Protein AF-A0A166U636-F1 (afdb_monomer)

Radius of gyration: 34.65 Å; Cα contacts (8 Å, |Δi|>4): 461; chains: 1; bounding box: 76×99×96 Å

pLDDT: mean 77.09, std 21.37, range [30.36, 98.12]

Foldseek 3Di:
DDFPRDDAALLVQVFQQDPCCVRCVVTFDKDKDKDKDQDCVVADPVRQVVVQVVVFVVVCVVPPDPDDPGDPDHPCVQQPVDVVPCPDPVGGRIDIDIDMFTFDDRWDACNDPVCNHFIKTWGQDPPPSPDIDIDTDPDDDPVRCLNHVLVNLLNVLVNLLVVCCVPPPDVPDQQRQAPVSSLVSCLVQPVPQHPPCPPPPDSPSVPQPQDDDPPDPPDSDDPDRADDDRDDSQNSSQSCLQCLLLLLLVLLPDPDDRSHDNVNSQVVLLVSLVVCVVCVVVVHHGSHHRPPPPPNPVDSGRDNSSSRHDPVVRVVVVVSSVVVVVVVVVVVVVVVVVVVVPDPPPDDDDDDDDDDPDDDDDDDDDPDPDPDDPDPPRDHPCPPDPDDDDPDDDDDDDPDPDDPPDPDVVVVVLDDVQVVDQQDQDDPQCKGARPPPPGRDMANLQDGDPLLCVPPDPVLVVVSPVPPDDSPDPSNVVSNSVSVVVVVCVVCVVSVWDQDPVRDTDDSVVDDDPPPPDDDDDDDDDDDDDDDDDDDDDDDDDDDDDDDDDDDDDDDDD

Structure (mmCIF, N/CA/C/O backbone):
data_AF-A0A166U636-F1
#
_entry.id   AF-A0A166U636-F1
#
loop_
_atom_site.group_PDB
_atom_site.id
_atom_site.type_symbol
_atom_site.label_atom_id
_atom_site.label_alt_id
_atom_site.label_comp_id
_atom_site.label_asym_id
_atom_site.label_entity_id
_atom_site.label_seq_id
_atom_site.pdbx_PDB_ins_code
_atom_site.Cartn_x
_atom_site.Cartn_y
_atom_site.Cartn_z
_atom_site.occupancy
_atom_site.B_iso_or_equiv
_atom_site.auth_seq_id
_atom_site.auth_comp_id
_atom_site.auth_asym_id
_atom_site.auth_atom_id
_atom_site.pdbx_PDB_model_num
ATOM 1 N N . MET A 1 1 ? 7.972 -6.714 -6.167 1.00 93.94 1 MET A N 1
ATOM 2 C CA . MET A 1 1 ? 8.933 -7.206 -5.141 1.00 93.94 1 MET A CA 1
ATOM 3 C C . MET A 1 1 ? 8.756 -8.707 -4.992 1.00 93.94 1 MET A C 1
ATOM 5 O O . MET A 1 1 ? 7.700 -9.196 -5.362 1.00 93.94 1 MET A O 1
ATOM 9 N N . ALA A 1 2 ? 9.744 -9.441 -4.478 1.00 94.75 2 ALA A N 1
ATOM 10 C CA . ALA A 1 2 ? 9.647 -10.890 -4.326 1.00 94.75 2 ALA A CA 1
ATOM 11 C C . ALA A 1 2 ? 10.333 -11.421 -3.057 1.00 94.75 2 ALA A C 1
ATOM 13 O O . ALA A 1 2 ? 11.369 -10.911 -2.626 1.00 94.75 2 ALA A O 1
ATOM 14 N N . CYS A 1 3 ? 9.772 -12.491 -2.496 1.00 93.12 3 CYS A N 1
ATOM 15 C CA . CYS A 1 3 ? 10.321 -13.254 -1.376 1.00 93.12 3 CYS A CA 1
ATOM 16 C C . CYS A 1 3 ? 10.207 -14.749 -1.701 1.00 93.12 3 CYS A C 1
ATOM 18 O O . CYS A 1 3 ? 9.149 -15.203 -2.134 1.00 93.12 3 CYS A O 1
ATOM 20 N N . ALA A 1 4 ? 11.305 -15.500 -1.564 1.00 91.06 4 ALA A N 1
ATOM 21 C CA . ALA A 1 4 ? 11.384 -16.912 -1.968 1.00 91.06 4 ALA A CA 1
ATOM 22 C C . ALA A 1 4 ? 10.901 -17.182 -3.416 1.00 91.06 4 ALA A C 1
ATOM 24 O O . ALA A 1 4 ? 10.240 -18.179 -3.690 1.00 91.06 4 ALA A O 1
ATOM 25 N N . GLY A 1 5 ? 11.176 -16.257 -4.345 1.00 90.50 5 GLY A N 1
ATOM 26 C CA . GLY A 1 5 ? 10.762 -16.361 -5.752 1.00 90.50 5 GLY A CA 1
ATOM 27 C C . GLY A 1 5 ? 9.293 -16.021 -6.039 1.00 90.50 5 GLY A C 1
ATOM 28 O O . GLY A 1 5 ? 8.925 -15.934 -7.205 1.00 90.50 5 GLY A O 1
ATOM 29 N N . ARG A 1 6 ? 8.465 -15.768 -5.018 1.00 92.81 6 ARG A N 1
ATOM 30 C CA . ARG A 1 6 ? 7.064 -15.353 -5.179 1.00 92.81 6 ARG A CA 1
ATOM 31 C C . ARG A 1 6 ? 6.936 -13.832 -5.129 1.00 92.81 6 ARG A C 1
ATOM 33 O O . ARG A 1 6 ? 7.547 -13.203 -4.264 1.00 92.81 6 ARG A O 1
ATOM 40 N N . ILE A 1 7 ? 6.117 -13.259 -6.013 1.00 93.31 7 ILE A N 1
ATOM 41 C CA . ILE A 1 7 ? 5.760 -11.835 -5.979 1.00 93.31 7 ILE A CA 1
ATOM 42 C C . ILE A 1 7 ? 4.961 -11.546 -4.704 1.00 93.31 7 ILE A C 1
ATOM 44 O O . ILE A 1 7 ? 4.020 -12.267 -4.375 1.00 93.31 7 ILE A O 1
ATOM 48 N N . ILE A 1 8 ? 5.364 -10.504 -3.979 1.00 94.19 8 ILE A N 1
ATOM 49 C CA . ILE A 1 8 ? 4.696 -10.042 -2.758 1.00 94.19 8 ILE A CA 1
ATOM 50 C C . ILE A 1 8 ? 4.503 -8.528 -2.802 1.00 94.19 8 ILE A C 1
ATOM 52 O O . ILE A 1 8 ? 5.362 -7.817 -3.328 1.00 94.19 8 ILE A O 1
ATOM 56 N N . GLY A 1 9 ? 3.408 -8.048 -2.214 1.00 94.69 9 GLY A N 1
ATOM 57 C CA . GLY A 1 9 ? 3.123 -6.625 -2.027 1.00 94.69 9 GLY A CA 1
ATOM 58 C C . GLY A 1 9 ? 3.703 -6.045 -0.734 1.00 94.69 9 GLY A C 1
ATOM 59 O O . GLY A 1 9 ? 4.282 -6.760 0.086 1.00 94.69 9 GLY A O 1
ATOM 60 N N . PHE A 1 10 ? 3.522 -4.740 -0.524 1.00 94.50 10 PHE A N 1
ATOM 61 C CA . PHE A 1 10 ? 3.848 -4.070 0.739 1.00 94.50 10 PHE A CA 1
ATOM 62 C C . PHE A 1 10 ? 2.937 -4.509 1.887 1.00 94.50 10 PHE A C 1
ATOM 64 O O . PHE A 1 10 ? 3.382 -4.500 3.033 1.00 94.50 10 PHE A O 1
ATOM 71 N N . ASP A 1 11 ? 1.711 -4.956 1.598 1.00 92.00 11 ASP A N 1
ATOM 72 C CA . ASP A 1 11 ? 0.811 -5.482 2.628 1.00 92.00 11 ASP A CA 1
ATOM 73 C C . ASP A 1 11 ? 1.462 -6.665 3.346 1.00 92.00 11 ASP A C 1
ATOM 75 O O . ASP A 1 11 ? 1.517 -6.696 4.571 1.00 92.00 11 ASP A O 1
ATOM 79 N N . GLU A 1 12 ? 2.042 -7.589 2.580 1.00 89.56 12 GLU A N 1
ATOM 80 C CA . GLU A 1 12 ? 2.737 -8.757 3.120 1.00 89.56 12 GLU A CA 1
ATOM 81 C C . GLU A 1 12 ? 4.160 -8.428 3.603 1.00 89.56 12 GLU A C 1
ATOM 83 O O . GLU A 1 12 ? 4.616 -8.945 4.622 1.00 89.56 12 GLU A O 1
ATOM 88 N N . ALA A 1 13 ? 4.882 -7.562 2.879 1.00 90.06 13 ALA A N 1
ATOM 89 C CA . ALA A 1 13 ? 6.272 -7.232 3.194 1.00 90.06 13 ALA A CA 1
ATOM 90 C C . ALA A 1 13 ? 6.434 -6.416 4.488 1.00 90.06 13 ALA A C 1
ATOM 92 O O . ALA A 1 13 ? 7.508 -6.464 5.093 1.00 90.06 13 ALA A O 1
ATOM 93 N N . GLU A 1 14 ? 5.413 -5.647 4.882 1.00 86.94 14 GLU A N 1
ATOM 94 C CA . GLU A 1 14 ? 5.444 -4.778 6.066 1.00 86.94 14 GLU A CA 1
ATOM 95 C C . GLU A 1 14 ? 4.570 -5.291 7.215 1.00 86.94 14 GLU A C 1
ATOM 97 O O . GLU A 1 14 ? 4.901 -5.057 8.380 1.00 86.94 14 GLU A O 1
ATOM 102 N N . PHE A 1 15 ? 3.477 -6.005 6.919 1.00 75.25 15 PHE A N 1
ATOM 103 C CA . PHE A 1 15 ? 2.542 -6.504 7.926 1.00 75.25 15 PHE A CA 1
ATOM 104 C C . PHE A 1 15 ? 2.536 -8.038 7.923 1.00 75.25 15 PHE A C 1
ATOM 106 O O . PHE A 1 15 ? 2.148 -8.696 6.963 1.00 75.25 15 PHE A O 1
ATOM 113 N N . SER A 1 16 ? 3.002 -8.634 9.021 1.00 57.75 16 SER A N 1
ATOM 114 C CA . SER A 1 16 ? 3.156 -10.089 9.182 1.00 57.75 16 SER A CA 1
ATOM 115 C C . SER A 1 16 ? 1.817 -10.798 9.462 1.00 57.75 16 SER A C 1
ATOM 117 O O . SER A 1 16 ? 1.669 -11.454 10.491 1.00 57.75 16 SER A O 1
ATOM 119 N N . ALA A 1 17 ? 0.836 -10.651 8.568 1.00 50.59 17 ALA A N 1
ATOM 120 C CA . ALA A 1 17 ? -0.556 -11.044 8.800 1.00 50.59 17 ALA A CA 1
ATOM 121 C C . ALA A 1 17 ? -0.806 -12.552 8.894 1.00 50.59 17 ALA A C 1
ATOM 123 O O . ALA A 1 17 ? -1.641 -12.991 9.679 1.00 50.59 17 ALA A O 1
ATOM 124 N N . THR A 1 18 ? -0.096 -13.361 8.112 1.00 46.84 18 THR A N 1
ATOM 125 C CA . THR A 1 18 ? -0.457 -14.774 7.893 1.00 46.84 18 THR A CA 1
ATOM 126 C C . THR A 1 18 ? 0.772 -15.664 7.786 1.00 46.84 18 THR A C 1
ATOM 128 O O . THR A 1 18 ? 1.276 -15.871 6.689 1.00 46.84 18 THR A O 1
ATOM 131 N N . ASP A 1 19 ? 1.345 -16.079 8.922 1.00 46.88 19 ASP A N 1
ATOM 132 C CA . ASP A 1 19 ? 2.576 -16.892 8.988 1.00 46.88 19 ASP A CA 1
ATOM 133 C C . ASP A 1 19 ? 3.675 -16.559 7.930 1.00 46.88 19 ASP A C 1
ATOM 135 O O . ASP A 1 19 ? 4.372 -17.468 7.476 1.00 46.88 19 ASP A O 1
ATOM 139 N N . PRO A 1 20 ? 3.913 -15.289 7.498 1.00 45.06 20 PRO A N 1
ATOM 140 C CA . PRO A 1 20 ? 5.012 -14.988 6.595 1.00 45.06 20 PRO A CA 1
ATOM 141 C C . PRO A 1 20 ? 6.236 -14.635 7.436 1.00 45.06 20 PRO A C 1
ATOM 143 O O . PRO A 1 20 ? 7.323 -14.514 6.899 1.00 45.06 20 PRO A O 1
ATOM 146 N N . ALA A 1 21 ? 6.092 -14.492 8.760 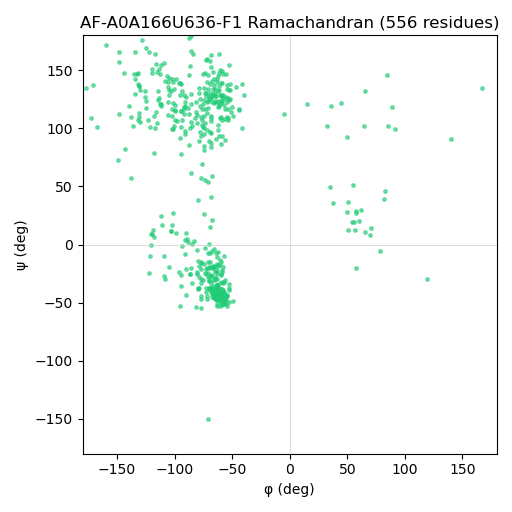1.00 48.47 21 ALA A N 1
ATOM 147 C CA . ALA A 1 21 ? 7.188 -14.274 9.678 1.00 48.47 21 ALA A CA 1
ATOM 148 C C . ALA A 1 21 ? 8.182 -15.428 9.545 1.00 48.47 21 ALA A C 1
ATOM 150 O O . ALA A 1 21 ? 9.371 -15.171 9.485 1.00 48.47 21 ALA A O 1
ATOM 151 N N . SER A 1 22 ? 7.729 -16.672 9.369 1.00 55.72 22 SER A N 1
ATOM 152 C CA . SER A 1 22 ? 8.639 -17.788 9.108 1.00 55.72 22 SER A CA 1
ATOM 153 C C . SER A 1 22 ? 9.371 -17.652 7.763 1.00 55.72 22 SER A C 1
ATOM 155 O O . SER A 1 22 ? 10.573 -17.906 7.712 1.00 55.72 22 SER A O 1
ATOM 157 N N . ARG A 1 23 ? 8.695 -17.203 6.695 1.00 59.84 23 ARG A N 1
ATOM 158 C CA . ARG A 1 23 ? 9.290 -17.035 5.357 1.00 59.84 23 ARG A CA 1
ATOM 159 C C . ARG A 1 23 ? 10.165 -15.788 5.238 1.00 59.84 23 ARG A C 1
ATOM 161 O O . ARG A 1 23 ? 11.331 -15.902 4.912 1.00 59.84 23 ARG A O 1
ATOM 168 N N . ILE A 1 24 ? 9.645 -14.609 5.557 1.00 65.56 24 ILE A N 1
ATOM 169 C CA . ILE A 1 24 ? 10.341 -13.315 5.511 1.00 65.56 24 ILE A CA 1
ATOM 170 C C . ILE A 1 24 ? 11.494 -13.251 6.527 1.00 65.56 24 ILE A C 1
ATOM 172 O O . ILE A 1 24 ? 12.480 -12.561 6.283 1.00 65.56 24 ILE A O 1
ATOM 176 N N . GLN A 1 25 ? 11.430 -13.973 7.656 1.00 71.69 25 GLN A N 1
ATOM 177 C CA . GLN A 1 25 ? 12.600 -14.077 8.544 1.00 71.69 25 GLN A CA 1
ATOM 178 C C . GLN A 1 25 ? 13.703 -14.969 7.963 1.00 71.69 25 GLN A C 1
ATOM 180 O O . GLN A 1 25 ? 14.863 -14.801 8.340 1.00 71.69 25 GLN A O 1
ATOM 185 N N . ARG A 1 26 ? 13.366 -15.925 7.087 1.00 81.19 26 ARG A N 1
ATOM 186 C CA . ARG A 1 26 ? 14.332 -16.844 6.463 1.00 81.19 26 ARG A CA 1
ATOM 187 C C . ARG A 1 26 ? 14.894 -16.292 5.158 1.00 81.19 26 ARG A C 1
ATOM 189 O O . ARG A 1 26 ? 16.099 -16.374 4.937 1.00 81.19 26 ARG A O 1
ATOM 196 N N . ASP A 1 27 ? 14.032 -15.719 4.333 1.00 87.81 27 ASP A N 1
ATOM 197 C CA . ASP A 1 27 ? 14.331 -15.301 2.974 1.00 87.81 27 ASP A CA 1
ATOM 198 C C . ASP A 1 27 ? 14.407 -13.781 2.861 1.00 87.81 27 ASP A C 1
ATOM 200 O O . ASP A 1 27 ? 13.616 -13.030 3.433 1.00 87.81 27 ASP A O 1
ATOM 204 N N . SER A 1 28 ? 15.371 -13.308 2.074 1.00 91.12 28 SER A N 1
ATOM 205 C CA . SER A 1 28 ? 15.503 -11.886 1.807 1.00 91.12 28 SER A CA 1
ATOM 206 C C . SER A 1 28 ? 14.377 -11.381 0.909 1.00 91.12 28 SER A C 1
ATOM 208 O O . SER A 1 28 ? 14.098 -11.951 -0.147 1.00 91.12 28 SER A O 1
ATOM 210 N N . ILE A 1 29 ? 13.782 -10.245 1.281 1.00 93.62 29 ILE A N 1
ATOM 211 C CA . ILE A 1 29 ? 12.894 -9.514 0.377 1.00 93.62 29 ILE A CA 1
ATOM 212 C C . ILE A 1 29 ? 13.765 -8.828 -0.672 1.00 93.62 29 ILE A C 1
ATOM 214 O O . ILE A 1 29 ? 14.507 -7.886 -0.376 1.00 93.62 29 ILE A O 1
ATOM 218 N N . ASN A 1 30 ? 13.667 -9.307 -1.905 1.00 94.94 30 ASN A N 1
ATOM 219 C CA . ASN A 1 30 ? 14.339 -8.717 -3.047 1.00 94.94 30 ASN A CA 1
ATOM 220 C C . ASN A 1 30 ? 13.342 -7.840 -3.805 1.00 94.94 30 ASN A C 1
ATOM 222 O O . ASN A 1 30 ? 12.167 -8.175 -3.945 1.00 94.94 30 ASN A O 1
ATOM 226 N N . PHE A 1 31 ? 13.799 -6.710 -4.317 1.00 95.25 31 PHE A N 1
ATOM 227 C CA . PHE A 1 31 ? 13.024 -5.918 -5.258 1.00 95.25 31 PHE A CA 1
ATOM 228 C C . PHE A 1 31 ? 13.793 -5.803 -6.564 1.00 95.25 31 PHE A C 1
ATOM 230 O O . PHE A 1 31 ? 15.027 -5.841 -6.596 1.00 95.25 31 PHE A O 1
ATOM 237 N N . GLU A 1 32 ? 13.032 -5.663 -7.635 1.00 96.00 32 GLU A N 1
ATOM 238 C CA . GLU A 1 32 ? 13.530 -5.285 -8.941 1.00 96.00 32 GLU A CA 1
ATOM 239 C C . GLU A 1 32 ? 12.839 -3.994 -9.339 1.00 96.00 32 GLU A C 1
ATOM 241 O O . GLU A 1 32 ? 11.700 -3.747 -8.944 1.00 96.00 32 GLU A O 1
ATOM 246 N N . GLY A 1 33 ? 13.550 -3.158 -10.077 1.00 95.81 33 GLY A N 1
ATOM 247 C CA . GLY A 1 33 ? 13.016 -1.893 -10.546 1.00 95.81 33 GLY A CA 1
ATOM 248 C C . GLY A 1 33 ? 13.797 -1.380 -11.737 1.00 95.81 33 GLY A C 1
ATOM 249 O O . GLY A 1 33 ? 14.845 -1.925 -12.096 1.00 95.81 33 GLY A O 1
ATOM 250 N N . VAL A 1 34 ? 13.285 -0.318 -12.343 1.00 95.81 34 VAL A N 1
ATOM 251 C CA . VAL A 1 34 ? 13.961 0.404 -13.415 1.00 95.81 34 VAL A CA 1
ATOM 252 C C . VAL A 1 34 ? 14.348 1.777 -12.883 1.00 95.81 34 VAL A C 1
ATOM 254 O O . VAL A 1 34 ? 13.490 2.536 -12.450 1.00 95.81 34 VAL A O 1
ATOM 257 N N . LEU A 1 35 ? 15.642 2.085 -12.900 1.00 94.19 35 LEU A N 1
ATOM 258 C CA . LEU A 1 35 ? 16.141 3.431 -12.652 1.00 94.19 35 LEU A CA 1
ATOM 259 C C . LEU A 1 35 ? 16.229 4.183 -13.971 1.00 94.19 35 LEU A C 1
ATOM 261 O O . LEU A 1 35 ? 16.888 3.719 -14.904 1.00 94.19 35 LEU A O 1
ATOM 265 N N . GLU A 1 36 ? 15.617 5.357 -14.026 1.00 92.19 36 GLU A N 1
ATOM 266 C CA . GLU A 1 36 ? 15.872 6.324 -15.087 1.00 92.19 36 GLU A CA 1
ATOM 267 C C . GLU A 1 36 ? 17.037 7.214 -14.661 1.00 92.19 36 GLU A C 1
ATOM 269 O O . GLU A 1 36 ? 16.964 7.897 -13.643 1.00 92.19 36 GLU A O 1
ATOM 274 N N . ILE A 1 37 ? 18.136 7.173 -15.412 1.00 90.50 37 ILE A N 1
ATOM 275 C CA . ILE A 1 37 ? 19.304 8.007 -15.136 1.00 90.50 37 ILE A CA 1
ATOM 276 C C . ILE A 1 37 ? 19.274 9.204 -16.072 1.00 90.50 37 ILE A C 1
ATOM 278 O O . ILE A 1 37 ? 19.401 9.069 -17.291 1.00 90.50 37 ILE A O 1
ATOM 282 N N . GLU A 1 38 ? 19.133 10.385 -15.486 1.00 87.88 38 GLU A N 1
ATOM 283 C CA . GLU A 1 38 ? 19.126 11.647 -16.225 1.00 87.88 38 GLU A CA 1
ATOM 284 C C . GLU A 1 38 ? 20.536 12.171 -16.484 1.00 87.88 38 GLU A C 1
ATOM 286 O O . GLU A 1 38 ? 20.800 12.761 -17.530 1.00 87.88 38 GLU A O 1
ATOM 291 N N . THR A 1 39 ? 21.463 11.928 -15.555 1.00 89.44 39 THR A N 1
ATOM 292 C CA . THR A 1 39 ? 22.850 12.378 -15.666 1.00 89.44 39 THR A CA 1
ATOM 293 C C . THR A 1 39 ? 23.812 11.232 -15.377 1.00 89.44 39 THR A C 1
ATOM 295 O O . THR A 1 39 ? 23.648 10.462 -14.431 1.00 89.44 39 THR A O 1
ATOM 298 N N . LEU A 1 40 ? 24.861 11.111 -16.196 1.00 90.75 40 LEU A N 1
ATOM 299 C CA . LEU A 1 40 ? 25.871 10.064 -16.022 1.00 90.75 40 LEU A CA 1
ATOM 300 C C . LEU A 1 40 ? 26.634 10.193 -14.694 1.00 90.75 40 LEU A C 1
ATOM 302 O O . LEU A 1 40 ? 27.254 9.226 -14.262 1.00 90.75 40 LEU A O 1
ATOM 306 N N . ASP A 1 41 ? 26.584 11.346 -14.032 1.00 91.19 41 ASP A N 1
ATOM 307 C CA . ASP A 1 41 ? 27.268 11.595 -12.758 1.00 91.19 41 ASP A CA 1
ATOM 308 C C . ASP A 1 41 ? 26.674 10.807 -11.586 1.00 91.19 41 ASP A C 1
ATOM 310 O O . ASP A 1 41 ? 27.338 10.623 -10.569 1.00 91.19 41 ASP A O 1
ATOM 314 N N . TRP A 1 42 ? 25.468 10.253 -11.745 1.00 88.00 42 TRP A N 1
ATOM 315 C CA . TRP A 1 42 ? 24.892 9.308 -10.783 1.00 88.00 42 TRP A CA 1
ATOM 316 C C . TRP A 1 42 ? 25.606 7.951 -10.780 1.00 88.00 42 TRP A C 1
ATOM 318 O O . TRP A 1 42 ? 25.486 7.180 -9.825 1.00 88.00 42 TRP A O 1
ATOM 328 N N . LEU A 1 43 ? 26.343 7.636 -11.847 1.00 90.44 43 LEU A N 1
ATOM 329 C CA . LEU A 1 43 ? 27.111 6.406 -11.963 1.00 90.44 43 LEU A CA 1
ATOM 330 C C . LEU A 1 43 ? 28.550 6.631 -11.499 1.00 90.44 43 LEU A C 1
ATOM 332 O O . LEU A 1 43 ? 29.246 7.538 -11.958 1.00 90.44 43 LEU A O 1
ATOM 336 N N . SER A 1 44 ? 29.036 5.729 -10.646 1.00 90.44 44 SER A N 1
ATOM 337 C CA . SER A 1 44 ? 30.472 5.617 -10.381 1.00 90.44 44 SER A CA 1
ATOM 338 C C . SER A 1 44 ? 31.228 5.258 -11.665 1.00 90.44 44 SER A C 1
ATOM 340 O O . SER A 1 44 ? 30.634 4.767 -12.623 1.00 90.44 44 SER A O 1
ATOM 342 N N . VAL A 1 45 ? 32.551 5.442 -11.682 1.00 94.19 45 VAL A N 1
ATOM 343 C CA . VAL A 1 45 ? 33.396 5.084 -12.841 1.00 94.19 45 VAL A CA 1
ATOM 344 C C . VAL A 1 45 ? 33.172 3.625 -13.266 1.00 94.19 45 VAL A C 1
ATOM 346 O O . VAL A 1 45 ? 32.832 3.363 -14.415 1.00 94.19 45 VAL A O 1
ATOM 349 N N . CYS A 1 46 ? 33.214 2.693 -12.310 1.00 92.50 46 CYS A N 1
ATOM 350 C CA . CYS A 1 46 ? 32.903 1.280 -12.550 1.00 92.50 46 CYS A CA 1
ATOM 351 C C . CYS A 1 46 ? 31.454 1.071 -13.040 1.00 92.50 46 CYS A C 1
ATOM 353 O O . CYS A 1 46 ? 31.200 0.259 -13.927 1.00 92.50 46 CYS A O 1
ATOM 355 N N . GLY A 1 47 ? 30.491 1.840 -12.520 1.00 92.06 47 GLY A N 1
ATOM 356 C CA . GLY A 1 47 ? 29.108 1.819 -13.003 1.00 92.06 47 GLY A CA 1
ATOM 357 C C . GLY A 1 47 ? 28.985 2.237 -14.472 1.00 92.06 47 GLY A C 1
ATOM 358 O O . GLY A 1 47 ? 28.294 1.563 -15.234 1.00 92.06 47 GLY A O 1
ATOM 359 N N . LYS A 1 48 ? 29.690 3.299 -14.886 1.00 95.44 48 LYS A N 1
ATOM 360 C CA . LYS A 1 48 ? 29.741 3.760 -16.283 1.00 95.44 48 LYS A CA 1
ATOM 361 C C . LYS A 1 48 ? 30.308 2.666 -17.191 1.00 95.44 48 LYS A C 1
ATOM 363 O O . LYS A 1 48 ? 29.677 2.316 -18.183 1.00 95.44 48 LYS A O 1
ATOM 368 N N . GLU A 1 49 ? 31.433 2.064 -16.815 1.00 95.94 49 GLU A N 1
ATOM 369 C CA . GLU A 1 49 ? 32.063 0.978 -17.580 1.00 95.94 49 GLU A CA 1
ATOM 370 C C . GLU A 1 49 ? 31.147 -0.245 -17.738 1.00 95.94 49 GLU A C 1
ATOM 372 O O . GLU A 1 49 ? 31.028 -0.800 -18.832 1.00 95.94 49 GLU A O 1
ATOM 377 N N . LEU A 1 50 ? 30.465 -0.659 -16.664 1.00 94.75 50 LEU A N 1
ATOM 378 C CA . LEU A 1 50 ? 29.540 -1.796 -16.692 1.00 94.75 50 LEU A CA 1
ATOM 379 C C . LEU A 1 50 ? 28.345 -1.543 -17.610 1.00 94.75 50 LEU A C 1
ATOM 381 O O . LEU A 1 50 ? 27.981 -2.412 -18.406 1.00 94.75 50 LEU A O 1
ATOM 385 N N . VAL A 1 51 ? 27.741 -0.360 -17.507 1.00 95.00 51 VAL A N 1
ATOM 386 C CA . VAL A 1 51 ? 26.588 0.012 -18.328 1.00 95.00 51 VAL A CA 1
ATOM 387 C C . VAL A 1 51 ? 27.001 0.160 -19.794 1.00 95.00 51 VAL A C 1
ATOM 389 O O . VAL A 1 51 ? 26.292 -0.320 -20.675 1.00 95.00 51 VAL A O 1
ATOM 392 N N . GLU A 1 52 ? 28.166 0.744 -20.077 1.00 95.94 52 GLU A N 1
ATOM 393 C CA . GLU A 1 52 ? 28.690 0.866 -21.440 1.00 95.94 52 GLU A CA 1
ATOM 394 C C . GLU A 1 52 ? 29.012 -0.500 -22.058 1.00 95.94 52 GLU A C 1
ATOM 396 O O . GLU A 1 52 ? 28.678 -0.767 -23.214 1.00 95.94 52 GLU A O 1
ATOM 401 N N . LYS A 1 53 ? 29.589 -1.416 -21.275 1.00 95.75 53 LYS A N 1
ATOM 402 C CA . LYS A 1 53 ? 29.821 -2.798 -21.705 1.00 95.75 53 LYS A CA 1
ATOM 403 C C . LYS A 1 53 ? 28.511 -3.512 -22.045 1.00 95.75 53 LYS A C 1
ATOM 405 O O . LYS A 1 53 ? 28.449 -4.216 -23.056 1.00 95.75 53 LYS A O 1
ATOM 410 N N . ASP A 1 54 ? 27.466 -3.338 -21.233 1.00 94.75 54 ASP A N 1
ATOM 411 C CA . ASP A 1 54 ? 26.147 -3.912 -21.518 1.00 94.75 54 ASP A CA 1
ATOM 412 C C . ASP A 1 54 ? 25.505 -3.289 -22.766 1.00 94.75 54 ASP A C 1
ATOM 414 O O . ASP A 1 54 ? 24.970 -4.006 -23.612 1.00 94.75 54 ASP A O 1
ATOM 418 N N . LEU A 1 55 ? 25.624 -1.971 -22.924 1.00 93.12 55 LEU A N 1
ATOM 419 C CA . LEU A 1 55 ? 25.157 -1.231 -24.093 1.00 93.12 55 LEU A CA 1
ATOM 420 C C . LEU A 1 55 ? 25.794 -1.763 -25.386 1.00 93.12 55 LEU A C 1
ATOM 422 O O . LEU A 1 55 ? 25.074 -2.123 -26.319 1.00 93.12 55 LEU A O 1
ATOM 426 N N . ARG A 1 56 ? 27.125 -1.903 -25.416 1.00 94.25 56 ARG A N 1
ATOM 427 C CA . ARG A 1 56 ? 27.864 -2.472 -26.558 1.00 94.25 56 ARG A CA 1
ATOM 428 C C . ARG A 1 56 ? 27.430 -3.902 -26.863 1.00 94.25 56 ARG A C 1
ATOM 430 O O . ARG A 1 56 ? 27.231 -4.253 -28.022 1.00 94.25 56 ARG A O 1
ATOM 437 N N . ARG A 1 57 ? 27.233 -4.727 -25.828 1.00 93.44 57 ARG A N 1
ATOM 438 C CA . ARG A 1 57 ? 26.746 -6.107 -25.982 1.00 93.44 57 ARG A CA 1
ATOM 439 C C . ARG A 1 57 ? 25.365 -6.153 -26.644 1.00 93.44 57 ARG A C 1
ATOM 441 O O . ARG A 1 57 ? 25.138 -6.993 -27.512 1.00 93.44 57 ARG A O 1
ATOM 448 N N . ARG A 1 58 ? 24.445 -5.267 -26.248 1.00 90.62 58 ARG A N 1
ATOM 449 C CA . ARG A 1 58 ? 23.099 -5.177 -26.844 1.00 90.62 58 ARG A CA 1
ATOM 450 C C . ARG A 1 58 ? 23.139 -4.679 -28.285 1.00 90.62 58 ARG A C 1
ATOM 452 O O . ARG A 1 58 ? 22.408 -5.212 -29.111 1.00 90.62 58 ARG A O 1
ATOM 459 N N . ASP A 1 59 ? 23.985 -3.697 -28.580 1.00 90.31 59 ASP A N 1
ATOM 460 C CA . ASP A 1 59 ? 24.188 -3.181 -29.937 1.00 90.31 59 ASP A CA 1
ATOM 461 C C . ASP A 1 59 ? 24.709 -4.282 -30.879 1.00 90.31 59 ASP A C 1
ATOM 463 O O . ASP A 1 59 ? 24.095 -4.532 -31.912 1.00 90.31 59 ASP A O 1
ATOM 467 N N . ILE A 1 60 ? 25.735 -5.043 -30.471 1.00 91.81 60 ILE A N 1
ATOM 468 C CA . ILE A 1 60 ? 26.232 -6.205 -31.236 1.00 91.81 60 ILE A CA 1
ATOM 469 C C . ILE A 1 60 ? 25.111 -7.228 -31.466 1.00 91.81 60 ILE A C 1
ATOM 471 O O . ILE A 1 60 ? 24.914 -7.679 -32.591 1.00 91.81 60 ILE A O 1
ATOM 475 N N . LYS A 1 61 ? 24.332 -7.561 -30.423 1.00 90.00 61 LYS A N 1
ATOM 476 C CA . LYS A 1 61 ? 23.221 -8.522 -30.535 1.00 90.00 61 LYS A CA 1
ATOM 477 C C . LYS A 1 61 ? 22.117 -8.047 -31.486 1.00 90.00 61 LYS A C 1
ATOM 479 O O . LYS A 1 61 ? 21.449 -8.891 -32.064 1.00 90.00 61 LYS A O 1
ATOM 484 N N . LYS A 1 62 ? 21.894 -6.738 -31.637 1.00 88.38 62 LYS A N 1
ATOM 485 C CA . LYS A 1 62 ? 20.872 -6.192 -32.548 1.00 88.38 62 LYS A CA 1
ATOM 486 C C . LYS A 1 62 ? 21.324 -6.150 -34.009 1.00 88.38 62 LYS A C 1
ATOM 488 O O . LYS A 1 62 ? 20.479 -6.213 -34.892 1.00 88.38 62 LYS A O 1
ATOM 493 N N . ARG A 1 63 ? 22.629 -6.080 -34.282 1.00 85.62 63 ARG A N 1
ATOM 494 C CA . ARG A 1 63 ? 23.205 -6.012 -35.640 1.00 85.62 63 ARG A CA 1
ATOM 495 C C . ARG A 1 63 ? 23.280 -7.379 -36.339 1.00 85.62 63 ARG A C 1
ATOM 497 O O . ARG A 1 63 ? 24.264 -7.666 -37.014 1.00 85.62 63 ARG A O 1
ATOM 504 N N . ILE A 1 64 ? 22.276 -8.242 -36.164 1.00 71.44 64 ILE A N 1
ATOM 505 C CA . ILE A 1 64 ? 22.245 -9.585 -36.770 1.00 71.44 64 ILE A CA 1
ATOM 506 C C . ILE A 1 64 ? 22.244 -9.435 -38.303 1.00 71.44 64 ILE A C 1
ATOM 508 O O . ILE A 1 64 ? 21.210 -9.158 -38.897 1.00 71.44 64 ILE A O 1
ATOM 512 N N . GLY A 1 65 ? 23.423 -9.578 -38.922 1.00 65.25 65 GLY A N 1
ATOM 513 C CA . GLY A 1 65 ? 23.641 -9.470 -40.370 1.00 65.25 65 GLY A CA 1
ATOM 514 C C . GLY A 1 65 ? 24.941 -8.739 -40.744 1.00 65.25 65 GLY A C 1
ATOM 515 O O . GLY A 1 65 ? 24.937 -7.529 -40.915 1.00 65.25 65 GLY A O 1
ATOM 516 N N . ASN A 1 66 ? 26.048 -9.479 -40.901 1.00 60.88 66 ASN A N 1
ATOM 517 C CA . ASN A 1 66 ? 27.301 -9.096 -41.592 1.00 60.88 66 ASN A CA 1
ATOM 518 C C . ASN A 1 66 ? 28.063 -7.804 -41.194 1.00 60.88 66 ASN A C 1
ATOM 520 O O . ASN A 1 66 ? 28.928 -7.367 -41.953 1.00 60.88 66 ASN A O 1
ATOM 524 N N . VAL A 1 67 ? 27.848 -7.220 -40.011 1.00 65.88 67 VAL A N 1
ATOM 525 C CA . VAL A 1 67 ? 28.629 -6.050 -39.533 1.00 65.88 67 VAL A CA 1
ATOM 526 C C . VAL A 1 67 ? 29.438 -6.377 -38.258 1.00 65.88 67 VAL A C 1
ATOM 528 O O . VAL A 1 67 ? 29.250 -7.446 -37.679 1.00 65.88 67 VAL A O 1
ATOM 531 N N . PRO A 1 68 ? 30.439 -5.555 -37.876 1.00 64.00 68 PRO A N 1
ATOM 532 C CA . PRO A 1 68 ? 31.721 -5.995 -37.333 1.00 64.00 68 PRO A CA 1
ATOM 533 C C . PRO A 1 68 ? 31.598 -6.534 -35.901 1.00 64.00 68 PRO A C 1
ATOM 535 O O . PRO A 1 68 ? 30.704 -6.153 -35.147 1.00 64.00 68 PRO A O 1
ATOM 538 N N . SER A 1 69 ? 32.574 -7.345 -35.488 1.00 81.00 69 SER A N 1
ATOM 539 C CA . SER A 1 69 ? 32.627 -8.016 -34.178 1.00 81.00 69 SER A CA 1
ATOM 540 C C . SER A 1 69 ? 32.699 -7.087 -32.953 1.00 81.00 69 SER A C 1
ATOM 542 O O . SER A 1 69 ? 32.640 -7.573 -31.823 1.00 81.00 69 SER A O 1
ATOM 544 N N . SER A 1 70 ? 32.839 -5.769 -33.133 1.00 89.50 70 SER A N 1
ATOM 545 C CA . SER A 1 70 ? 32.948 -4.794 -32.043 1.00 89.50 70 SER A CA 1
ATOM 546 C C . SER A 1 70 ? 32.014 -3.598 -32.229 1.00 89.50 70 SER A C 1
ATOM 548 O O . SER A 1 70 ? 31.886 -3.034 -33.315 1.00 89.50 70 SER A O 1
ATOM 550 N N . SER A 1 71 ? 31.388 -3.179 -31.128 1.00 91.31 71 SER A N 1
ATOM 551 C CA . SER A 1 71 ? 30.640 -1.925 -31.037 1.00 91.31 71 SER A CA 1
ATOM 552 C C . SER A 1 71 ? 31.533 -0.833 -30.451 1.00 91.31 71 SER A C 1
ATOM 554 O O . SER A 1 71 ? 32.125 -1.025 -29.387 1.00 91.31 71 SER A O 1
ATOM 556 N N . ASN A 1 72 ? 31.598 0.312 -31.133 1.00 92.25 72 ASN A N 1
ATOM 557 C CA . ASN A 1 72 ? 32.271 1.519 -30.645 1.00 92.25 72 ASN A CA 1
ATOM 558 C C . ASN A 1 72 ? 31.334 2.420 -29.827 1.00 92.25 72 ASN A C 1
ATOM 560 O O . ASN A 1 72 ? 31.744 3.504 -29.436 1.00 92.25 72 ASN A O 1
ATOM 564 N N . LEU A 1 73 ? 30.092 1.986 -29.578 1.00 91.50 73 LEU A N 1
ATOM 565 C CA . LEU A 1 73 ? 29.096 2.797 -28.892 1.00 91.50 73 LEU A CA 1
ATOM 566 C C . LEU A 1 73 ? 29.538 3.074 -27.450 1.00 91.50 73 LEU A C 1
ATOM 568 O O . LEU A 1 73 ? 29.790 2.148 -26.670 1.00 91.50 73 LEU A O 1
ATOM 572 N N . THR A 1 74 ? 29.617 4.353 -27.099 1.00 94.00 74 THR A N 1
ATOM 573 C CA . THR A 1 74 ? 29.936 4.805 -25.737 1.00 94.00 74 THR A CA 1
ATOM 574 C C . THR A 1 74 ? 28.719 5.420 -25.052 1.00 94.00 74 THR A C 1
ATOM 576 O O . THR A 1 74 ? 27.805 5.934 -25.702 1.00 94.00 74 THR A O 1
ATOM 579 N N . LEU A 1 75 ? 28.696 5.423 -23.716 1.00 92.69 75 LEU A N 1
ATOM 580 C CA . LEU A 1 75 ? 27.644 6.127 -22.977 1.00 92.69 75 LEU A CA 1
ATOM 581 C C . LEU A 1 75 ? 27.681 7.632 -23.233 1.00 92.69 75 LEU A C 1
ATOM 583 O O . LEU A 1 75 ? 26.631 8.264 -23.318 1.00 92.69 75 LEU A O 1
ATOM 587 N N . ALA A 1 76 ? 28.875 8.200 -23.398 1.00 91.62 76 ALA A N 1
ATOM 588 C CA . ALA A 1 76 ? 29.039 9.612 -23.722 1.00 91.62 76 ALA A CA 1
ATOM 589 C C . ALA A 1 76 ? 28.393 9.975 -25.071 1.00 91.62 76 ALA A C 1
ATOM 591 O O . ALA A 1 76 ? 27.794 11.041 -25.192 1.00 91.62 76 ALA A O 1
ATOM 592 N N . GLU A 1 77 ? 28.461 9.091 -26.071 1.00 88.88 77 GLU A N 1
ATOM 593 C CA . GLU A 1 77 ? 27.770 9.268 -27.356 1.00 88.88 77 GLU A CA 1
ATOM 594 C C . GLU A 1 77 ? 26.253 9.161 -27.223 1.00 88.88 77 GLU A C 1
ATOM 596 O O . GLU A 1 77 ? 25.530 9.955 -27.829 1.00 88.88 77 GLU A O 1
ATOM 601 N N . VAL A 1 78 ? 25.757 8.234 -26.393 1.00 86.56 78 VAL A N 1
ATOM 602 C CA . VAL A 1 78 ? 24.321 8.145 -26.100 1.00 86.56 78 VAL A CA 1
ATOM 603 C C . VAL A 1 78 ? 23.835 9.426 -25.437 1.00 86.56 78 VAL A C 1
ATOM 605 O O . VAL A 1 78 ? 22.805 9.936 -25.847 1.00 86.56 78 VAL A O 1
ATOM 608 N N . TYR A 1 79 ? 24.579 10.004 -24.497 1.00 85.94 79 TYR A N 1
ATOM 609 C CA . TYR A 1 79 ? 24.209 11.258 -23.825 1.00 85.94 79 TYR A CA 1
ATOM 610 C C . TYR A 1 79 ? 24.607 12.531 -24.578 1.00 85.94 79 TYR A C 1
ATOM 612 O O . TYR A 1 79 ? 24.356 13.635 -24.085 1.00 85.94 79 TYR A O 1
ATOM 620 N N . ARG A 1 80 ? 25.226 12.420 -25.761 1.00 81.44 80 ARG A N 1
ATOM 621 C CA . ARG A 1 80 ? 25.644 13.592 -26.532 1.00 81.44 80 ARG A CA 1
ATOM 622 C C . ARG A 1 80 ? 24.408 14.435 -26.857 1.00 81.44 80 ARG A C 1
ATOM 624 O O . ARG A 1 80 ? 23.452 13.944 -27.457 1.00 81.44 80 ARG A O 1
ATOM 631 N N . LYS A 1 81 ? 24.446 15.710 -26.459 1.00 67.25 81 LYS A N 1
ATOM 632 C CA . LYS A 1 81 ? 23.430 16.734 -26.756 1.00 67.25 81 LYS A CA 1
ATOM 633 C C . LYS A 1 81 ? 23.529 17.171 -28.219 1.00 67.25 81 LYS A C 1
ATOM 635 O O . LYS A 1 81 ? 23.776 18.337 -28.503 1.00 67.25 81 LYS A O 1
ATOM 640 N N . ASP A 1 82 ? 23.446 16.223 -29.143 1.00 67.38 82 ASP A N 1
ATOM 641 C CA . ASP A 1 82 ? 23.487 16.536 -30.564 1.00 67.38 82 ASP A CA 1
ATOM 642 C C . ASP A 1 82 ? 22.121 17.114 -30.975 1.00 67.38 82 ASP A C 1
ATOM 644 O O . ASP A 1 82 ? 21.116 16.405 -30.839 1.00 67.38 82 ASP A O 1
ATOM 648 N N . PRO A 1 83 ? 22.033 18.384 -31.420 1.00 61.22 83 PRO A N 1
ATOM 649 C CA . PRO A 1 83 ? 20.761 19.060 -31.692 1.00 61.22 83 PRO A CA 1
ATOM 650 C C . PRO A 1 83 ? 19.909 18.375 -32.770 1.00 61.22 83 PRO A C 1
ATOM 652 O O . PRO A 1 83 ? 18.709 18.623 -32.838 1.00 61.22 83 PRO A O 1
ATOM 655 N N . VAL A 1 84 ? 20.503 17.497 -33.584 1.00 61.97 84 VAL A N 1
ATOM 656 C CA . VAL A 1 84 ? 19.844 16.839 -34.724 1.00 61.97 84 VAL A CA 1
ATOM 657 C C . VAL A 1 84 ? 18.839 15.756 -34.299 1.00 61.97 84 VAL A C 1
ATOM 659 O O . VAL A 1 84 ? 17.894 15.480 -35.027 1.00 61.97 84 VAL A O 1
ATOM 662 N N . PHE A 1 85 ? 18.989 15.165 -33.108 1.00 54.94 85 PHE A N 1
ATOM 663 C CA . PHE A 1 85 ? 18.149 14.045 -32.641 1.00 54.94 85 PHE A CA 1
ATOM 664 C C . PHE A 1 85 ? 17.208 14.414 -31.490 1.00 54.94 85 PHE A C 1
ATOM 666 O O . PHE A 1 85 ? 16.703 13.540 -30.784 1.00 54.94 85 PHE A O 1
ATOM 673 N N . VAL A 1 86 ? 16.994 15.707 -31.267 1.00 54.00 86 VAL A N 1
ATOM 674 C CA . VAL A 1 86 ? 16.154 16.215 -30.185 1.00 54.00 86 VAL A CA 1
ATOM 675 C C . VAL A 1 86 ? 14.747 16.460 -30.732 1.00 54.00 86 VAL A C 1
ATOM 677 O O . VAL A 1 86 ? 14.377 17.591 -31.032 1.00 54.00 86 VAL A O 1
ATOM 680 N N . ALA A 1 87 ? 13.971 15.385 -30.898 1.00 51.00 87 ALA A N 1
ATOM 681 C CA . ALA A 1 87 ? 12.557 15.496 -31.266 1.00 51.00 87 ALA A CA 1
ATOM 682 C C . ALA A 1 87 ? 11.715 16.149 -30.148 1.00 51.00 87 ALA A C 1
ATOM 684 O O . ALA A 1 87 ? 10.667 16.717 -30.427 1.00 51.00 87 ALA A O 1
ATOM 685 N N . ASP A 1 88 ? 12.213 16.160 -28.906 1.00 59.91 88 ASP A N 1
ATOM 686 C CA . ASP A 1 88 ? 11.612 16.894 -27.794 1.00 59.91 88 ASP A CA 1
ATOM 687 C C . ASP A 1 88 ? 12.708 17.611 -26.986 1.00 59.91 88 ASP A C 1
ATOM 689 O O . ASP A 1 88 ? 13.460 17.001 -26.225 1.00 59.91 88 ASP A O 1
ATOM 693 N N . LYS A 1 89 ? 12.851 18.929 -27.190 1.00 56.94 89 LYS A N 1
ATOM 694 C CA . LYS A 1 89 ? 13.893 19.766 -26.551 1.00 56.94 89 LYS A CA 1
ATOM 695 C C . LYS A 1 89 ? 13.811 19.791 -25.027 1.00 56.94 89 LYS A C 1
ATOM 697 O O . LYS A 1 89 ? 14.762 20.236 -24.386 1.00 56.94 89 LYS A O 1
ATOM 702 N N . SER A 1 90 ? 12.704 19.317 -24.462 1.00 61.94 90 SER A N 1
ATOM 703 C CA . SER A 1 90 ? 12.448 19.338 -23.028 1.00 61.94 90 SER A CA 1
ATOM 704 C C . SER A 1 90 ? 13.016 18.129 -22.275 1.00 61.94 90 SER A C 1
ATOM 706 O O . SER A 1 90 ? 13.348 18.259 -21.098 1.00 61.94 90 SER A O 1
ATOM 708 N N . GLN A 1 91 ? 13.204 16.977 -22.929 1.00 62.78 91 GLN A N 1
ATOM 709 C CA . GLN A 1 91 ? 13.654 15.750 -22.269 1.00 62.78 91 GLN A CA 1
ATOM 710 C C . GLN A 1 91 ? 15.008 15.311 -22.829 1.00 62.78 91 GLN A C 1
ATOM 712 O O . GLN A 1 91 ? 15.113 14.727 -23.906 1.00 62.78 91 GLN A O 1
ATOM 717 N N . GLY A 1 92 ? 16.084 15.609 -22.094 1.00 69.69 92 GLY A N 1
ATOM 718 C CA . GLY A 1 92 ? 17.407 15.061 -22.400 1.00 69.69 92 GLY A CA 1
ATOM 719 C C . GLY A 1 92 ? 17.366 13.531 -22.508 1.00 69.69 92 GLY A C 1
ATOM 720 O O . GLY A 1 92 ? 16.507 12.877 -21.922 1.00 69.69 92 GLY A O 1
ATOM 721 N N . ARG A 1 93 ? 18.299 12.936 -23.260 1.00 78.50 93 ARG A N 1
ATOM 722 C CA . ARG A 1 93 ? 18.367 11.474 -23.399 1.00 78.50 93 ARG A CA 1
ATOM 723 C C . ARG A 1 93 ? 18.561 10.824 -22.023 1.00 78.50 93 ARG A C 1
ATOM 725 O O . ARG A 1 93 ? 19.480 11.187 -21.294 1.00 78.50 93 ARG A O 1
ATOM 732 N N . ARG A 1 94 ? 17.709 9.851 -21.691 1.00 85.00 94 ARG A N 1
ATOM 733 C CA . ARG A 1 94 ? 17.760 9.065 -20.447 1.00 85.00 94 ARG A CA 1
ATOM 734 C C . ARG A 1 94 ? 18.111 7.617 -20.762 1.00 85.00 94 ARG A C 1
ATOM 736 O O . ARG A 1 94 ? 17.680 7.085 -21.785 1.00 85.00 94 ARG A O 1
ATOM 743 N N . ILE A 1 95 ? 18.842 6.952 -19.870 1.00 89.50 95 ILE A N 1
ATOM 744 C CA . ILE A 1 95 ? 18.990 5.490 -19.913 1.00 89.50 95 ILE A CA 1
ATOM 745 C C . ILE A 1 95 ? 18.149 4.856 -18.814 1.00 89.50 95 ILE A C 1
ATOM 747 O O . ILE A 1 95 ? 18.057 5.372 -17.701 1.00 89.50 95 ILE A O 1
ATOM 751 N N . LYS A 1 96 ? 17.568 3.703 -19.137 1.00 92.88 96 LYS A N 1
ATOM 752 C CA . LYS A 1 96 ? 16.805 2.876 -18.206 1.00 92.88 96 LYS A CA 1
ATOM 753 C C . LYS A 1 96 ? 17.667 1.704 -17.754 1.00 92.88 96 LYS A C 1
ATOM 755 O O . LYS A 1 96 ? 18.049 0.864 -18.571 1.00 92.88 96 LYS A O 1
ATOM 760 N N . LEU A 1 97 ? 17.981 1.643 -16.464 1.00 93.56 97 LEU A N 1
ATOM 761 C CA . LEU A 1 97 ? 18.741 0.551 -15.862 1.00 93.56 97 LEU A CA 1
ATOM 762 C C . LEU A 1 97 ? 17.825 -0.347 -15.042 1.00 93.56 97 LEU A C 1
ATOM 764 O O . LEU A 1 97 ? 17.219 0.103 -14.076 1.00 93.56 97 LEU A O 1
ATOM 768 N N . ARG A 1 98 ? 17.780 -1.640 -15.371 1.00 94.19 98 ARG A N 1
ATOM 769 C CA . ARG A 1 98 ? 17.144 -2.630 -14.498 1.00 94.19 98 ARG A CA 1
ATOM 770 C C . ARG A 1 98 ? 18.063 -2.899 -13.312 1.00 94.19 98 ARG A C 1
ATOM 772 O O . ARG A 1 98 ? 19.200 -3.331 -13.495 1.00 94.19 98 ARG A O 1
ATOM 779 N N . ILE A 1 99 ? 17.564 -2.651 -12.111 1.00 93.19 99 ILE A N 1
ATOM 780 C CA . ILE A 1 99 ? 18.265 -2.906 -10.857 1.00 93.19 99 ILE A CA 1
ATOM 781 C C . ILE A 1 99 ? 17.591 -4.030 -10.084 1.00 93.19 99 ILE A C 1
ATOM 783 O O . ILE A 1 99 ? 16.390 -4.265 -10.205 1.00 93.19 99 ILE A O 1
ATOM 787 N N . ARG A 1 100 ? 18.385 -4.699 -9.251 1.00 93.81 100 ARG A N 1
ATOM 788 C CA . ARG A 1 100 ? 17.915 -5.633 -8.233 1.00 93.81 100 ARG A CA 1
ATOM 789 C C . ARG A 1 100 ? 18.585 -5.271 -6.916 1.00 93.81 100 ARG A C 1
ATOM 791 O O . ARG A 1 100 ? 19.787 -5.007 -6.893 1.00 93.81 100 ARG A O 1
ATOM 798 N N . GLY A 1 101 ? 17.829 -5.272 -5.828 1.00 93.19 101 GLY A N 1
ATOM 799 C CA . GLY A 1 101 ? 18.373 -5.014 -4.500 1.00 93.19 101 GLY A CA 1
ATOM 800 C C . GLY A 1 101 ? 17.633 -5.770 -3.409 1.00 93.19 101 GLY A C 1
ATOM 801 O O . GLY A 1 101 ? 16.538 -6.286 -3.617 1.00 93.19 101 GLY A O 1
ATOM 802 N N . GLN A 1 102 ? 18.249 -5.826 -2.231 1.00 94.31 102 GLN A N 1
ATOM 803 C CA . GLN A 1 102 ? 17.658 -6.420 -1.038 1.00 94.31 102 GLN A CA 1
ATOM 804 C C . GLN A 1 102 ? 17.095 -5.315 -0.139 1.00 94.31 102 GLN A C 1
ATOM 806 O O . GLN A 1 102 ? 17.836 -4.434 0.319 1.00 94.31 102 GLN A O 1
ATOM 811 N N . LYS A 1 103 ? 15.787 -5.367 0.125 1.00 93.50 103 LYS A N 1
ATOM 812 C CA . LYS A 1 103 ? 15.116 -4.477 1.076 1.00 93.50 103 LYS A CA 1
ATOM 813 C C . LYS A 1 103 ? 15.622 -4.777 2.484 1.00 93.50 103 LYS A C 1
ATOM 815 O O . LYS A 1 103 ? 15.733 -5.936 2.874 1.00 93.50 103 LYS A O 1
ATOM 820 N N . ASN A 1 104 ? 15.948 -3.727 3.235 1.00 87.06 104 ASN A N 1
ATOM 821 C CA . ASN A 1 104 ? 16.546 -3.863 4.567 1.00 87.06 104 ASN A CA 1
ATOM 822 C C . ASN A 1 104 ? 15.736 -3.193 5.678 1.00 87.06 104 ASN A C 1
ATOM 824 O O . ASN A 1 104 ? 15.865 -3.566 6.838 1.00 87.06 104 ASN A O 1
ATOM 828 N N . MET A 1 105 ? 14.929 -2.191 5.340 1.00 90.06 105 MET A N 1
ATOM 829 C CA . MET A 1 105 ? 14.073 -1.489 6.296 1.00 90.06 105 MET A CA 1
ATOM 830 C C . MET A 1 105 ? 12.625 -1.521 5.822 1.00 90.06 105 MET A C 1
ATOM 832 O O . MET A 1 105 ? 12.351 -1.912 4.683 1.00 90.06 105 MET A O 1
ATOM 836 N N . ALA A 1 106 ? 11.706 -1.123 6.698 1.00 92.12 106 ALA A N 1
ATOM 837 C CA . ALA A 1 106 ? 10.325 -0.889 6.310 1.00 92.12 106 ALA A CA 1
ATOM 838 C C . ALA A 1 106 ? 10.252 0.198 5.231 1.00 92.12 106 ALA A C 1
ATOM 840 O O . ALA A 1 106 ? 11.000 1.182 5.288 1.00 92.12 106 ALA A O 1
ATOM 841 N N . ALA A 1 107 ? 9.390 0.005 4.237 1.00 95.25 107 ALA A N 1
ATOM 842 C CA . ALA A 1 107 ? 9.085 1.050 3.277 1.00 95.25 107 ALA A CA 1
ATOM 843 C C . ALA A 1 107 ? 8.418 2.229 3.994 1.00 95.25 107 ALA A C 1
ATOM 845 O O . ALA A 1 107 ? 7.625 2.050 4.920 1.00 95.25 107 ALA A O 1
ATOM 846 N N . MET A 1 108 ? 8.753 3.444 3.573 1.00 94.94 108 MET A N 1
ATOM 847 C CA . MET A 1 108 ? 8.161 4.661 4.122 1.00 94.94 108 MET A CA 1
ATOM 848 C C . MET A 1 108 ? 7.312 5.308 3.042 1.00 94.94 108 MET A C 1
ATOM 850 O O . MET A 1 108 ? 7.826 5.640 1.979 1.00 94.94 108 MET A O 1
ATOM 854 N N . PHE A 1 109 ? 6.025 5.488 3.308 1.00 96.31 109 PHE A N 1
ATOM 855 C CA . PHE A 1 109 ? 5.112 6.153 2.390 1.00 96.31 109 PHE A CA 1
ATOM 856 C C . PHE A 1 109 ? 4.425 7.302 3.112 1.00 96.31 109 PHE A C 1
ATOM 858 O O . PHE A 1 109 ? 3.755 7.079 4.118 1.00 96.31 109 PHE A O 1
ATOM 865 N N . MET A 1 110 ? 4.652 8.528 2.636 1.00 93.44 110 MET A N 1
ATOM 866 C CA . MET A 1 110 ? 4.120 9.768 3.227 1.00 93.44 110 MET A CA 1
ATOM 867 C C . MET A 1 110 ? 4.454 9.990 4.718 1.00 93.44 110 MET A C 1
ATOM 869 O O . MET A 1 110 ? 3.787 10.751 5.415 1.00 93.44 110 MET A O 1
ATOM 873 N N . THR A 1 111 ? 5.481 9.309 5.231 1.00 89.50 111 THR A N 1
ATOM 874 C CA . THR A 1 111 ? 5.929 9.401 6.633 1.00 89.50 111 THR A CA 1
ATOM 875 C C . THR A 1 111 ? 7.376 9.854 6.778 1.00 89.50 111 THR A C 1
ATOM 877 O O . THR A 1 111 ? 7.816 10.130 7.892 1.00 89.50 111 THR A O 1
ATOM 880 N N . ALA A 1 112 ? 8.128 9.915 5.678 1.00 91.62 112 ALA A N 1
ATOM 881 C CA . ALA A 1 112 ? 9.513 10.352 5.681 1.00 91.62 112 ALA A CA 1
ATOM 882 C C . ALA A 1 112 ? 9.594 11.860 5.429 1.00 91.62 112 ALA A C 1
ATOM 884 O O . ALA A 1 112 ? 9.098 12.336 4.413 1.00 91.62 112 ALA A O 1
ATOM 885 N N . ASP A 1 113 ? 10.310 12.588 6.287 1.00 91.19 113 ASP A N 1
ATOM 886 C CA . ASP A 1 113 ? 10.506 14.038 6.128 1.00 91.19 113 ASP A CA 1
ATOM 887 C C . ASP A 1 113 ? 11.188 14.396 4.795 1.00 91.19 113 ASP A C 1
ATOM 889 O O . ASP A 1 113 ? 10.905 15.426 4.196 1.00 91.19 113 ASP A O 1
ATOM 893 N N . VAL A 1 114 ? 12.073 13.518 4.304 1.00 93.00 114 VAL A N 1
ATOM 894 C CA . VAL A 1 114 ? 12.790 13.702 3.028 1.00 93.00 114 VAL A CA 1
ATOM 895 C C . VAL A 1 114 ? 11.920 13.461 1.795 1.00 93.00 114 VAL A C 1
ATOM 897 O O . VAL A 1 114 ? 12.329 13.816 0.696 1.00 93.00 114 VAL A O 1
ATOM 900 N N . LEU A 1 115 ? 10.773 12.798 1.958 1.00 91.56 115 LEU A N 1
ATOM 901 C CA . LEU A 1 115 ? 9.871 12.450 0.866 1.00 91.56 115 LEU A CA 1
ATOM 902 C C . LEU A 1 115 ? 8.419 12.415 1.385 1.00 91.56 115 LEU A C 1
ATOM 904 O O . LEU A 1 115 ? 7.842 11.334 1.549 1.00 91.56 115 LEU A O 1
ATOM 908 N N . PRO A 1 116 ? 7.820 13.587 1.670 1.00 89.50 116 PRO A N 1
ATOM 909 C CA . PRO A 1 116 ? 6.523 13.682 2.347 1.00 89.50 116 PRO A CA 1
ATOM 910 C C . PRO A 1 116 ? 5.343 13.186 1.498 1.00 89.50 116 PRO A C 1
ATOM 912 O O . PRO A 1 116 ? 4.295 12.842 2.041 1.00 89.50 116 PRO A O 1
ATOM 915 N N . HIS A 1 117 ? 5.506 13.113 0.175 1.00 88.81 117 HIS A N 1
ATOM 916 C CA . HIS A 1 117 ? 4.444 12.736 -0.767 1.00 88.81 117 HIS A CA 1
ATOM 917 C C . HIS A 1 117 ? 4.767 11.490 -1.600 1.00 88.81 117 HIS A C 1
ATOM 919 O O . HIS A 1 117 ? 4.028 11.168 -2.526 1.00 88.81 117 HIS A O 1
ATOM 925 N N . GLY A 1 118 ? 5.849 10.777 -1.280 1.00 93.06 118 GLY A N 1
ATOM 926 C CA . GLY A 1 118 ? 6.327 9.655 -2.086 1.00 93.06 118 GLY A CA 1
ATOM 927 C C . GLY A 1 118 ? 6.555 8.378 -1.289 1.00 93.06 118 GLY A C 1
ATOM 928 O O . GLY A 1 118 ? 6.404 8.328 -0.063 1.00 93.06 118 GLY A O 1
ATOM 929 N N . LEU A 1 119 ? 6.903 7.323 -2.025 1.00 96.62 119 LEU A N 1
ATOM 930 C CA . LEU A 1 119 ? 7.267 6.013 -1.496 1.00 96.62 119 LEU A CA 1
ATOM 931 C C . LEU A 1 119 ? 8.789 5.867 -1.507 1.00 96.62 119 LEU A C 1
ATOM 933 O O . LEU A 1 119 ? 9.421 5.934 -2.557 1.00 96.62 119 LEU A O 1
ATOM 937 N N . LEU A 1 120 ? 9.371 5.628 -0.337 1.00 96.69 120 LEU A N 1
ATOM 938 C CA . LEU A 1 120 ? 10.804 5.469 -0.133 1.00 96.69 120 LEU A CA 1
ATOM 939 C C . LEU A 1 120 ? 11.128 4.023 0.257 1.00 96.69 120 LEU A C 1
ATOM 941 O O . LEU A 1 120 ? 10.712 3.539 1.313 1.00 96.69 120 LEU A O 1
ATOM 945 N N . ILE A 1 121 ? 11.931 3.350 -0.566 1.00 96.19 121 ILE A N 1
ATOM 946 C CA . ILE A 1 121 ? 12.510 2.039 -0.254 1.00 96.19 121 ILE A CA 1
ATOM 947 C C . ILE A 1 121 ? 13.956 2.227 0.192 1.00 96.19 121 ILE A C 1
ATOM 949 O O . ILE A 1 121 ? 14.740 2.922 -0.456 1.00 96.19 121 ILE A O 1
ATOM 953 N N . VAL A 1 122 ? 14.332 1.558 1.284 1.00 94.31 122 VAL A N 1
ATOM 954 C CA . VAL A 1 122 ? 15.708 1.550 1.787 1.00 94.31 122 VAL A CA 1
ATOM 955 C C . VAL A 1 122 ? 16.311 0.155 1.676 1.00 94.31 122 VAL A C 1
ATOM 957 O O . VAL A 1 122 ? 15.773 -0.836 2.184 1.00 94.31 122 VAL A O 1
ATOM 960 N N . THR A 1 123 ? 17.463 0.082 1.023 1.00 93.06 123 THR A N 1
ATOM 961 C CA . THR A 1 123 ? 18.139 -1.169 0.683 1.00 93.06 123 THR A CA 1
ATOM 962 C C . THR A 1 123 ? 19.473 -1.259 1.394 1.00 93.06 123 THR A C 1
ATOM 964 O O . THR A 1 123 ? 20.092 -0.250 1.749 1.00 93.06 123 THR A O 1
ATOM 967 N N . LYS A 1 124 ? 19.944 -2.487 1.592 1.00 87.81 124 LYS A N 1
ATOM 968 C CA . LYS A 1 124 ? 21.306 -2.725 2.066 1.00 87.81 124 LYS A CA 1
ATOM 969 C C . LYS A 1 124 ? 22.273 -2.565 0.899 1.00 87.81 124 LYS A C 1
ATOM 971 O O . LYS A 1 124 ? 22.049 -3.147 -0.162 1.00 87.81 124 LYS A O 1
ATOM 976 N N . ASP A 1 125 ? 23.336 -1.785 1.073 1.00 84.81 125 ASP A N 1
ATOM 977 C CA . ASP A 1 125 ? 24.434 -1.801 0.113 1.00 84.81 125 ASP A CA 1
ATOM 978 C C . ASP A 1 125 ? 25.190 -3.128 0.253 1.00 84.81 125 ASP A C 1
ATOM 980 O O . ASP A 1 125 ? 25.746 -3.440 1.307 1.00 84.81 125 ASP A O 1
ATOM 984 N N . MET A 1 126 ? 25.187 -3.933 -0.808 1.00 78.81 126 MET A N 1
ATOM 985 C CA . MET A 1 126 ? 25.826 -5.250 -0.803 1.00 78.81 126 MET A CA 1
ATOM 986 C C . MET A 1 126 ? 27.356 -5.158 -0.780 1.00 78.81 126 MET A C 1
ATOM 988 O O . MET A 1 126 ? 28.006 -6.092 -0.313 1.00 78.81 126 MET A O 1
ATOM 992 N N . VAL A 1 127 ? 27.926 -4.043 -1.254 1.00 80.25 127 VAL A N 1
ATOM 993 C CA . VAL A 1 127 ? 29.376 -3.832 -1.338 1.00 80.25 127 VAL A CA 1
ATOM 994 C C . VAL A 1 127 ? 29.922 -3.400 0.015 1.00 80.25 127 VAL A C 1
ATOM 996 O O . VAL A 1 127 ? 30.833 -4.027 0.549 1.00 80.25 127 VAL A O 1
ATOM 999 N N . THR A 1 128 ? 29.354 -2.342 0.594 1.00 78.44 128 THR A N 1
ATOM 1000 C CA . THR A 1 128 ? 29.876 -1.755 1.838 1.00 78.44 128 THR A CA 1
ATOM 1001 C C . THR A 1 128 ? 29.261 -2.369 3.092 1.00 78.44 128 THR A C 1
ATOM 1003 O O . THR A 1 128 ? 29.862 -2.278 4.159 1.00 78.44 128 THR A O 1
ATOM 1006 N N . LYS A 1 129 ? 28.083 -3.008 2.991 1.00 78.19 129 LYS A N 1
ATOM 1007 C CA . LYS A 1 129 ? 27.261 -3.581 4.082 1.00 78.19 129 LYS A CA 1
ATOM 1008 C C . LYS A 1 129 ? 26.831 -2.605 5.187 1.00 78.19 129 LYS A C 1
ATOM 1010 O O . LYS A 1 129 ? 25.866 -2.914 5.885 1.00 78.19 129 LYS A O 1
ATOM 1015 N N . SER A 1 130 ? 27.513 -1.473 5.344 1.00 76.00 130 SER A N 1
ATOM 1016 C CA . SER A 1 130 ? 27.249 -0.408 6.312 1.00 76.00 130 SER A CA 1
ATOM 1017 C C . SER A 1 130 ? 26.424 0.737 5.729 1.00 76.00 130 SER A C 1
ATOM 1019 O O . SER A 1 130 ? 25.754 1.436 6.484 1.00 76.00 130 SER A O 1
ATOM 1021 N N . ALA A 1 131 ? 26.442 0.931 4.406 1.00 85.25 131 ALA A N 1
ATOM 1022 C CA . ALA A 1 131 ? 25.652 1.973 3.768 1.00 85.25 131 ALA A CA 1
ATOM 1023 C C . ALA A 1 131 ? 24.238 1.483 3.425 1.00 85.25 131 ALA A C 1
ATOM 1025 O O . ALA A 1 131 ? 24.015 0.330 3.038 1.00 85.25 131 ALA A O 1
ATOM 1026 N N . HIS A 1 132 ? 23.284 2.404 3.523 1.00 90.44 132 HIS A N 1
ATOM 1027 C CA . HIS A 1 132 ? 21.930 2.225 3.022 1.00 90.44 132 HIS A CA 1
ATOM 1028 C C . HIS A 1 132 ? 21.745 3.051 1.760 1.00 90.44 132 HIS A C 1
ATOM 1030 O O . HIS A 1 132 ? 22.130 4.220 1.722 1.00 90.44 132 HIS A O 1
ATOM 1036 N N . ARG A 1 133 ? 21.121 2.459 0.742 1.00 91.56 133 ARG A N 1
ATOM 1037 C CA . ARG A 1 133 ? 20.681 3.202 -0.441 1.00 91.56 133 ARG A CA 1
ATOM 1038 C C . ARG A 1 133 ? 19.192 3.458 -0.330 1.00 91.56 133 ARG A C 1
ATOM 1040 O O . ARG A 1 133 ? 18.451 2.602 0.151 1.00 91.56 133 ARG A O 1
ATOM 1047 N N . LYS A 1 134 ? 18.779 4.652 -0.729 1.00 94.25 134 LYS A N 1
ATOM 1048 C CA . LYS A 1 134 ? 17.394 5.103 -0.673 1.00 94.25 134 LYS A CA 1
ATOM 1049 C C . LYS A 1 134 ? 16.905 5.297 -2.101 1.00 94.25 134 LYS A C 1
ATOM 1051 O O . LYS A 1 134 ? 17.610 5.916 -2.892 1.00 94.25 134 LYS A O 1
ATOM 1056 N N . PHE A 1 135 ? 15.735 4.760 -2.408 1.00 94.75 135 PHE A N 1
ATOM 1057 C CA . PHE A 1 135 ? 15.106 4.868 -3.717 1.00 94.75 135 PHE A CA 1
ATOM 1058 C C . PHE A 1 135 ? 13.712 5.445 -3.546 1.00 94.75 135 PHE A C 1
ATOM 1060 O O . PHE A 1 135 ? 12.901 4.882 -2.808 1.00 94.75 135 PHE A O 1
ATOM 1067 N N . GLU A 1 136 ? 13.450 6.555 -4.224 1.00 95.62 136 GLU A N 1
ATOM 1068 C CA . GLU A 1 136 ? 12.088 6.999 -4.475 1.00 95.62 136 GLU A CA 1
ATOM 1069 C C . GLU A 1 136 ? 11.465 6.091 -5.534 1.00 95.62 136 GLU A C 1
ATOM 1071 O O . GLU A 1 136 ? 12.064 5.813 -6.575 1.00 95.62 136 GLU A O 1
ATOM 1076 N N . VAL A 1 137 ? 10.269 5.599 -5.242 1.00 96.06 137 VAL A N 1
ATOM 1077 C CA . VAL A 1 137 ? 9.494 4.763 -6.149 1.00 96.06 137 VAL A CA 1
ATOM 1078 C C . VAL A 1 137 ? 8.449 5.640 -6.817 1.00 96.06 137 VAL A C 1
ATOM 1080 O O . VAL A 1 137 ? 7.470 6.039 -6.190 1.00 96.06 137 VAL A O 1
ATOM 1083 N N . THR A 1 138 ? 8.671 5.929 -8.094 1.00 94.19 138 THR A N 1
ATOM 1084 C CA . THR A 1 138 ? 7.793 6.781 -8.907 1.00 94.19 138 THR A CA 1
ATOM 1085 C C . THR A 1 138 ? 6.644 6.009 -9.551 1.00 94.19 138 THR A C 1
ATOM 1087 O O . THR A 1 138 ? 5.604 6.584 -9.852 1.00 94.19 138 THR A O 1
ATOM 1090 N N . SER A 1 139 ? 6.819 4.705 -9.767 1.00 94.19 139 SER A N 1
ATOM 1091 C CA . SER A 1 139 ? 5.822 3.819 -10.371 1.00 94.19 139 SER A CA 1
ATOM 1092 C C . SER A 1 139 ? 5.942 2.403 -9.814 1.00 94.19 139 SER A C 1
ATOM 1094 O O . SER A 1 139 ? 6.988 2.003 -9.294 1.00 94.19 139 SER A O 1
ATOM 1096 N N . LEU A 1 140 ? 4.848 1.651 -9.906 1.00 94.44 140 LEU A N 1
ATOM 1097 C CA . LEU A 1 140 ? 4.759 0.254 -9.502 1.00 94.44 140 LEU A CA 1
ATOM 1098 C C . LEU A 1 140 ? 4.098 -0.545 -10.617 1.00 94.44 140 LEU A C 1
ATOM 1100 O O . LEU A 1 140 ? 3.234 -0.034 -11.323 1.00 94.44 140 LEU A O 1
ATOM 1104 N N . GLU A 1 141 ? 4.513 -1.798 -10.741 1.00 94.19 141 GLU A N 1
ATOM 1105 C CA . GLU A 1 141 ? 3.801 -2.797 -11.534 1.00 94.19 141 GLU A CA 1
ATOM 1106 C C . GLU A 1 141 ? 2.391 -3.014 -10.965 1.00 94.19 141 GLU A C 1
ATOM 1108 O O . GLU A 1 141 ? 2.188 -2.900 -9.752 1.00 94.19 141 GLU A O 1
ATOM 1113 N N . GLU A 1 142 ? 1.427 -3.316 -11.830 1.00 93.62 142 GLU A N 1
ATOM 1114 C CA . GLU A 1 142 ? 0.010 -3.412 -11.469 1.00 93.62 142 GLU A CA 1
ATOM 1115 C C . GLU A 1 142 ? -0.248 -4.456 -10.375 1.00 93.62 142 GLU A C 1
ATOM 1117 O O . GLU A 1 142 ? -0.785 -4.123 -9.317 1.00 93.62 142 GLU A O 1
ATOM 1122 N N . ASP A 1 143 ? 0.241 -5.684 -10.557 1.00 93.56 143 ASP A N 1
ATOM 1123 C CA . ASP A 1 143 ? 0.117 -6.757 -9.563 1.00 93.56 143 ASP A CA 1
ATOM 1124 C C . ASP A 1 143 ? 0.702 -6.350 -8.211 1.00 93.56 143 ASP A C 1
ATOM 1126 O O . ASP A 1 143 ? 0.122 -6.566 -7.144 1.00 93.56 143 ASP A O 1
ATOM 1130 N N . MET A 1 144 ? 1.867 -5.704 -8.252 1.00 94.88 144 MET A N 1
ATOM 1131 C CA . MET A 1 144 ? 2.547 -5.205 -7.068 1.00 94.88 144 MET A CA 1
ATOM 1132 C C . MET A 1 144 ? 1.712 -4.135 -6.359 1.00 94.88 144 MET A C 1
ATOM 1134 O O . MET A 1 144 ? 1.649 -4.130 -5.127 1.00 94.88 144 MET A O 1
ATOM 1138 N N . TYR A 1 145 ? 1.085 -3.229 -7.110 1.00 95.69 145 TYR A N 1
ATOM 1139 C CA . TYR A 1 145 ? 0.193 -2.208 -6.571 1.00 95.69 145 TYR A CA 1
ATOM 1140 C C . TYR A 1 145 ? -1.043 -2.835 -5.921 1.00 95.69 145 TYR A C 1
ATOM 1142 O O . TYR A 1 145 ? -1.345 -2.514 -4.770 1.00 95.69 145 TYR A O 1
ATOM 1150 N N . ASN A 1 146 ? -1.691 -3.782 -6.602 1.00 94.31 146 ASN A N 1
ATOM 1151 C CA . ASN A 1 146 ? -2.875 -4.486 -6.108 1.00 94.31 146 ASN A CA 1
ATOM 1152 C C . ASN A 1 146 ? -2.582 -5.242 -4.804 1.00 94.31 146 ASN A C 1
ATOM 1154 O O . ASN A 1 146 ? -3.327 -5.125 -3.831 1.00 94.31 146 ASN A O 1
ATOM 1158 N N . LEU A 1 147 ? -1.432 -5.919 -4.724 1.00 94.62 147 LEU A N 1
ATOM 1159 C CA . LEU A 1 147 ? -0.957 -6.589 -3.505 1.00 94.62 147 LEU A CA 1
ATOM 1160 C C . LEU A 1 147 ? -0.529 -5.621 -2.381 1.00 94.62 147 LEU A C 1
ATOM 1162 O O . LEU A 1 147 ? -0.191 -6.061 -1.283 1.00 94.62 147 LEU A O 1
ATOM 1166 N N . SER A 1 148 ? -0.477 -4.317 -2.648 1.00 95.75 148 SER A N 1
ATOM 1167 C CA . SER A 1 148 ? -0.012 -3.272 -1.720 1.00 95.75 148 SER A CA 1
ATOM 1168 C C . SER A 1 148 ? -1.081 -2.232 -1.402 1.00 95.75 148 SER A C 1
ATOM 1170 O O . SER A 1 148 ? -0.783 -1.168 -0.849 1.00 95.75 148 SER A O 1
ATOM 1172 N N . ARG A 1 149 ? -2.320 -2.484 -1.820 1.00 95.12 149 ARG A N 1
ATOM 1173 C CA . ARG A 1 149 ? -3.378 -1.484 -1.783 1.00 95.12 149 ARG A CA 1
ATOM 1174 C C . ARG A 1 149 ? -3.685 -1.036 -0.358 1.00 95.12 149 ARG A C 1
ATOM 1176 O O . ARG A 1 149 ? -3.764 0.170 -0.115 1.00 95.12 149 ARG A O 1
ATOM 1183 N N . ASN A 1 150 ? -3.765 -1.963 0.599 1.00 94.88 150 ASN A N 1
ATOM 1184 C CA . ASN A 1 150 ? -4.054 -1.589 1.983 1.00 94.88 150 ASN A CA 1
ATOM 1185 C C . ASN A 1 150 ? -2.926 -0.761 2.591 1.00 94.88 150 ASN A C 1
ATOM 1187 O O . ASN A 1 150 ? -3.197 0.186 3.321 1.00 94.88 150 ASN A O 1
ATOM 1191 N N . PHE A 1 151 ? -1.668 -1.076 2.292 1.00 95.62 151 PHE A N 1
ATOM 1192 C CA . PHE A 1 151 ? -0.504 -0.309 2.714 1.00 95.62 151 PHE A CA 1
ATOM 1193 C C . PHE A 1 151 ? -0.648 1.143 2.255 1.00 95.62 151 PHE A C 1
ATOM 1195 O O . PHE A 1 151 ? -0.580 2.054 3.082 1.00 95.62 151 PHE A O 1
ATOM 1202 N N . PHE A 1 152 ? -0.936 1.381 0.972 1.00 96.06 152 PHE A N 1
ATOM 1203 C CA . PHE A 1 152 ? -1.109 2.746 0.473 1.00 96.06 152 PHE A CA 1
ATOM 1204 C C . PHE A 1 152 ? -2.300 3.464 1.107 1.00 96.06 152 PHE A C 1
ATOM 1206 O O . PHE A 1 152 ? -2.163 4.620 1.509 1.00 96.06 152 PHE A O 1
ATOM 1213 N N . GLU A 1 153 ? -3.448 2.802 1.235 1.00 95.62 153 GLU A N 1
ATOM 1214 C CA . GLU A 1 153 ? -4.641 3.397 1.846 1.00 95.62 153 GLU A CA 1
ATOM 1215 C C . GLU A 1 153 ? -4.418 3.753 3.324 1.00 95.62 153 GLU A C 1
ATOM 1217 O O . GLU A 1 153 ? -4.713 4.874 3.739 1.00 95.62 153 GLU A O 1
ATOM 1222 N N . ARG A 1 154 ? -3.807 2.854 4.103 1.00 95.50 154 ARG A N 1
ATOM 1223 C CA . ARG A 1 154 ? -3.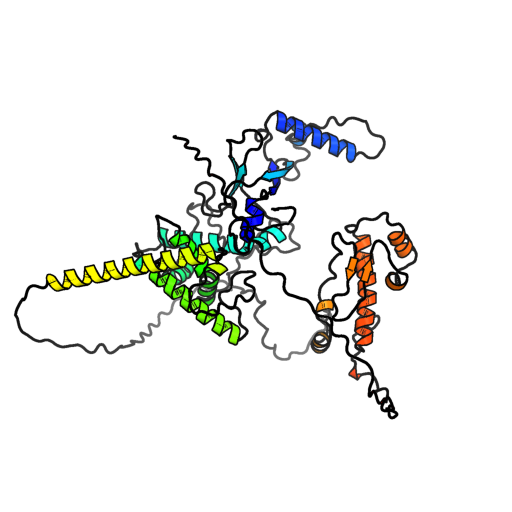473 3.057 5.524 1.00 95.50 154 ARG A CA 1
ATOM 1224 C C . ARG A 1 154 ? -2.587 4.275 5.740 1.00 95.50 154 ARG A C 1
ATOM 1226 O O . ARG A 1 154 ? -2.871 5.109 6.601 1.00 95.50 154 ARG A O 1
ATOM 1233 N N . TYR A 1 155 ? -1.515 4.389 4.962 1.00 96.00 155 TYR A N 1
ATOM 1234 C CA . TYR A 1 155 ? -0.555 5.480 5.112 1.00 96.00 155 TYR A CA 1
ATOM 1235 C C . TYR A 1 155 ? -1.067 6.805 4.529 1.00 96.00 155 TYR A C 1
ATOM 1237 O O . TYR A 1 155 ? -0.808 7.844 5.136 1.00 96.00 155 TYR A O 1
ATOM 1245 N N . ARG A 1 156 ? -1.872 6.800 3.451 1.00 95.31 156 ARG A N 1
ATOM 1246 C CA . ARG A 1 156 ? -2.607 8.006 3.007 1.00 95.31 156 ARG A CA 1
ATOM 1247 C C . ARG A 1 156 ? -3.555 8.500 4.086 1.00 95.31 156 ARG A C 1
ATOM 1249 O O . ARG A 1 156 ? -3.575 9.691 4.385 1.00 95.31 156 ARG A O 1
ATOM 1256 N N . LEU A 1 157 ? -4.312 7.587 4.691 1.00 96.25 157 LEU A N 1
ATOM 1257 C CA . LEU A 1 157 ? -5.251 7.924 5.751 1.00 96.25 157 LEU A CA 1
ATOM 1258 C C . LEU A 1 157 ? -4.521 8.478 6.978 1.00 96.25 157 LEU A C 1
ATOM 1260 O O . LEU A 1 157 ? -4.913 9.511 7.513 1.00 96.25 157 LEU A O 1
ATOM 1264 N N . LEU A 1 158 ? -3.409 7.858 7.380 1.00 95.81 158 LEU A N 1
ATOM 1265 C CA . LEU A 1 158 ? -2.562 8.358 8.462 1.00 95.81 158 LEU A CA 1
ATOM 1266 C C . LEU A 1 158 ? -1.983 9.749 8.153 1.00 95.81 158 LEU A C 1
ATOM 1268 O O . LEU A 1 158 ? -1.972 10.613 9.030 1.00 95.81 158 LEU A O 1
ATOM 1272 N N . ALA A 1 159 ? -1.517 9.985 6.924 1.00 94.12 159 ALA A N 1
ATOM 1273 C CA . ALA A 1 159 ? -1.035 11.294 6.491 1.00 94.12 159 ALA A CA 1
ATOM 1274 C C . ALA A 1 159 ? -2.151 12.350 6.554 1.00 94.12 159 ALA A C 1
ATOM 1276 O O . ALA A 1 159 ? -1.934 13.424 7.113 1.00 94.12 159 ALA A O 1
ATOM 1277 N N . ALA A 1 160 ? -3.362 12.018 6.096 1.00 94.25 160 ALA A N 1
ATOM 1278 C CA . ALA A 1 160 ? -4.530 12.892 6.207 1.00 94.25 160 ALA A CA 1
ATOM 1279 C C . ALA A 1 160 ? -4.888 13.197 7.673 1.00 94.25 160 ALA A C 1
ATOM 1281 O O . ALA A 1 160 ? -5.138 14.346 8.024 1.00 94.25 160 ALA A O 1
ATOM 1282 N N . MET A 1 161 ? -4.848 12.202 8.564 1.00 96.00 161 MET A N 1
ATOM 1283 C CA . MET A 1 161 ? -5.082 12.415 9.999 1.00 96.00 161 MET A CA 1
ATOM 1284 C C . MET A 1 161 ? -4.025 13.323 10.636 1.00 96.00 161 MET A C 1
ATOM 1286 O O . MET A 1 161 ? -4.360 14.180 11.453 1.00 96.00 161 MET A O 1
ATOM 1290 N N . ASN A 1 162 ? -2.751 13.148 10.273 1.00 94.19 162 ASN A N 1
ATOM 1291 C CA . ASN A 1 162 ? -1.679 14.030 10.730 1.00 94.19 162 ASN A CA 1
ATOM 1292 C C . ASN A 1 162 ? -1.885 15.455 10.223 1.00 94.19 162 ASN A C 1
ATOM 1294 O O . ASN A 1 162 ? -1.741 16.391 11.008 1.00 94.19 162 ASN A O 1
ATOM 1298 N N . PHE A 1 163 ? -2.270 15.615 8.956 1.00 92.19 163 PHE A N 1
ATOM 1299 C CA . PHE A 1 163 ? -2.602 16.919 8.404 1.00 92.19 163 PHE A CA 1
ATOM 1300 C C . PHE A 1 163 ? -3.729 17.582 9.203 1.00 92.19 163 PHE A C 1
ATOM 1302 O O . PHE A 1 163 ? -3.545 18.708 9.660 1.00 92.19 163 PHE A O 1
ATOM 1309 N N . ILE A 1 164 ? -4.846 16.878 9.431 1.00 94.12 164 ILE A N 1
ATOM 1310 C CA . ILE A 1 164 ? -6.009 17.379 10.186 1.00 94.12 164 ILE A CA 1
ATOM 1311 C C . ILE A 1 164 ? -5.587 17.864 11.577 1.00 94.12 164 ILE A C 1
ATOM 1313 O O . ILE A 1 164 ? -5.998 18.927 12.026 1.00 94.12 164 ILE A O 1
ATOM 1317 N N . VAL A 1 165 ? -4.728 17.109 12.264 1.00 94.44 165 VAL A N 1
ATOM 1318 C CA . VAL A 1 165 ? -4.243 17.482 13.600 1.00 94.44 165 VAL A CA 1
ATOM 1319 C C . VAL A 1 165 ? -3.297 18.685 13.572 1.00 94.44 165 VAL A C 1
ATOM 1321 O O . VAL A 1 165 ? -3.243 19.430 14.550 1.00 94.44 165 VAL A O 1
ATOM 1324 N N . GLN A 1 166 ? -2.529 18.857 12.497 1.00 91.75 166 GLN A N 1
ATOM 1325 C CA . GLN A 1 166 ? -1.581 19.962 12.346 1.00 91.75 166 GLN A CA 1
ATOM 1326 C C . GLN A 1 166 ? -2.258 21.269 11.915 1.00 91.75 166 GLN A C 1
ATOM 1328 O O . GLN A 1 166 ? -1.854 22.328 12.387 1.00 91.75 166 GLN A O 1
ATOM 1333 N N . HIS A 1 167 ? -3.273 21.188 11.052 1.00 89.50 167 HIS A N 1
ATOM 1334 C CA . HIS A 1 167 ? -3.904 22.344 10.405 1.00 89.50 167 HIS A CA 1
ATOM 1335 C C . HIS A 1 167 ? -5.311 22.643 10.919 1.00 89.50 167 HIS A C 1
ATOM 1337 O O . HIS A 1 167 ? -5.859 23.695 10.602 1.00 89.50 167 HIS A O 1
ATOM 1343 N N . GLY A 1 168 ? -5.897 21.743 11.713 1.00 84.44 168 GLY A N 1
ATOM 1344 C CA . GLY A 1 168 ? -7.207 21.950 12.309 1.00 84.44 168 GLY A CA 1
ATOM 1345 C C . GLY A 1 168 ? -7.258 23.278 13.062 1.00 84.44 168 GLY A C 1
ATOM 1346 O O . GLY A 1 168 ? -6.368 23.589 13.858 1.00 84.44 168 GLY A O 1
ATOM 1347 N N . SER A 1 169 ? -8.323 24.042 12.817 1.00 69.56 169 SER A N 1
ATOM 1348 C CA . SER A 1 169 ? -8.541 25.417 13.296 1.00 69.56 169 SER A CA 1
ATOM 1349 C C . SER A 1 169 ? -8.496 25.583 14.818 1.00 69.56 169 SER A C 1
ATOM 1351 O O . SER A 1 169 ? -8.432 26.700 15.322 1.00 69.56 169 SER A O 1
ATOM 1353 N N . ASN A 1 170 ? -8.466 24.480 15.566 1.00 66.56 170 ASN A N 1
ATOM 1354 C CA . ASN A 1 170 ? -8.396 24.460 17.011 1.00 66.56 170 ASN A CA 1
ATOM 1355 C C . ASN A 1 170 ? -7.354 23.442 17.476 1.00 66.56 170 ASN A C 1
ATOM 1357 O O . ASN A 1 170 ? -7.254 22.337 16.939 1.00 66.56 170 ASN A O 1
ATOM 1361 N N . LYS A 1 171 ? -6.619 23.779 18.545 1.00 83.69 171 LYS A N 1
ATOM 1362 C CA . LYS A 1 171 ? -5.794 22.837 19.322 1.00 83.69 171 LYS A CA 1
ATOM 1363 C C . LYS A 1 171 ? -6.697 21.842 20.063 1.00 83.69 171 LYS A C 1
ATOM 1365 O O . LYS A 1 171 ? -6.668 21.769 21.288 1.00 83.69 171 LYS A O 1
ATOM 1370 N N . THR A 1 172 ? -7.519 21.095 19.329 1.00 92.56 172 THR A N 1
ATOM 1371 C CA . THR A 1 172 ? -8.450 20.112 19.870 1.00 92.56 172 THR A CA 1
ATOM 1372 C C . THR A 1 172 ? -7.660 19.142 20.728 1.00 92.56 172 THR A C 1
ATOM 1374 O O . THR A 1 172 ? -6.686 18.532 20.265 1.00 92.56 172 THR A O 1
ATOM 1377 N N . GLU A 1 173 ? -8.045 19.035 21.995 1.00 95.12 173 GLU A N 1
ATOM 1378 C CA . GLU A 1 173 ? -7.390 18.145 22.941 1.00 95.12 173 GLU A CA 1
ATOM 1379 C C . GLU A 1 173 ? -7.461 16.701 22.452 1.00 95.12 173 GLU A C 1
ATOM 1381 O O . GLU A 1 173 ? -8.430 16.301 21.808 1.00 95.12 173 GLU A O 1
ATOM 1386 N N . LEU A 1 174 ? -6.450 15.895 22.791 1.00 94.62 174 LEU A N 1
ATOM 1387 C CA . LEU A 1 174 ? -6.377 14.498 22.357 1.00 94.62 174 LEU A CA 1
ATOM 1388 C C . LEU A 1 174 ? -7.660 13.720 22.688 1.00 94.62 174 LEU A C 1
ATOM 1390 O O . LEU A 1 174 ? -8.091 12.922 21.869 1.00 94.62 174 LEU A O 1
ATOM 1394 N N . ALA A 1 175 ? -8.281 13.996 23.840 1.00 95.19 175 ALA A N 1
ATOM 1395 C CA . ALA A 1 175 ? -9.502 13.335 24.302 1.00 95.19 175 ALA A CA 1
ATOM 1396 C C . ALA A 1 175 ? -10.724 13.573 23.395 1.00 95.19 175 ALA A C 1
ATOM 1398 O O . ALA A 1 175 ? -11.620 12.735 23.364 1.00 95.19 175 ALA A O 1
ATOM 1399 N N . SER A 1 176 ? -10.747 14.679 22.647 1.00 95.19 176 SER A N 1
ATOM 1400 C CA . SER A 1 176 ? -11.843 15.035 21.736 1.00 95.19 176 SER A CA 1
ATOM 1401 C C . SER A 1 176 ? -11.596 14.567 20.298 1.00 95.19 176 SER A C 1
ATOM 1403 O O . SER A 1 176 ? -12.441 14.760 19.427 1.00 95.19 176 SER A O 1
ATOM 1405 N N . ARG A 1 177 ? -10.450 13.928 20.022 1.00 95.75 177 ARG A N 1
ATOM 1406 C CA . ARG A 1 177 ? -10.086 13.407 18.693 1.00 95.75 177 ARG A CA 1
ATOM 1407 C C . ARG A 1 177 ? -10.664 12.006 18.478 1.00 95.75 177 ARG A C 1
ATOM 1409 O O . ARG A 1 177 ? -9.926 11.028 18.344 1.00 95.75 177 ARG A O 1
ATOM 1416 N N . GLY A 1 178 ? -11.995 11.928 18.511 1.00 96.75 178 GLY A N 1
ATOM 1417 C CA . GLY A 1 178 ? -12.790 10.745 18.169 1.00 96.75 178 GLY A CA 1
ATOM 1418 C C . GLY A 1 178 ? -13.081 10.645 16.668 1.00 96.75 178 GLY A C 1
ATOM 1419 O O . GLY A 1 178 ? -12.638 11.486 15.887 1.00 96.75 178 GLY A O 1
ATOM 1420 N N . ILE A 1 179 ? -13.783 9.593 16.238 1.00 98.06 179 ILE A N 1
ATOM 1421 C CA . ILE A 1 179 ? -14.001 9.340 14.803 1.00 98.06 179 ILE A CA 1
ATOM 1422 C C . ILE A 1 179 ? -14.737 10.488 14.112 1.00 98.06 179 ILE A C 1
ATOM 1424 O O . ILE A 1 179 ? -14.344 10.897 13.023 1.00 98.06 179 ILE A O 1
ATOM 1428 N N . ASP A 1 180 ? -15.736 11.071 14.773 1.00 97.44 180 ASP A N 1
ATOM 1429 C CA . ASP A 1 180 ? -16.519 12.168 14.208 1.00 97.44 180 ASP A CA 1
ATOM 1430 C C . ASP A 1 180 ? -15.661 13.409 13.942 1.00 97.44 180 ASP A C 1
ATOM 1432 O O . ASP A 1 180 ? -15.847 14.064 12.919 1.00 97.44 180 ASP A O 1
ATOM 1436 N N . TYR A 1 181 ? -14.663 13.676 14.798 1.00 96.88 181 TYR A N 1
ATOM 1437 C CA . TYR A 1 181 ? -13.682 14.739 14.574 1.00 96.88 181 TYR A CA 1
ATOM 1438 C C . TYR A 1 181 ? -12.911 14.504 13.272 1.00 96.88 181 TYR A C 1
ATOM 1440 O O . TYR A 1 181 ? -12.834 15.404 12.438 1.00 96.88 181 TYR A O 1
ATOM 1448 N N . PHE A 1 182 ? -12.376 13.300 13.055 1.00 97.31 182 PHE A N 1
ATOM 1449 C CA . PHE A 1 182 ? -11.606 13.018 11.843 1.00 97.31 182 PHE A CA 1
ATOM 1450 C C . PHE A 1 182 ? -12.470 12.964 10.587 1.00 97.31 182 PHE A C 1
ATOM 1452 O O . PHE A 1 182 ? -12.033 13.457 9.556 1.00 97.31 182 PHE A O 1
ATOM 1459 N N . VAL A 1 183 ? -13.689 12.426 10.654 1.00 97.25 183 VAL A N 1
ATOM 1460 C CA . VAL A 1 183 ? -14.604 12.397 9.503 1.00 97.25 183 VAL A CA 1
ATOM 1461 C C . VAL A 1 183 ? -15.029 13.810 9.110 1.00 97.25 183 VAL A C 1
ATOM 1463 O O . VAL A 1 183 ? -14.971 14.150 7.931 1.00 97.25 183 VAL A O 1
ATOM 1466 N N . HIS A 1 184 ? -15.409 14.644 10.082 1.00 95.44 184 HIS A N 1
ATOM 1467 C CA . HIS A 1 184 ? -15.784 16.033 9.825 1.00 95.44 184 HIS A CA 1
ATOM 1468 C C . HIS A 1 184 ? -14.624 16.813 9.199 1.00 95.44 184 HIS A C 1
ATOM 1470 O O . HIS A 1 184 ? -14.778 17.353 8.109 1.00 95.44 184 HIS A O 1
ATOM 1476 N N . ASN A 1 185 ? -13.444 16.788 9.827 1.00 94.62 185 ASN A N 1
ATOM 1477 C CA . ASN A 1 185 ? -12.286 17.522 9.315 1.00 94.62 185 ASN A CA 1
ATOM 1478 C C . ASN A 1 185 ? -11.747 16.931 8.007 1.00 94.62 185 ASN A C 1
ATOM 1480 O O . ASN A 1 185 ? -11.174 17.651 7.201 1.00 94.62 185 ASN A O 1
ATOM 1484 N N . TYR A 1 186 ? -11.937 15.635 7.748 1.00 94.81 186 TYR A N 1
ATOM 1485 C CA . TYR A 1 186 ? -11.614 15.077 6.439 1.00 94.81 186 TYR A CA 1
ATOM 1486 C C . TYR A 1 186 ? -12.529 15.658 5.362 1.00 94.81 186 TYR A C 1
ATOM 1488 O O . TYR A 1 186 ? -12.057 16.018 4.293 1.00 94.81 186 TYR A O 1
ATOM 1496 N N . LEU A 1 187 ? -13.829 15.782 5.626 1.00 92.50 187 LEU A N 1
ATOM 1497 C CA . LEU A 1 187 ? -14.751 16.376 4.661 1.00 92.50 187 LEU A CA 1
ATOM 1498 C C . LEU A 1 187 ? -14.444 17.861 4.417 1.00 92.50 187 LEU A C 1
ATOM 1500 O O . LEU A 1 187 ? -14.412 18.282 3.264 1.00 92.50 187 LEU A O 1
ATOM 1504 N N . THR A 1 188 ? -14.177 18.631 5.476 1.00 89.69 188 THR A N 1
ATOM 1505 C CA . THR A 1 188 ? -13.945 20.080 5.368 1.00 89.69 188 THR A CA 1
ATOM 1506 C C . THR A 1 188 ? -12.556 20.429 4.844 1.00 89.69 188 THR A C 1
ATOM 1508 O O . THR A 1 188 ? -12.435 21.286 3.976 1.00 89.69 188 THR A O 1
ATOM 1511 N N . GLU A 1 189 ? -11.510 19.762 5.338 1.00 87.69 189 GLU A N 1
ATOM 1512 C CA . GLU A 1 189 ? -10.122 20.095 5.004 1.00 87.69 189 GLU A CA 1
ATOM 1513 C C . GLU A 1 189 ? -9.593 19.250 3.844 1.00 87.69 189 GLU A C 1
ATOM 1515 O O . GLU A 1 189 ? -8.830 19.761 3.026 1.00 87.69 189 GLU A O 1
ATOM 1520 N N . CYS A 1 190 ? -9.999 17.973 3.744 1.00 87.12 190 CYS A N 1
ATOM 1521 C CA . CYS A 1 190 ? -9.456 17.057 2.739 1.00 87.12 190 CYS A CA 1
ATOM 1522 C C . CYS A 1 190 ? -10.277 16.934 1.457 1.00 87.12 190 CYS A C 1
ATOM 1524 O O . CYS A 1 190 ? -9.735 17.018 0.354 1.00 87.12 190 CYS A O 1
ATOM 1526 N N . ALA A 1 191 ? -11.567 16.646 1.596 1.00 84.12 191 ALA A N 1
ATOM 1527 C CA . ALA A 1 191 ? -12.445 16.307 0.483 1.00 84.12 191 ALA A CA 1
ATOM 1528 C C . ALA A 1 191 ? -12.913 17.542 -0.293 1.00 84.12 191 ALA A C 1
ATOM 1530 O O . ALA A 1 191 ? -13.163 17.444 -1.488 1.00 84.12 191 ALA A O 1
ATOM 1531 N N . ALA A 1 192 ? -13.003 18.705 0.355 1.00 70.50 192 ALA A N 1
ATOM 1532 C CA . ALA A 1 192 ? -13.484 19.943 -0.255 1.00 70.50 192 ALA A CA 1
ATOM 1533 C C . ALA A 1 192 ? -12.482 20.611 -1.233 1.00 70.50 192 ALA A C 1
ATOM 1535 O O . ALA A 1 192 ? -12.534 21.823 -1.427 1.00 70.50 192 ALA A O 1
ATOM 1536 N N . GLY A 1 193 ? -11.570 19.858 -1.866 1.00 59.75 193 GLY A N 1
ATOM 1537 C CA . GLY A 1 193 ? -10.612 20.415 -2.833 1.00 59.75 193 GLY A CA 1
ATOM 1538 C C . GLY A 1 193 ? -9.370 21.040 -2.197 1.00 59.75 193 GLY A C 1
ATOM 1539 O O . GLY A 1 193 ? -8.983 22.149 -2.553 1.00 59.75 193 GLY A O 1
ATOM 1540 N N . TYR A 1 194 ? -8.779 20.333 -1.232 1.00 52.44 194 TYR A N 1
ATOM 1541 C CA . TYR A 1 194 ? -7.557 20.647 -0.483 1.00 52.44 194 TYR A CA 1
ATOM 1542 C C . TYR A 1 194 ? -6.747 21.899 -0.907 1.00 52.44 194 TYR A C 1
ATOM 1544 O O . TYR A 1 194 ? -6.018 21.899 -1.901 1.00 52.44 194 TYR A O 1
ATOM 1552 N N . LYS A 1 195 ? -6.727 22.911 -0.022 1.00 48.94 195 LYS A N 1
ATOM 1553 C CA . LYS A 1 195 ? -5.714 23.988 0.075 1.00 48.94 195 LYS A CA 1
ATOM 1554 C C . LYS A 1 195 ? -4.334 23.455 0.535 1.00 48.94 195 LYS A C 1
ATOM 1556 O O . LYS A 1 195 ? -3.679 24.067 1.370 1.00 48.94 195 LYS A O 1
ATOM 1561 N N . LEU A 1 196 ? -3.889 22.296 0.043 1.00 46.75 196 LEU A N 1
ATOM 1562 C CA . LEU A 1 196 ? -2.619 21.655 0.442 1.00 46.75 196 LEU A CA 1
ATOM 1563 C C . LEU A 1 196 ? -1.389 22.205 -0.302 1.00 46.75 196 LEU A C 1
ATOM 1565 O O . LEU A 1 196 ? -0.276 21.730 -0.085 1.00 46.75 196 LEU A O 1
ATOM 1569 N N . SER A 1 197 ? -1.566 23.210 -1.164 1.00 43.56 197 SER A N 1
ATOM 1570 C CA . SER A 1 197 ? -0.450 23.939 -1.769 1.00 43.56 197 SER A CA 1
ATOM 1571 C C . SER A 1 197 ? 0.169 24.862 -0.721 1.00 43.56 197 SER A C 1
ATOM 1573 O O . SER A 1 197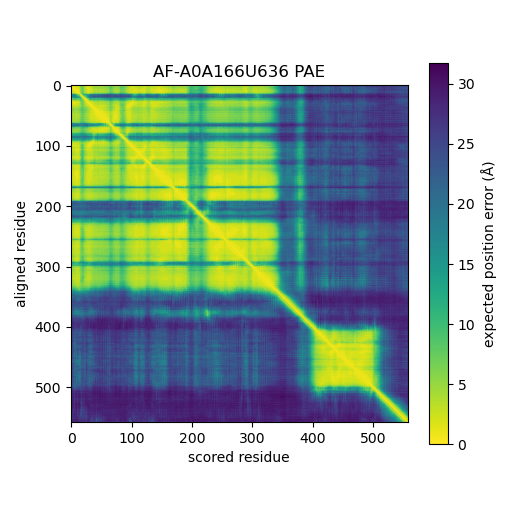 ? -0.195 26.033 -0.622 1.00 43.56 197 SER A O 1
ATOM 1575 N N . LEU A 1 198 ? 1.083 24.323 0.090 1.00 48.50 198 LEU A N 1
ATOM 1576 C CA . LEU A 1 198 ? 1.915 25.123 0.994 1.00 48.50 198 LEU A CA 1
ATOM 1577 C C . LEU A 1 198 ? 2.820 26.106 0.229 1.00 48.50 198 LEU A C 1
ATOM 1579 O O . LEU A 1 198 ? 3.232 27.104 0.813 1.00 48.50 198 LEU A O 1
ATOM 1583 N N . ASP A 1 199 ? 3.034 25.892 -1.073 1.00 48.72 199 ASP A N 1
ATOM 1584 C CA . ASP A 1 199 ? 3.703 26.846 -1.955 1.00 48.72 199 ASP A CA 1
ATOM 1585 C C . ASP A 1 199 ? 2.688 27.534 -2.876 1.00 48.72 199 ASP A C 1
ATOM 1587 O O . ASP A 1 199 ? 2.058 26.939 -3.748 1.00 48.72 199 ASP A O 1
ATOM 1591 N N . SER A 1 200 ? 2.496 28.828 -2.639 1.00 46.19 200 SER A N 1
ATOM 1592 C CA . SER A 1 200 ? 1.441 29.682 -3.193 1.00 46.19 200 SER A CA 1
ATOM 1593 C C . SER A 1 200 ? 1.547 29.992 -4.704 1.00 46.19 200 SER A C 1
ATOM 1595 O O . SER A 1 200 ? 0.864 30.911 -5.165 1.00 46.19 200 SER A O 1
ATOM 1597 N N . SER A 1 201 ? 2.354 29.280 -5.497 1.00 51.44 201 SER A N 1
ATOM 1598 C CA . SER A 1 201 ? 2.499 29.564 -6.939 1.00 51.44 201 SER A CA 1
ATOM 1599 C C . SER A 1 201 ? 1.873 28.528 -7.872 1.00 51.44 201 SER A C 1
ATOM 1601 O O . SER A 1 201 ? 1.416 28.922 -8.939 1.00 51.44 201 SER A O 1
ATOM 1603 N N . ASP A 1 202 ? 1.748 27.259 -7.469 1.00 47.56 202 ASP A N 1
ATOM 1604 C CA . ASP A 1 202 ? 1.167 26.202 -8.312 1.00 47.56 202 ASP A CA 1
ATOM 1605 C C . ASP A 1 202 ? -0.094 25.620 -7.671 1.00 47.56 202 ASP A C 1
ATOM 1607 O O . ASP A 1 202 ? -0.109 24.534 -7.094 1.00 47.56 202 ASP A O 1
ATOM 1611 N N . LYS A 1 203 ? -1.205 26.356 -7.801 1.00 45.22 203 LYS A N 1
ATOM 1612 C CA . LYS A 1 203 ? -2.558 25.906 -7.427 1.00 45.22 203 LYS A CA 1
ATOM 1613 C C . LYS A 1 203 ? -3.076 24.826 -8.387 1.00 45.22 203 LYS A C 1
ATOM 1615 O O . LYS A 1 203 ? -4.156 24.958 -8.965 1.00 45.22 203 LYS A O 1
ATOM 1620 N N . VAL A 1 204 ? -2.324 23.747 -8.582 1.00 48.09 204 VAL A N 1
ATOM 1621 C CA . VAL A 1 204 ? -2.831 22.572 -9.286 1.00 48.09 204 VAL A CA 1
ATOM 1622 C C . VAL A 1 204 ? -3.740 21.837 -8.311 1.00 48.09 204 VAL A C 1
ATOM 1624 O O . VAL A 1 204 ? -3.296 21.181 -7.375 1.00 48.09 204 VAL A O 1
ATOM 1627 N N . ASN A 1 205 ? -5.040 22.007 -8.518 1.00 46.47 205 ASN A N 1
ATOM 1628 C CA . ASN A 1 205 ? -6.099 21.343 -7.776 1.00 46.47 205 ASN A CA 1
ATOM 1629 C C . ASN A 1 205 ? -6.007 19.822 -8.034 1.00 46.47 205 ASN A C 1
ATOM 1631 O O . ASN A 1 205 ? -6.531 19.311 -9.025 1.00 46.47 205 ASN A O 1
ATOM 1635 N N . THR A 1 206 ? -5.262 19.105 -7.188 1.00 46.69 206 THR A N 1
ATOM 1636 C CA . THR A 1 206 ? -4.877 17.686 -7.350 1.00 46.69 206 THR A CA 1
ATOM 1637 C C . THR A 1 206 ? -6.042 16.701 -7.244 1.00 46.69 206 THR A C 1
ATOM 1639 O O . THR A 1 206 ? -5.860 15.518 -7.515 1.00 46.69 206 THR A O 1
ATOM 1642 N N . GLN A 1 207 ? -7.250 17.169 -6.916 1.00 45.31 207 GLN A N 1
ATOM 1643 C CA . GLN A 1 207 ? -8.477 16.366 -6.983 1.00 45.31 207 GLN A CA 1
ATOM 1644 C C . GLN A 1 207 ? -9.183 16.410 -8.344 1.00 45.31 207 GLN A C 1
ATOM 1646 O O . GLN A 1 207 ? -10.214 15.759 -8.510 1.00 45.31 207 GLN A O 1
ATOM 1651 N N . ARG A 1 208 ? -8.636 17.102 -9.354 1.00 51.72 208 ARG A N 1
ATOM 1652 C CA . ARG A 1 208 ? -9.092 16.887 -10.733 1.00 51.72 208 ARG A CA 1
ATOM 1653 C C . ARG A 1 208 ? -8.661 15.488 -11.163 1.00 51.72 208 ARG A C 1
ATOM 1655 O O . ARG A 1 208 ? -7.477 15.252 -11.408 1.00 51.72 208 ARG A O 1
ATOM 1662 N N . ARG A 1 209 ? -9.618 14.557 -11.242 1.00 50.78 209 ARG A N 1
ATOM 1663 C CA . ARG A 1 209 ? -9.427 13.269 -11.917 1.00 50.78 209 ARG A CA 1
ATOM 1664 C C . ARG A 1 209 ? -8.925 13.589 -13.325 1.00 50.78 209 ARG A C 1
ATOM 1666 O O . ARG A 1 209 ? -9.668 14.145 -14.126 1.00 50.78 209 ARG A O 1
ATOM 1673 N N . ARG A 1 210 ? -7.652 13.301 -13.605 1.00 52.03 210 ARG A N 1
ATOM 1674 C CA . ARG A 1 210 ? -7.128 13.366 -14.971 1.00 52.03 210 ARG A CA 1
ATOM 1675 C C . ARG A 1 210 ? -7.731 12.180 -15.708 1.00 52.03 210 ARG A C 1
ATOM 1677 O O . ARG A 1 210 ? -7.305 11.047 -15.501 1.00 52.03 210 ARG A O 1
ATOM 1684 N N . ILE A 1 211 ? -8.793 12.432 -16.461 1.00 55.69 211 ILE A N 1
ATOM 1685 C CA . ILE A 1 211 ? -9.344 11.441 -17.377 1.00 55.69 211 ILE A CA 1
ATOM 1686 C C . ILE A 1 211 ? -8.435 11.454 -18.601 1.00 55.69 211 ILE A C 1
ATOM 1688 O O . ILE A 1 211 ? -8.242 12.492 -19.233 1.00 55.69 211 ILE A O 1
ATOM 1692 N N . PHE A 1 212 ? -7.818 10.311 -18.881 1.00 53.53 212 PHE A N 1
ATOM 1693 C CA . PHE A 1 212 ? -7.035 10.130 -20.091 1.00 53.53 212 PHE A CA 1
ATOM 1694 C C . PHE A 1 212 ? -8.006 9.822 -21.222 1.00 53.53 212 PHE A C 1
ATOM 1696 O O . PHE A 1 212 ? -8.660 8.782 -21.202 1.00 53.53 212 PHE A O 1
ATOM 1703 N N . HIS A 1 213 ? -8.108 10.717 -22.203 1.00 50.81 213 HIS A N 1
ATOM 1704 C CA . HIS A 1 213 ? -8.759 10.359 -23.455 1.00 50.81 213 HIS A CA 1
ATOM 1705 C C . HIS A 1 213 ? -7.836 9.393 -24.211 1.00 50.81 213 HIS A C 1
ATOM 1707 O O . HIS A 1 213 ? -6.687 9.759 -24.477 1.00 50.81 213 HIS A O 1
ATOM 1713 N N . PRO A 1 214 ? -8.303 8.187 -24.579 1.00 51.06 214 PRO A N 1
ATOM 1714 C CA . PRO A 1 214 ? -7.469 7.158 -25.206 1.00 51.06 214 PRO A CA 1
ATOM 1715 C C . PRO A 1 214 ? -6.903 7.564 -26.580 1.00 51.06 214 PRO A C 1
ATOM 1717 O O . PRO A 1 214 ? -6.014 6.893 -27.098 1.00 51.06 214 PRO A O 1
ATOM 1720 N N . HIS A 1 215 ? -7.371 8.671 -27.168 1.00 53.56 215 HIS A N 1
ATOM 1721 C CA . HIS A 1 215 ? -6.981 9.120 -28.511 1.00 53.56 215 HIS A CA 1
ATOM 1722 C C . HIS A 1 215 ? -6.282 10.489 -28.567 1.00 53.56 215 HIS A C 1
ATOM 1724 O O . HIS A 1 215 ? -5.979 10.978 -29.653 1.00 53.56 215 HIS A O 1
ATOM 1730 N N . GLY A 1 216 ? -5.967 11.106 -27.423 1.00 49.41 216 GLY A N 1
ATOM 1731 C CA . GLY A 1 216 ? -5.212 12.361 -27.380 1.00 49.41 216 GLY A CA 1
ATOM 1732 C C . GLY A 1 216 ? -3.729 12.125 -27.101 1.00 49.41 216 GLY A C 1
ATOM 1733 O O . GLY A 1 216 ? -3.358 11.871 -25.959 1.00 49.41 216 GLY A O 1
ATOM 1734 N N . ALA A 1 217 ? -2.867 12.266 -28.113 1.00 47.75 217 ALA A N 1
ATOM 1735 C CA . ALA A 1 217 ? -1.406 12.217 -27.954 1.00 47.75 217 ALA A CA 1
ATOM 1736 C C . ALA A 1 217 ? -0.834 13.367 -27.089 1.00 47.75 217 ALA A C 1
ATOM 1738 O O . ALA A 1 217 ? 0.342 13.346 -26.722 1.00 47.75 217 ALA A O 1
ATOM 1739 N N . ASP A 1 218 ? -1.662 14.345 -26.714 1.00 51.75 218 ASP A N 1
ATOM 1740 C CA . ASP A 1 218 ? -1.248 15.522 -25.963 1.00 51.75 218 ASP A CA 1
ATOM 1741 C C . ASP A 1 218 ? -1.591 15.409 -24.470 1.00 51.75 218 ASP A C 1
ATOM 1743 O O . ASP A 1 218 ? -2.717 15.618 -24.029 1.00 51.75 218 ASP A O 1
ATOM 1747 N N . LYS A 1 219 ? -0.556 15.092 -23.682 1.00 55.50 219 LYS A N 1
ATOM 1748 C CA . LYS A 1 219 ? -0.314 15.503 -22.280 1.00 55.50 219 LYS A CA 1
ATOM 1749 C C . LYS A 1 219 ? -1.417 15.334 -21.219 1.00 55.50 219 LYS A C 1
ATOM 1751 O O . LYS A 1 219 ? -1.221 15.813 -20.107 1.00 55.50 219 LYS A O 1
ATOM 1756 N N . GLY A 1 220 ? -2.499 14.599 -21.467 1.00 53.59 220 GLY A N 1
ATOM 1757 C CA . GLY A 1 220 ? -3.427 14.152 -20.416 1.00 53.59 220 GLY A CA 1
ATOM 1758 C C . GLY A 1 220 ? -4.052 15.277 -19.576 1.00 53.59 220 GLY A C 1
ATOM 1759 O O . GLY A 1 220 ? -4.376 15.066 -18.405 1.00 53.59 220 GLY A O 1
ATOM 1760 N N . GLU A 1 221 ? -4.189 16.474 -20.145 1.00 55.16 221 GLU A N 1
ATOM 1761 C CA . GLU A 1 221 ? -4.887 17.597 -19.524 1.00 55.16 221 GLU A CA 1
ATOM 1762 C C . GLU A 1 221 ? -6.273 17.709 -20.160 1.00 55.16 221 GLU A C 1
ATOM 1764 O O . GLU A 1 221 ? -6.402 18.050 -21.335 1.00 55.16 221 GLU A O 1
ATOM 1769 N N . SER A 1 222 ? -7.328 17.401 -19.396 1.00 58.53 222 SER A N 1
ATOM 1770 C CA . SER A 1 222 ? -8.685 17.711 -19.845 1.00 58.53 222 SER A CA 1
ATOM 1771 C C . SER A 1 222 ? -8.820 19.231 -19.941 1.00 58.53 222 SER A C 1
ATOM 1773 O O . SER A 1 222 ? -8.526 19.961 -18.991 1.00 58.53 222 SER A O 1
ATOM 1775 N N . SER A 1 223 ? -9.274 19.726 -21.092 1.00 60.62 223 SER A N 1
ATOM 1776 C CA . SER A 1 223 ? -9.481 21.162 -21.316 1.00 60.62 223 SER A CA 1
ATOM 1777 C C . SER A 1 223 ? -10.587 21.739 -20.424 1.00 60.62 223 SER A C 1
ATOM 1779 O O . SER A 1 223 ? -10.585 22.935 -20.133 1.00 60.62 223 SER A O 1
ATOM 1781 N N . LYS A 1 224 ? -11.509 20.892 -19.942 1.00 62.91 224 LYS A N 1
ATOM 1782 C CA . LYS A 1 224 ? -12.607 21.283 -19.054 1.00 62.91 224 LYS A CA 1
ATOM 1783 C C . LYS A 1 224 ? -12.352 20.848 -17.601 1.00 62.91 224 LYS A C 1
ATOM 1785 O O . LYS A 1 224 ? -11.976 19.695 -17.363 1.00 62.91 224 LYS A O 1
ATOM 1790 N N . PRO A 1 225 ? -12.552 21.743 -16.614 1.00 58.66 225 PRO A N 1
ATOM 1791 C CA . PRO A 1 225 ? -12.518 21.385 -15.203 1.00 58.66 225 PRO A CA 1
ATOM 1792 C C . PRO A 1 225 ? -13.762 20.568 -14.839 1.00 58.66 225 PRO A C 1
ATOM 1794 O O . PRO A 1 225 ? -14.867 21.097 -14.829 1.00 58.66 225 PRO A O 1
ATOM 1797 N N . ILE A 1 226 ? -13.581 19.295 -14.498 1.00 62.47 226 ILE A N 1
ATOM 1798 C CA . ILE A 1 226 ? -14.674 18.445 -14.013 1.00 62.47 226 ILE A CA 1
ATOM 1799 C C . ILE A 1 226 ? -14.819 18.647 -12.502 1.00 62.47 226 ILE A C 1
ATOM 1801 O O . ILE A 1 226 ? -13.831 18.567 -11.760 1.00 62.47 226 ILE A O 1
ATOM 1805 N N . LYS A 1 227 ? -16.045 18.915 -12.033 1.00 66.19 227 LYS A N 1
ATOM 1806 C CA . LYS A 1 227 ? -16.353 18.885 -10.598 1.00 66.19 227 LYS A CA 1
ATOM 1807 C C . LYS A 1 227 ? -16.358 17.426 -10.141 1.00 66.19 227 LYS A C 1
ATOM 1809 O O . LYS A 1 227 ? -17.090 16.605 -10.681 1.00 66.19 227 LYS A O 1
ATOM 1814 N N . GLY A 1 228 ? -15.531 17.095 -9.150 1.00 69.50 228 GLY A N 1
ATOM 1815 C CA . GLY A 1 228 ? -15.574 15.770 -8.532 1.00 69.50 228 GLY A CA 1
ATOM 1816 C C . GLY A 1 228 ? -16.941 15.504 -7.896 1.00 69.50 228 GLY A C 1
ATOM 1817 O O . GLY A 1 228 ? -17.603 16.437 -7.437 1.00 69.50 228 GLY A O 1
ATOM 1818 N N . ARG A 1 229 ? -17.358 14.231 -7.849 1.00 81.44 229 ARG A N 1
ATOM 1819 C CA . ARG A 1 229 ? -18.598 13.846 -7.162 1.00 81.44 229 ARG A CA 1
ATOM 1820 C C . ARG A 1 229 ? -18.556 14.262 -5.693 1.00 81.44 229 ARG A C 1
ATOM 1822 O O . ARG A 1 229 ? -17.503 14.210 -5.054 1.00 81.44 229 ARG A O 1
ATOM 1829 N N . HIS A 1 230 ? -19.714 14.616 -5.147 1.00 83.31 230 HIS A N 1
ATOM 1830 C CA . HIS A 1 230 ? -19.841 14.856 -3.716 1.00 83.31 230 HIS A CA 1
ATOM 1831 C C . HIS A 1 230 ? -19.472 13.583 -2.934 1.00 83.31 230 HIS A C 1
ATOM 1833 O O . HIS A 1 230 ? -19.982 12.496 -3.218 1.00 83.31 230 HIS A O 1
ATOM 1839 N N . ILE A 1 231 ? -18.572 13.712 -1.957 1.00 88.62 231 ILE A N 1
ATOM 1840 C CA . ILE A 1 231 ? -18.141 12.595 -1.109 1.00 88.62 231 ILE A CA 1
ATOM 1841 C C . ILE A 1 231 ? -19.033 12.560 0.130 1.00 88.62 231 ILE A C 1
ATOM 1843 O O . ILE A 1 231 ? -18.965 13.440 0.987 1.00 88.62 231 ILE A O 1
ATOM 1847 N N . HIS A 1 232 ? -19.860 11.521 0.242 1.00 94.12 232 HIS A N 1
ATOM 1848 C CA . HIS A 1 232 ? -20.780 11.379 1.364 1.00 94.12 232 HIS A CA 1
ATOM 1849 C C . HIS A 1 232 ? -20.047 10.982 2.657 1.00 94.12 232 HIS A C 1
ATOM 1851 O O . HIS A 1 232 ? -19.095 10.195 2.653 1.00 94.12 232 HIS A O 1
ATOM 1857 N N . ARG A 1 233 ? -20.550 11.444 3.809 1.00 95.81 233 ARG A N 1
ATOM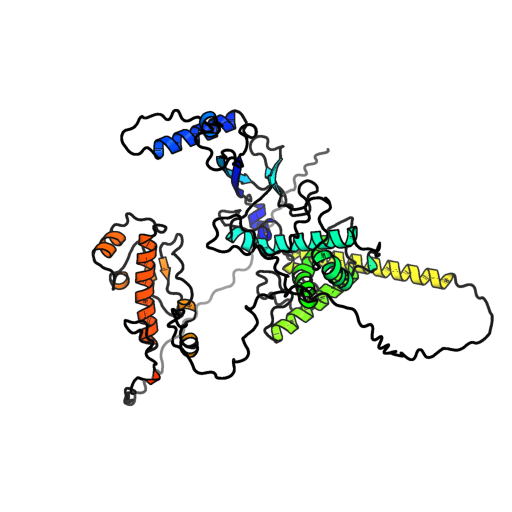 1858 C CA . ARG A 1 233 ? -19.992 11.130 5.138 1.00 95.81 233 ARG A CA 1
ATOM 1859 C C . ARG A 1 233 ? -19.819 9.629 5.384 1.00 95.81 233 ARG A C 1
ATOM 1861 O O . ARG A 1 233 ? -18.835 9.216 5.994 1.00 95.81 233 ARG A O 1
ATOM 1868 N N . ALA A 1 234 ? -20.770 8.816 4.923 1.00 95.56 234 ALA A N 1
ATOM 1869 C CA . ALA A 1 234 ? -20.736 7.363 5.102 1.00 95.56 234 ALA A CA 1
ATOM 1870 C C . ALA A 1 234 ? -19.560 6.694 4.371 1.00 95.56 234 ALA A C 1
ATOM 1872 O O . ALA A 1 234 ? -19.041 5.692 4.860 1.00 95.56 234 ALA A O 1
ATOM 1873 N N . GLU A 1 235 ? -19.119 7.257 3.245 1.00 94.56 235 GLU A N 1
ATOM 1874 C CA . GLU A 1 235 ? -17.976 6.754 2.483 1.00 94.56 235 GLU A CA 1
ATOM 1875 C C . GLU A 1 235 ? -16.667 7.030 3.223 1.00 94.56 235 GLU A C 1
ATOM 1877 O O . GLU A 1 235 ? -15.871 6.118 3.443 1.00 94.56 235 GLU A O 1
ATOM 1882 N N . VAL A 1 236 ? -16.491 8.264 3.709 1.00 96.56 236 VAL A N 1
ATOM 1883 C CA . VAL A 1 236 ? -15.340 8.636 4.545 1.00 96.56 236 VAL A CA 1
ATOM 1884 C C . VAL A 1 236 ? -15.304 7.779 5.808 1.00 96.56 236 VAL A C 1
ATOM 1886 O O . VAL A 1 236 ? -14.259 7.235 6.162 1.00 96.56 236 VAL A O 1
ATOM 1889 N N . LEU A 1 237 ? -16.451 7.597 6.470 1.00 97.69 237 LEU A N 1
ATOM 1890 C CA . LEU A 1 237 ? -16.555 6.725 7.638 1.00 97.69 237 LEU A CA 1
ATOM 1891 C C . LEU A 1 237 ? -16.198 5.271 7.296 1.00 97.69 237 LEU A C 1
ATOM 1893 O O . LEU A 1 237 ? -15.490 4.635 8.071 1.00 97.69 237 LEU A O 1
ATOM 1897 N N . GLY A 1 238 ? -16.640 4.763 6.142 1.00 97.19 238 GLY A N 1
ATOM 1898 C CA . GLY A 1 238 ? -16.292 3.434 5.639 1.00 97.19 238 GLY A CA 1
ATOM 1899 C C . GLY A 1 238 ? -14.789 3.271 5.402 1.00 97.19 238 GLY A C 1
ATOM 1900 O O . GLY A 1 238 ? -14.209 2.275 5.826 1.00 97.19 238 GLY A O 1
ATOM 1901 N N . MET A 1 239 ? -14.131 4.277 4.823 1.00 97.19 239 MET A N 1
ATOM 1902 C CA . MET A 1 239 ? -12.674 4.301 4.649 1.00 97.19 239 MET A CA 1
ATOM 1903 C C . MET A 1 239 ? -11.938 4.255 5.999 1.00 97.19 239 MET A C 1
ATOM 1905 O O . MET A 1 239 ? -10.997 3.478 6.165 1.00 97.19 239 MET A O 1
ATOM 1909 N N . PHE A 1 240 ? -12.370 5.045 6.991 1.00 98.12 240 PHE A N 1
ATOM 1910 C CA . PHE A 1 240 ? -11.805 4.961 8.343 1.00 98.12 240 PHE A CA 1
ATOM 1911 C C . PHE A 1 240 ? -12.080 3.611 8.999 1.00 98.12 240 PHE A C 1
ATOM 1913 O O . PHE A 1 240 ? -11.202 3.077 9.675 1.00 98.12 240 PHE A O 1
ATOM 1920 N N . ALA A 1 241 ? -13.275 3.056 8.795 1.00 97.19 241 ALA A N 1
ATOM 1921 C CA . ALA A 1 241 ? -13.652 1.758 9.325 1.00 97.19 241 ALA A CA 1
ATOM 1922 C C . ALA A 1 241 ? -12.772 0.638 8.767 1.00 97.19 241 ALA A C 1
ATOM 1924 O O . ALA A 1 241 ? -12.299 -0.179 9.550 1.00 97.19 241 ALA A O 1
ATOM 1925 N N . ALA A 1 242 ? -12.478 0.644 7.463 1.00 96.25 242 ALA A N 1
ATOM 1926 C CA . ALA A 1 242 ? -11.612 -0.336 6.802 1.00 96.25 242 ALA A CA 1
ATOM 1927 C C . ALA A 1 242 ? -10.239 -0.490 7.470 1.00 96.25 242 ALA A C 1
ATOM 1929 O O . ALA A 1 242 ? -9.712 -1.598 7.545 1.00 96.25 242 ALA A O 1
ATOM 1930 N N . HIS A 1 243 ? -9.692 0.597 8.021 1.00 97.00 243 HIS A N 1
ATOM 1931 C CA . HIS A 1 243 ? -8.336 0.630 8.576 1.00 97.00 243 HIS A CA 1
ATOM 1932 C C . HIS A 1 243 ? -8.289 0.962 10.079 1.00 97.00 243 HIS A C 1
ATOM 1934 O O . HIS A 1 243 ? -7.213 1.238 10.617 1.00 97.00 243 HIS A O 1
ATOM 1940 N N . ALA A 1 244 ? -9.426 0.931 10.785 1.00 97.25 244 ALA A N 1
ATOM 1941 C CA . ALA A 1 244 ? -9.536 1.391 12.172 1.00 97.25 244 ALA A CA 1
ATOM 1942 C C . ALA A 1 244 ? -8.673 0.581 13.151 1.00 97.25 244 ALA A C 1
ATOM 1944 O O . ALA A 1 244 ? -7.985 1.163 13.996 1.00 97.25 244 ALA A O 1
ATOM 1945 N N . GLU A 1 245 ? -8.666 -0.749 13.027 1.00 95.44 245 GLU A N 1
ATOM 1946 C CA . GLU A 1 245 ? -7.878 -1.630 13.891 1.00 95.44 245 GLU A CA 1
ATOM 1947 C C . GLU A 1 245 ? -6.375 -1.432 13.671 1.00 95.44 245 GLU A C 1
ATOM 1949 O O . GLU A 1 245 ? -5.606 -1.405 14.637 1.00 95.44 245 GLU A O 1
ATOM 1954 N N . TRP A 1 246 ? -5.960 -1.226 12.417 1.00 95.50 246 TRP A N 1
ATOM 1955 C CA . TRP A 1 246 ? -4.574 -0.914 12.071 1.00 95.50 246 TRP A CA 1
ATOM 1956 C C . TRP A 1 246 ? -4.141 0.445 12.631 1.00 95.50 246 TRP A C 1
ATOM 1958 O O . TRP A 1 246 ? -3.079 0.546 13.245 1.00 95.50 246 TRP A O 1
ATOM 1968 N N . LEU A 1 247 ? -4.978 1.478 12.496 1.00 96.88 247 LEU A N 1
ATOM 1969 C CA . LEU A 1 247 ? -4.710 2.803 13.060 1.00 96.88 247 LEU A CA 1
ATOM 1970 C C . LEU A 1 247 ? -4.579 2.743 14.586 1.00 96.88 247 LEU A C 1
ATOM 1972 O O . LEU A 1 247 ? -3.644 3.314 15.153 1.00 96.88 247 LEU A O 1
ATOM 1976 N N . LEU A 1 248 ? -5.477 2.019 15.261 1.00 96.62 248 LEU A N 1
ATOM 1977 C CA . LEU A 1 248 ? -5.418 1.837 16.708 1.00 96.62 248 LEU A CA 1
ATOM 1978 C C . LEU A 1 248 ? -4.138 1.108 17.131 1.00 96.62 248 LEU A C 1
ATOM 1980 O O . LEU A 1 248 ? -3.453 1.568 18.045 1.00 96.62 248 LEU A O 1
ATOM 1984 N N . MET A 1 249 ? -3.796 0.005 16.460 1.00 95.19 249 MET A N 1
ATOM 1985 C CA . MET A 1 249 ? -2.544 -0.729 16.669 1.00 95.19 249 MET A CA 1
ATOM 1986 C C . MET A 1 249 ? -1.334 0.200 16.529 1.00 95.19 249 MET A C 1
ATOM 1988 O O . MET A 1 249 ? -0.536 0.320 17.460 1.00 95.19 249 MET A O 1
ATOM 1992 N N . HIS A 1 250 ? -1.245 0.920 15.410 1.00 94.06 250 HIS A N 1
ATOM 1993 C CA . HIS A 1 250 ? -0.149 1.838 15.127 1.00 94.06 250 HIS A CA 1
ATOM 1994 C C . HIS A 1 250 ? 0.014 2.883 16.246 1.00 94.06 250 HIS A C 1
ATOM 1996 O O . HIS A 1 250 ? 1.111 3.107 16.753 1.00 94.06 250 HIS A O 1
ATOM 2002 N N . GLN A 1 251 ? -1.089 3.463 16.727 1.00 95.25 251 GLN A N 1
ATOM 2003 C CA . GLN A 1 251 ? -1.089 4.459 17.808 1.00 95.25 251 GLN A CA 1
ATOM 2004 C C . GLN A 1 251 ? -0.802 3.866 19.202 1.00 95.25 251 GLN A C 1
ATOM 2006 O O . GLN A 1 251 ? -0.380 4.585 20.118 1.00 95.25 251 GLN A O 1
ATOM 2011 N N . ILE A 1 252 ? -1.007 2.560 19.399 1.00 94.25 252 ILE A N 1
ATOM 2012 C CA . ILE A 1 252 ? -0.564 1.858 20.609 1.00 94.25 252 ILE A CA 1
ATOM 2013 C C . ILE A 1 252 ? 0.962 1.715 20.603 1.00 94.25 252 ILE A C 1
ATOM 2015 O O . ILE A 1 252 ? 1.594 1.992 21.633 1.00 94.25 252 ILE A O 1
ATOM 2019 N N . ASP A 1 253 ? 1.543 1.333 19.469 1.00 90.25 253 ASP A N 1
ATOM 2020 C CA . ASP A 1 253 ? 2.984 1.107 19.333 1.00 90.25 253 ASP A CA 1
ATOM 2021 C C . ASP A 1 253 ? 3.794 2.405 19.393 1.00 90.25 253 ASP A C 1
ATOM 2023 O O . ASP A 1 253 ? 4.902 2.430 19.943 1.00 90.25 253 ASP A O 1
ATOM 2027 N N . LEU A 1 254 ? 3.212 3.517 18.939 1.00 89.50 254 LEU A N 1
ATOM 2028 C CA . LEU A 1 254 ? 3.809 4.835 19.106 1.00 89.50 254 LEU A CA 1
ATOM 2029 C C . LEU A 1 254 ? 3.945 5.207 20.593 1.00 89.50 254 LEU A C 1
ATOM 2031 O O . LEU A 1 254 ? 2.986 5.261 21.373 1.00 89.50 254 LEU A O 1
ATOM 2035 N N . LYS A 1 255 ? 5.186 5.507 20.996 1.00 86.88 255 LYS A N 1
ATOM 2036 C CA . LYS A 1 255 ? 5.507 6.004 22.345 1.00 86.88 255 LYS A CA 1
ATOM 2037 C C . LYS A 1 255 ? 5.160 7.484 22.519 1.00 86.88 255 LYS A C 1
ATOM 2039 O O . LYS A 1 255 ? 4.862 7.908 23.631 1.00 86.88 255 LYS A O 1
ATOM 2044 N N . GLN A 1 256 ? 5.218 8.261 21.440 1.00 82.38 256 GLN A N 1
ATOM 2045 C CA . GLN A 1 256 ? 5.044 9.714 21.429 1.00 82.38 256 GLN A CA 1
ATOM 2046 C C . GLN A 1 256 ? 4.108 10.132 20.288 1.00 82.38 256 GLN A C 1
ATOM 2048 O O . GLN A 1 256 ? 3.856 9.340 19.386 1.00 82.38 256 GLN A O 1
ATOM 2053 N N . LYS A 1 257 ? 3.615 11.380 20.334 1.00 89.94 257 LYS A N 1
ATOM 2054 C CA . LYS A 1 257 ? 2.782 12.006 19.287 1.00 89.94 257 LYS A CA 1
ATOM 2055 C C . LYS A 1 257 ? 1.526 11.201 18.919 1.00 89.94 257 LYS A C 1
ATOM 2057 O O . LYS A 1 257 ? 1.256 10.947 17.752 1.00 89.94 257 LYS A O 1
ATOM 2062 N N . LYS A 1 258 ? 0.742 10.812 19.927 1.00 94.44 258 LYS A N 1
ATOM 2063 C CA . LYS A 1 258 ? -0.572 10.213 19.670 1.00 94.44 258 LYS A CA 1
ATOM 2064 C C . LYS A 1 258 ? -1.486 11.236 19.013 1.00 94.44 258 LYS A C 1
ATOM 2066 O O . LYS A 1 258 ? -1.567 12.369 19.488 1.00 94.44 258 LYS A O 1
ATOM 2071 N N . ILE A 1 259 ? -2.181 10.816 17.964 1.00 96.50 259 ILE A N 1
ATOM 2072 C CA . ILE A 1 259 ? -3.127 11.676 17.247 1.00 96.50 259 ILE A CA 1
ATOM 2073 C C . ILE A 1 259 ? -4.586 11.335 17.554 1.00 96.50 259 ILE A C 1
ATOM 2075 O O . ILE A 1 259 ? -5.430 12.206 17.386 1.00 96.50 259 ILE A O 1
ATOM 2079 N N . ILE A 1 260 ? -4.869 10.134 18.071 1.00 96.75 260 ILE A N 1
ATOM 2080 C CA . ILE A 1 260 ? -6.222 9.674 18.431 1.00 96.75 260 ILE A CA 1
ATOM 2081 C C . ILE A 1 260 ? -6.395 9.477 19.940 1.00 96.75 260 ILE A C 1
ATOM 2083 O O . ILE A 1 260 ? -5.449 9.090 20.641 1.00 96.75 260 ILE A O 1
ATOM 2087 N N . ASP A 1 261 ? -7.626 9.647 20.428 1.00 96.62 261 ASP A N 1
ATOM 2088 C CA . ASP A 1 261 ? -8.012 9.136 21.744 1.00 96.62 261 ASP A CA 1
ATOM 2089 C C . ASP A 1 261 ? -8.167 7.609 21.697 1.00 96.62 261 ASP A C 1
ATOM 2091 O O . ASP A 1 261 ? -9.028 7.070 21.002 1.00 96.62 261 ASP A O 1
ATOM 2095 N N . LEU A 1 262 ? -7.332 6.891 22.454 1.00 96.19 262 LEU A N 1
ATOM 2096 C CA . LEU A 1 262 ? -7.307 5.424 22.415 1.00 96.19 262 LEU A CA 1
ATOM 2097 C C . LEU A 1 262 ? -8.614 4.788 22.919 1.00 96.19 262 LEU A C 1
ATOM 2099 O O . LEU A 1 262 ? -8.931 3.675 22.506 1.00 96.19 262 LEU A O 1
ATOM 2103 N N . GLU A 1 263 ? -9.350 5.445 23.821 1.00 96.69 263 GLU A N 1
ATOM 2104 C CA . GLU A 1 263 ? -10.607 4.914 24.367 1.00 96.69 263 GLU A CA 1
ATOM 2105 C C . GLU A 1 263 ? -11.763 5.075 23.375 1.00 96.69 263 GLU A C 1
ATOM 2107 O O . GLU A 1 263 ? -12.472 4.102 23.096 1.00 96.69 263 GLU A O 1
ATOM 2112 N N . SER A 1 264 ? -11.901 6.263 22.787 1.00 97.25 264 SER A N 1
ATOM 2113 C CA . SER A 1 264 ? -12.855 6.553 21.718 1.00 97.25 264 SER A CA 1
ATOM 2114 C C . SER A 1 264 ? -12.627 5.634 20.517 1.00 97.25 264 SER A C 1
ATOM 2116 O O . SER A 1 264 ? -13.563 4.982 20.058 1.00 97.25 264 SER A O 1
ATOM 2118 N N . TRP A 1 265 ? -11.375 5.462 20.074 1.00 97.56 265 TRP A N 1
ATOM 2119 C CA . TRP A 1 265 ? -11.073 4.597 18.929 1.00 97.56 265 TRP A CA 1
ATOM 2120 C C . TRP A 1 265 ? -11.279 3.109 19.214 1.00 97.56 265 TRP A C 1
ATOM 2122 O O . TRP A 1 265 ? -11.758 2.379 18.351 1.00 97.56 265 TRP A O 1
ATOM 2132 N N . ALA A 1 266 ? -10.957 2.641 20.424 1.00 97.00 266 ALA A N 1
ATOM 2133 C CA . ALA A 1 266 ? -11.253 1.264 20.818 1.00 97.00 266 ALA A CA 1
ATOM 2134 C C . ALA A 1 266 ? -12.766 0.997 20.847 1.00 97.00 266 ALA A C 1
ATOM 2136 O O . ALA A 1 266 ? -13.200 -0.100 20.500 1.00 97.00 266 ALA A O 1
ATOM 2137 N N . THR A 1 267 ? -13.563 1.994 21.235 1.00 96.75 267 THR A N 1
ATOM 2138 C CA . THR A 1 267 ? -15.030 1.926 21.171 1.00 96.75 267 THR A CA 1
ATOM 2139 C C . THR A 1 267 ? -15.504 1.899 19.720 1.00 96.75 267 THR A C 1
ATOM 2141 O O . THR A 1 267 ? -16.287 1.028 19.358 1.00 96.75 267 THR A O 1
ATOM 2144 N N . PHE A 1 268 ? -14.951 2.765 18.866 1.00 97.50 268 PHE A N 1
ATOM 2145 C CA . PHE A 1 268 ? -15.248 2.787 17.434 1.00 97.50 268 PHE A CA 1
ATOM 2146 C C . PHE A 1 268 ? -14.937 1.450 16.744 1.00 97.50 268 PHE A C 1
ATOM 2148 O O . PHE A 1 268 ? -15.785 0.934 16.022 1.00 97.50 268 PHE A O 1
ATOM 2155 N N . CYS A 1 269 ? -13.786 0.829 17.030 1.00 96.62 269 CYS A N 1
ATOM 2156 C CA . CYS A 1 269 ? -13.431 -0.486 16.482 1.00 96.62 269 CYS A CA 1
ATOM 2157 C C . CYS A 1 269 ? -14.479 -1.560 16.822 1.00 96.62 269 CYS A C 1
ATOM 2159 O O . CYS A 1 269 ? -14.840 -2.355 15.962 1.00 96.62 269 CYS A O 1
ATOM 2161 N N . LYS A 1 270 ? -15.023 -1.565 18.048 1.00 95.62 270 LYS A N 1
ATOM 2162 C CA . LYS A 1 270 ? -16.103 -2.498 18.425 1.00 95.62 270 LYS A CA 1
ATOM 2163 C C . LYS A 1 270 ? -17.388 -2.229 17.646 1.00 95.62 270 LYS A C 1
ATOM 2165 O O . LYS A 1 270 ? -18.021 -3.161 17.163 1.00 95.62 270 LYS A O 1
ATOM 2170 N N . THR A 1 271 ? -17.751 -0.957 17.486 1.00 96.12 271 THR A N 1
ATOM 2171 C CA . THR A 1 271 ? -18.914 -0.560 16.684 1.00 96.12 271 THR A CA 1
ATOM 2172 C C . THR A 1 271 ? -18.776 -1.026 15.234 1.00 96.12 271 THR A C 1
ATOM 2174 O O . THR A 1 271 ? -19.744 -1.523 14.665 1.00 96.12 271 THR A O 1
ATOM 2177 N N . ILE A 1 272 ? -17.578 -0.931 14.649 1.00 95.12 272 ILE A N 1
ATOM 2178 C CA . ILE A 1 272 ? -17.313 -1.388 13.279 1.00 95.12 272 ILE A CA 1
ATOM 2179 C C . ILE A 1 272 ? -17.523 -2.894 13.135 1.00 95.12 272 ILE A C 1
ATOM 2181 O O . ILE A 1 272 ? -18.119 -3.315 12.149 1.00 95.12 272 ILE A O 1
ATOM 2185 N N . VAL A 1 273 ? -17.078 -3.709 14.098 1.00 93.12 273 VAL A N 1
ATOM 2186 C CA . VAL A 1 273 ? -17.300 -5.168 14.064 1.00 93.12 273 VAL A CA 1
ATOM 2187 C C . VAL A 1 273 ? -18.798 -5.479 13.957 1.00 93.12 273 VAL A C 1
ATOM 2189 O O . VAL A 1 273 ? -19.217 -6.227 13.071 1.00 93.12 273 VAL A O 1
ATOM 2192 N N . ILE A 1 274 ? -19.619 -4.819 14.779 1.00 93.44 274 ILE A N 1
ATOM 2193 C CA . ILE A 1 274 ? -21.082 -4.966 14.757 1.00 93.44 274 ILE A CA 1
ATOM 2194 C C . ILE A 1 274 ? -21.664 -4.469 13.422 1.00 93.44 274 ILE A C 1
ATOM 2196 O O . ILE A 1 274 ? -22.500 -5.142 12.816 1.00 93.44 274 ILE A O 1
ATOM 2200 N N . GLN A 1 275 ? -21.218 -3.308 12.934 1.00 94.62 275 GLN A N 1
ATOM 2201 C CA . GLN A 1 275 ? -21.718 -2.718 11.688 1.00 94.62 275 GLN A CA 1
ATOM 2202 C C . GLN A 1 275 ? -21.343 -3.540 10.450 1.00 94.62 275 GLN A C 1
ATOM 2204 O O . GLN A 1 275 ? -22.190 -3.718 9.581 1.00 94.62 275 GLN A O 1
ATOM 2209 N N . ARG A 1 276 ? -20.138 -4.118 10.389 1.00 93.75 276 ARG A N 1
ATOM 2210 C CA . ARG A 1 276 ? -19.721 -5.052 9.328 1.00 93.75 276 ARG A CA 1
ATOM 2211 C C . ARG A 1 276 ? -20.590 -6.304 9.313 1.00 93.75 276 ARG A C 1
ATOM 2213 O O . ARG A 1 276 ? -21.051 -6.713 8.251 1.00 93.75 276 ARG A O 1
ATOM 2220 N N . LYS A 1 277 ? -20.854 -6.887 10.489 1.00 92.56 277 LYS A N 1
ATOM 2221 C CA . LYS A 1 277 ? -21.747 -8.046 10.626 1.00 92.56 277 LYS A CA 1
ATOM 2222 C C . LYS A 1 277 ? -23.150 -7.717 10.116 1.00 92.56 277 LYS A C 1
ATOM 2224 O O . LYS A 1 277 ? -23.711 -8.488 9.342 1.00 92.56 277 LYS A O 1
ATOM 2229 N N . ARG A 1 278 ? -23.688 -6.550 10.490 1.00 93.81 278 ARG A N 1
ATOM 2230 C CA . ARG A 1 278 ? -24.994 -6.077 10.014 1.00 93.81 278 ARG A CA 1
ATOM 2231 C C . ARG A 1 278 ? -24.999 -5.816 8.508 1.00 93.81 278 ARG A C 1
ATOM 2233 O O . ARG A 1 278 ? -25.926 -6.257 7.843 1.00 93.81 278 ARG A O 1
ATOM 2240 N N . ALA A 1 279 ? -23.991 -5.142 7.960 1.00 93.25 279 ALA A N 1
ATOM 2241 C CA . ALA A 1 279 ? -23.897 -4.875 6.525 1.00 93.25 279 ALA A CA 1
ATOM 2242 C C . ALA A 1 279 ? -23.887 -6.183 5.720 1.00 93.25 279 ALA A C 1
ATOM 2244 O O . ALA A 1 279 ? -24.669 -6.337 4.785 1.00 93.25 279 ALA A O 1
ATOM 2245 N N . ARG A 1 280 ? -23.118 -7.182 6.175 1.00 90.62 280 ARG A N 1
ATOM 2246 C CA . ARG A 1 280 ? -23.077 -8.505 5.545 1.00 90.62 280 ARG A CA 1
ATOM 2247 C C . ARG A 1 280 ? -24.419 -9.232 5.583 1.00 90.62 280 ARG A C 1
ATOM 2249 O O . ARG A 1 280 ? -24.786 -9.854 4.595 1.00 90.62 280 ARG A O 1
ATOM 2256 N N . GLN A 1 281 ? -25.168 -9.136 6.684 1.00 93.44 281 GLN A N 1
ATOM 2257 C CA . GLN A 1 281 ? -26.527 -9.696 6.759 1.00 93.44 281 GLN A CA 1
ATOM 2258 C C . GLN A 1 281 ? -27.466 -9.113 5.690 1.00 93.44 281 GLN A C 1
ATOM 2260 O O . GLN A 1 281 ? -28.451 -9.754 5.347 1.00 93.44 281 GLN A O 1
ATOM 2265 N N . HIS A 1 282 ? -27.149 -7.930 5.155 1.00 95.12 282 HIS A N 1
ATOM 2266 C CA . HIS A 1 282 ? -27.886 -7.275 4.074 1.00 95.12 282 HIS A CA 1
ATOM 2267 C C . HIS A 1 282 ? -27.176 -7.398 2.711 1.00 95.12 282 HIS A C 1
ATOM 2269 O O . HIS A 1 282 ? -27.531 -6.684 1.782 1.00 95.12 282 HIS A O 1
ATOM 2275 N N . GLY A 1 283 ? -26.150 -8.250 2.583 1.00 93.06 283 GLY A N 1
ATOM 2276 C CA . GLY A 1 283 ? -25.391 -8.414 1.337 1.00 93.06 283 GLY A CA 1
ATOM 2277 C C . GLY A 1 283 ? -24.493 -7.225 0.971 1.00 93.06 283 GLY A C 1
ATOM 2278 O O . GLY A 1 283 ? -24.009 -7.154 -0.152 1.00 93.06 283 GLY A O 1
ATOM 2279 N N . VAL A 1 284 ? -24.246 -6.294 1.899 1.00 92.75 284 VAL A N 1
ATOM 2280 C CA . VAL A 1 284 ? -23.445 -5.087 1.655 1.00 92.75 284 VAL A CA 1
ATOM 2281 C C . VAL A 1 284 ? -22.052 -5.235 2.264 1.00 92.75 284 VAL A C 1
ATOM 2283 O O . VAL A 1 284 ? -21.895 -5.579 3.438 1.00 92.75 284 VAL A O 1
ATOM 2286 N N . GLN A 1 285 ? -21.021 -4.909 1.484 1.00 91.88 285 GLN A N 1
ATOM 2287 C CA . GLN A 1 285 ? -19.658 -4.759 1.987 1.00 91.88 285 GLN A CA 1
ATOM 2288 C C . GLN A 1 285 ? -19.457 -3.323 2.475 1.00 91.88 285 GLN A C 1
ATOM 2290 O O . GLN A 1 285 ? -19.455 -2.379 1.690 1.00 91.88 285 GLN A O 1
ATOM 2295 N N . TRP A 1 286 ? -19.296 -3.141 3.786 1.00 94.62 286 TRP A N 1
ATOM 2296 C CA . TRP A 1 286 ? -19.035 -1.828 4.375 1.00 94.62 286 TRP A CA 1
ATOM 2297 C C . TRP A 1 286 ? -17.840 -1.877 5.318 1.00 94.62 286 TRP A C 1
ATOM 2299 O O . TRP A 1 286 ? -17.746 -2.760 6.171 1.00 94.62 286 TRP A O 1
ATOM 2309 N N . GLY A 1 287 ? -16.928 -0.914 5.170 1.00 94.25 287 GLY A N 1
ATOM 2310 C CA . GLY A 1 287 ? -15.765 -0.771 6.040 1.00 94.25 287 GLY A CA 1
ATOM 2311 C C . GLY A 1 287 ? -14.813 -1.964 6.011 1.00 94.25 287 GLY A C 1
ATOM 2312 O O . GLY A 1 287 ? -14.202 -2.251 7.037 1.00 94.25 287 GLY A O 1
ATOM 2313 N N . GLN A 1 288 ? -14.718 -2.692 4.897 1.00 93.75 288 GLN A N 1
ATOM 2314 C CA . GLN A 1 288 ? -13.777 -3.801 4.716 1.00 93.75 288 GLN A CA 1
ATOM 2315 C C . GLN A 1 288 ? -12.516 -3.310 4.000 1.00 93.75 288 GLN A C 1
ATOM 2317 O O . GLN A 1 288 ? -12.596 -2.494 3.084 1.00 93.75 288 GLN A O 1
ATOM 2322 N N . ALA A 1 289 ? -11.357 -3.788 4.450 1.00 93.38 289 ALA A N 1
ATOM 2323 C CA . ALA A 1 289 ? -10.093 -3.563 3.758 1.00 93.38 289 ALA A CA 1
ATOM 2324 C C . ALA A 1 289 ? -10.037 -4.403 2.469 1.00 93.38 289 ALA A C 1
ATOM 2326 O O . ALA A 1 289 ? -10.745 -5.404 2.334 1.00 93.38 289 ALA A O 1
ATOM 2327 N N . TYR A 1 290 ? -9.178 -4.018 1.527 1.00 91.75 290 TYR A N 1
ATOM 2328 C CA . TYR A 1 290 ? -8.986 -4.776 0.295 1.00 91.75 290 TYR A CA 1
ATOM 2329 C C . TYR A 1 290 ? -8.478 -6.191 0.617 1.00 91.75 290 TYR A C 1
ATOM 2331 O O . TYR A 1 290 ? -7.592 -6.353 1.457 1.00 91.75 290 TYR A O 1
ATOM 2339 N N . ASN A 1 291 ? -9.028 -7.217 -0.039 1.00 86.62 291 ASN A N 1
ATOM 2340 C CA . ASN A 1 291 ? -8.732 -8.635 0.217 1.00 86.62 291 ASN A CA 1
ATOM 2341 C C . ASN A 1 291 ? -9.041 -9.139 1.649 1.00 86.62 291 ASN A C 1
ATOM 2343 O O . ASN A 1 291 ? -8.511 -10.176 2.051 1.00 86.62 291 ASN A O 1
ATOM 2347 N N . ASP A 1 292 ? -9.894 -8.459 2.429 1.00 85.12 292 ASP A N 1
ATOM 2348 C CA . ASP A 1 292 ? -10.389 -8.987 3.714 1.00 85.12 292 ASP A CA 1
ATOM 2349 C C . ASP A 1 292 ? -11.439 -10.086 3.467 1.00 85.12 292 ASP A C 1
ATOM 2351 O O . ASP A 1 292 ? -12.648 -9.847 3.473 1.00 85.12 292 ASP A O 1
ATOM 2355 N N . ILE A 1 293 ? -10.976 -11.309 3.187 1.00 76.31 293 ILE A N 1
ATOM 2356 C CA . ILE A 1 293 ? -11.853 -12.456 2.923 1.00 76.31 293 ILE A CA 1
ATOM 2357 C C . ILE A 1 293 ? -12.439 -12.953 4.250 1.00 76.31 293 ILE A C 1
ATOM 2359 O O . ILE A 1 293 ? -11.776 -13.659 5.004 1.00 76.31 293 ILE A O 1
ATOM 2363 N N . ASN A 1 294 ? -13.694 -12.570 4.516 1.00 63.31 294 ASN A N 1
ATOM 2364 C CA . ASN A 1 294 ? -14.641 -13.174 5.469 1.00 63.31 294 ASN A CA 1
ATOM 2365 C C . ASN A 1 294 ? -14.042 -13.745 6.764 1.00 63.31 294 ASN A C 1
ATOM 2367 O O . ASN A 1 294 ? -14.361 -14.864 7.170 1.00 63.31 294 ASN A O 1
ATOM 2371 N N . ASN A 1 295 ? -13.199 -12.968 7.448 1.00 68.94 295 ASN A N 1
ATOM 2372 C CA . ASN A 1 295 ? -12.731 -13.372 8.765 1.00 68.94 295 ASN A CA 1
ATOM 2373 C C . ASN A 1 295 ? -13.825 -13.074 9.799 1.00 68.94 295 ASN A C 1
ATOM 2375 O O . ASN A 1 295 ? -13.925 -11.969 10.347 1.00 68.94 295 ASN A O 1
ATOM 2379 N N . ASP A 1 296 ? -14.699 -14.055 9.993 1.00 61.97 296 ASP A N 1
ATOM 2380 C CA . ASP A 1 296 ? -15.847 -14.022 10.895 1.00 61.97 296 ASP A CA 1
ATOM 2381 C C . ASP A 1 296 ? -15.371 -14.197 12.330 1.00 61.97 296 ASP A C 1
ATOM 2383 O O . ASP A 1 296 ? -15.589 -15.223 12.972 1.00 61.97 296 ASP A O 1
ATOM 2387 N N . GLY A 1 297 ? -14.681 -13.170 12.830 1.00 67.12 297 GLY A N 1
ATOM 2388 C CA . GLY A 1 297 ? -14.386 -13.048 14.246 1.00 67.12 297 GLY A CA 1
ATOM 2389 C C . GLY A 1 297 ? -15.680 -13.243 15.034 1.00 67.12 297 GLY A C 1
ATOM 2390 O O . GLY A 1 297 ? -16.649 -12.508 14.850 1.00 67.12 297 GLY A O 1
ATOM 2391 N N . THR A 1 298 ? -15.709 -14.275 15.873 1.00 66.69 298 THR A N 1
ATOM 2392 C CA . THR A 1 298 ? -16.904 -14.681 16.625 1.00 66.69 298 THR A CA 1
ATOM 2393 C C . THR A 1 298 ? -17.183 -13.783 17.827 1.00 66.69 298 THR A C 1
ATOM 2395 O O . THR A 1 298 ? -18.287 -13.817 18.361 1.00 66.69 298 THR A O 1
ATOM 2398 N N . ASP A 1 299 ? -16.200 -12.982 18.244 1.00 73.50 299 ASP A N 1
ATOM 2399 C CA . ASP A 1 299 ? -16.286 -12.095 19.401 1.00 73.50 299 ASP A CA 1
ATOM 2400 C C . ASP A 1 299 ? -16.432 -10.630 18.980 1.00 73.50 299 ASP A C 1
ATOM 2402 O O . ASP A 1 299 ? -15.682 -10.142 18.135 1.00 73.50 299 ASP A O 1
ATOM 2406 N N . ASP A 1 300 ? -17.283 -9.886 19.694 1.00 82.38 300 ASP A N 1
ATOM 2407 C CA . ASP A 1 300 ? -17.398 -8.415 19.634 1.00 82.38 300 ASP A CA 1
ATOM 2408 C C . ASP A 1 300 ? -16.145 -7.689 20.206 1.00 82.38 300 ASP A C 1
ATOM 2410 O O . ASP A 1 300 ? -16.189 -6.532 20.646 1.00 82.38 300 ASP A O 1
ATOM 2414 N N . GLU A 1 301 ? -14.999 -8.376 20.262 1.00 87.94 301 GLU A N 1
ATOM 2415 C CA . GLU A 1 301 ? -13.708 -7.814 20.645 1.00 87.94 301 GLU A CA 1
ATOM 2416 C C . GLU A 1 301 ? -12.981 -7.203 19.435 1.00 87.94 301 GLU A C 1
ATOM 2418 O O . GLU A 1 301 ? -13.138 -7.616 18.291 1.00 87.94 301 GLU A O 1
ATOM 2423 N N . VAL A 1 302 ? -12.108 -6.225 19.705 1.00 88.69 302 VAL A N 1
ATOM 2424 C CA . VAL A 1 302 ? -11.245 -5.622 18.679 1.00 88.69 302 VAL A CA 1
ATOM 2425 C C . VAL A 1 302 ? -10.299 -6.680 18.107 1.00 88.69 302 VAL A C 1
ATOM 2427 O O . VAL A 1 302 ? -9.446 -7.233 18.821 1.00 88.69 302 VAL A O 1
ATOM 2430 N N . ASP A 1 303 ? -10.426 -6.932 16.808 1.00 88.31 303 ASP A N 1
ATOM 2431 C CA . ASP A 1 303 ? -9.630 -7.924 16.104 1.00 88.31 303 ASP A CA 1
ATOM 2432 C C . ASP A 1 303 ? -8.401 -7.315 15.419 1.00 88.31 303 ASP A C 1
ATOM 2434 O O . ASP A 1 303 ? -8.429 -6.890 14.266 1.00 88.31 303 ASP A O 1
ATOM 2438 N N . PHE A 1 304 ? -7.275 -7.308 16.139 1.00 90.50 304 PHE A N 1
ATOM 2439 C CA . PHE A 1 304 ? -5.997 -6.887 15.567 1.00 90.50 304 PHE A CA 1
ATOM 2440 C C . PHE A 1 304 ? -5.417 -7.885 14.551 1.00 90.50 304 PHE A C 1
ATOM 2442 O O . PHE A 1 304 ? -4.429 -7.544 13.906 1.00 90.50 304 PHE A O 1
ATOM 2449 N N . ALA A 1 305 ? -5.992 -9.082 14.365 1.00 87.94 305 ALA A N 1
ATOM 2450 C CA . ALA A 1 305 ? -5.534 -9.989 13.310 1.00 87.94 305 ALA A CA 1
ATOM 2451 C C . ALA A 1 305 ? -5.743 -9.359 11.921 1.00 87.94 305 ALA A C 1
ATOM 2453 O O . ALA A 1 305 ? -4.869 -9.456 11.062 1.00 87.94 305 ALA A O 1
ATOM 2454 N N . ARG A 1 306 ? -6.825 -8.586 11.746 1.00 85.75 306 ARG A N 1
ATOM 2455 C CA . ARG A 1 306 ? -7.112 -7.807 10.525 1.00 85.75 306 ARG A CA 1
ATOM 2456 C C . ARG A 1 306 ? -6.091 -6.703 10.238 1.00 85.75 306 ARG A C 1
ATOM 2458 O O . ARG A 1 306 ? -5.896 -6.309 9.091 1.00 85.75 306 ARG A O 1
ATOM 2465 N N . ALA A 1 307 ? -5.388 -6.224 11.266 1.00 86.44 307 ALA A N 1
ATOM 2466 C CA . ALA A 1 307 ? -4.268 -5.296 11.095 1.00 86.44 307 ALA A CA 1
ATOM 2467 C C . ALA A 1 307 ? -3.006 -5.985 10.541 1.00 86.44 307 ALA A C 1
ATOM 2469 O O . ALA A 1 307 ? -2.006 -5.318 10.274 1.00 86.44 307 ALA A O 1
ATOM 2470 N N . GLY A 1 308 ? -3.057 -7.303 10.350 1.00 84.00 308 GLY A N 1
ATOM 2471 C CA . GLY A 1 308 ? -1.964 -8.103 9.839 1.00 84.00 308 GLY A CA 1
ATOM 2472 C C . GLY A 1 308 ? -0.947 -8.484 10.906 1.00 84.00 308 GLY A C 1
ATOM 2473 O O . GLY A 1 308 ? 0.254 -8.479 10.645 1.00 84.00 308 GLY A O 1
ATOM 2474 N N . LEU A 1 309 ? -1.423 -8.808 12.108 1.00 84.81 309 LEU A N 1
ATOM 2475 C CA . LEU A 1 309 ? -0.571 -9.265 13.197 1.00 84.81 309 LEU A CA 1
ATOM 2476 C C . LEU A 1 309 ? -0.718 -10.758 13.470 1.00 84.81 309 LEU A C 1
ATOM 2478 O O . LEU A 1 309 ? -1.837 -11.276 13.452 1.00 84.81 309 LEU A O 1
ATOM 2482 N N . PRO A 1 310 ? 0.381 -11.433 13.847 1.00 85.56 310 PRO A N 1
ATOM 2483 C CA . PRO A 1 310 ? 0.308 -12.817 14.271 1.00 85.56 310 PRO A CA 1
ATOM 2484 C C . PRO A 1 310 ? -0.436 -12.939 15.621 1.00 85.56 310 PRO A C 1
ATOM 2486 O O . PRO A 1 310 ? -0.422 -12.001 16.434 1.00 85.56 310 PRO A O 1
ATOM 2489 N N . PRO A 1 311 ? -1.085 -14.086 15.906 1.00 86.94 311 PRO A N 1
ATOM 2490 C CA . PRO A 1 311 ? -1.969 -14.247 17.069 1.00 86.94 311 PRO A CA 1
ATOM 2491 C C . PRO A 1 311 ? -1.318 -13.952 18.433 1.00 86.94 311 PRO A C 1
ATOM 2493 O O . PRO A 1 311 ? -1.965 -13.452 19.360 1.00 86.94 311 PRO A O 1
ATOM 2496 N N . ASP A 1 312 ? -0.023 -14.232 18.573 1.00 88.44 312 ASP A N 1
ATOM 2497 C CA . ASP A 1 312 ? 0.765 -13.957 19.776 1.00 88.44 312 ASP A CA 1
ATOM 2498 C C . ASP A 1 312 ? 0.913 -12.446 20.035 1.00 88.44 312 ASP A C 1
ATOM 2500 O O . ASP A 1 312 ? 0.731 -11.975 21.167 1.00 88.44 312 ASP A O 1
ATOM 2504 N N . GLN A 1 313 ? 1.161 -11.665 18.980 1.00 88.81 313 GLN A N 1
ATOM 2505 C CA . GLN A 1 313 ? 1.223 -10.207 19.045 1.00 88.81 313 GLN A CA 1
ATOM 2506 C C . GLN A 1 313 ? -0.156 -9.590 19.279 1.00 88.81 313 GLN A C 1
ATOM 2508 O O . GLN A 1 313 ? -0.272 -8.667 20.089 1.00 88.81 313 GLN A O 1
ATOM 2513 N N . VAL A 1 314 ? -1.213 -10.144 18.675 1.00 90.25 314 VAL A N 1
ATOM 2514 C CA . VAL A 1 314 ? -2.603 -9.720 18.921 1.00 90.25 314 VAL A CA 1
ATOM 2515 C C . VAL A 1 314 ? -2.938 -9.808 20.412 1.00 90.25 314 VAL A C 1
ATOM 2517 O O . VAL A 1 314 ? -3.402 -8.831 21.010 1.00 90.25 314 VAL A O 1
ATOM 2520 N N . LYS A 1 315 ? -2.628 -10.936 21.065 1.00 91.69 315 LYS A N 1
ATOM 2521 C CA . LYS A 1 315 ? -2.853 -11.112 22.511 1.00 91.69 315 LYS A CA 1
ATOM 2522 C C . LYS A 1 315 ? -2.069 -10.088 23.343 1.00 91.69 315 LYS A C 1
ATOM 2524 O O . LYS A 1 315 ? -2.604 -9.492 24.288 1.00 91.69 315 LYS A O 1
ATOM 2529 N N . LYS A 1 316 ? -0.805 -9.837 22.988 1.00 93.25 316 LYS A N 1
ATOM 2530 C CA . LYS A 1 316 ? 0.047 -8.833 23.648 1.00 93.25 316 LYS A CA 1
ATOM 2531 C C . LYS A 1 316 ? -0.495 -7.408 23.484 1.00 93.25 316 LYS A C 1
ATOM 2533 O O . LYS A 1 316 ? -0.468 -6.623 24.436 1.00 93.25 316 LYS A O 1
ATOM 2538 N N . LEU A 1 317 ? -1.026 -7.058 22.319 1.00 92.38 317 LEU A N 1
ATOM 2539 C CA . LEU A 1 317 ? -1.617 -5.741 22.099 1.00 92.38 317 LEU A CA 1
ATOM 2540 C C . LEU A 1 317 ? -2.952 -5.575 22.806 1.00 92.38 317 LEU A C 1
ATOM 2542 O O . LEU A 1 317 ? -3.157 -4.542 23.438 1.00 92.38 317 LEU A O 1
ATOM 2546 N N . ARG A 1 318 ? -3.821 -6.593 22.808 1.00 93.69 318 ARG A N 1
ATOM 2547 C CA . ARG A 1 318 ? -5.078 -6.554 23.575 1.00 93.69 318 ARG A CA 1
ATOM 2548 C C . ARG A 1 318 ? -4.817 -6.319 25.060 1.00 93.69 318 ARG A C 1
ATOM 2550 O O . ARG A 1 318 ? -5.450 -5.461 25.672 1.00 93.69 318 ARG A O 1
ATOM 2557 N N . THR A 1 319 ? -3.851 -7.030 25.641 1.00 94.75 319 THR A N 1
ATOM 2558 C CA . THR A 1 319 ? -3.452 -6.821 27.046 1.00 94.75 319 THR A CA 1
ATOM 2559 C C . THR A 1 319 ? -2.856 -5.430 27.280 1.00 94.75 319 THR A C 1
ATOM 2561 O O . THR A 1 319 ? -3.211 -4.765 28.256 1.00 94.75 319 THR A O 1
ATOM 2564 N N . THR A 1 320 ? -2.020 -4.939 26.360 1.00 95.00 320 THR A N 1
ATOM 2565 C CA . THR A 1 320 ? -1.460 -3.577 26.408 1.00 95.00 320 THR A CA 1
ATOM 2566 C C . THR A 1 320 ? -2.550 -2.507 26.327 1.00 95.00 320 THR A C 1
ATOM 2568 O O . THR A 1 320 ? -2.531 -1.556 27.113 1.00 95.00 320 THR A O 1
ATOM 2571 N N . LEU A 1 321 ? -3.528 -2.672 25.435 1.00 95.06 321 LEU A N 1
ATOM 2572 C CA . LEU A 1 321 ? -4.676 -1.784 25.295 1.00 95.06 321 LEU A CA 1
ATOM 2573 C C . LEU A 1 321 ? -5.519 -1.790 26.573 1.00 95.06 321 LEU A C 1
ATOM 2575 O O . LEU A 1 321 ? -5.738 -0.725 27.144 1.00 95.06 321 LEU A O 1
ATOM 2579 N N . LYS A 1 322 ? -5.907 -2.969 27.083 1.00 95.31 322 LYS A N 1
ATOM 2580 C CA . LYS A 1 322 ? -6.671 -3.107 28.340 1.00 95.31 322 LYS A CA 1
ATOM 2581 C C . LYS A 1 322 ? -5.953 -2.405 29.505 1.00 95.31 322 LYS A C 1
ATOM 2583 O O . LYS A 1 322 ? -6.574 -1.627 30.228 1.00 95.31 322 LYS A O 1
ATOM 2588 N N . LYS A 1 323 ? -4.630 -2.578 29.632 1.00 96.25 323 LYS A N 1
ATOM 2589 C CA . LYS A 1 323 ? -3.807 -1.891 30.646 1.00 96.25 323 LYS A CA 1
ATOM 2590 C C . LYS A 1 323 ? -3.811 -0.367 30.474 1.00 96.25 323 LYS A C 1
ATOM 2592 O O . LYS A 1 323 ? -3.964 0.355 31.458 1.00 96.25 323 LYS A O 1
ATOM 2597 N N . ARG A 1 324 ? -3.640 0.135 29.245 1.00 94.12 324 ARG A N 1
ATOM 2598 C CA . ARG A 1 324 ? -3.635 1.581 28.958 1.00 94.12 324 ARG A CA 1
ATOM 2599 C C . ARG A 1 324 ? -4.998 2.218 29.224 1.00 94.12 324 ARG A C 1
ATOM 2601 O O . ARG A 1 324 ? -5.043 3.260 29.868 1.00 94.12 324 ARG A O 1
ATOM 2608 N N . LEU A 1 325 ? -6.087 1.577 28.802 1.00 94.19 325 LEU A N 1
ATOM 2609 C CA . LEU A 1 325 ? -7.449 2.046 29.070 1.00 94.19 325 LEU A CA 1
ATOM 2610 C C . LEU A 1 325 ? -7.752 2.060 30.575 1.00 94.19 325 LEU A C 1
ATOM 2612 O O . LEU A 1 325 ? -8.276 3.047 31.088 1.00 94.19 325 LEU A O 1
ATOM 2616 N N . GLY A 1 326 ? -7.343 1.019 31.308 1.00 95.31 326 GLY A N 1
ATOM 2617 C CA . GLY A 1 326 ? -7.463 0.981 32.768 1.00 95.31 326 GLY A CA 1
ATOM 2618 C C . GLY A 1 326 ? -6.717 2.129 33.457 1.00 95.31 326 GLY A C 1
ATOM 2619 O O . GLY A 1 326 ? -7.263 2.769 34.354 1.00 95.31 326 GLY A O 1
ATOM 2620 N N . ALA A 1 327 ? -5.503 2.453 32.998 1.00 94.31 327 ALA A N 1
ATOM 2621 C CA . ALA A 1 327 ? -4.731 3.577 33.528 1.00 94.31 327 ALA A CA 1
ATOM 2622 C C . ALA A 1 327 ? -5.403 4.938 33.261 1.00 94.31 327 ALA A C 1
ATOM 2624 O O . ALA A 1 327 ? -5.440 5.781 34.158 1.00 94.31 327 ALA A O 1
ATOM 2625 N N . VAL A 1 328 ? -5.973 5.143 32.066 1.00 91.44 328 VAL A N 1
ATOM 2626 C CA . VAL A 1 328 ? -6.719 6.369 31.722 1.00 91.44 328 VAL A CA 1
ATOM 2627 C C . VAL A 1 328 ? -7.950 6.529 32.619 1.00 91.44 328 VAL A C 1
ATOM 2629 O O . VAL A 1 328 ? -8.164 7.603 33.185 1.00 91.44 328 VAL A O 1
ATOM 2632 N N . ARG A 1 329 ? -8.717 5.453 32.831 1.00 93.25 329 ARG A N 1
ATOM 2633 C CA . ARG A 1 329 ? -9.895 5.458 33.716 1.00 93.25 329 ARG A CA 1
ATOM 2634 C C . ARG A 1 329 ? -9.527 5.725 35.172 1.00 93.25 329 ARG A C 1
ATOM 2636 O O . ARG A 1 329 ? -10.156 6.561 35.817 1.00 93.25 329 ARG A O 1
ATOM 2643 N N . ALA A 1 330 ? -8.470 5.085 35.671 1.00 94.06 330 ALA A N 1
ATOM 2644 C CA . ALA A 1 330 ? -7.969 5.324 37.022 1.00 94.06 330 ALA A CA 1
ATOM 2645 C C . ALA A 1 330 ? -7.503 6.779 37.215 1.00 94.06 330 ALA A C 1
ATOM 2647 O O . ALA A 1 330 ? -7.778 7.385 38.249 1.00 94.06 330 ALA A O 1
ATOM 2648 N N . ALA A 1 331 ? -6.839 7.370 36.216 1.00 91.75 331 ALA A N 1
ATOM 2649 C CA . ALA A 1 331 ? -6.421 8.770 36.262 1.00 91.75 331 ALA A CA 1
ATOM 2650 C C . ALA A 1 331 ? -7.616 9.742 36.285 1.00 91.75 331 ALA A C 1
ATOM 2652 O O . ALA A 1 331 ? -7.591 10.715 37.040 1.00 91.75 331 ALA A O 1
ATOM 2653 N N . ARG A 1 332 ? -8.678 9.467 35.511 1.00 89.12 332 ARG A N 1
ATOM 2654 C CA . ARG A 1 332 ? -9.929 10.248 35.545 1.00 89.12 332 ARG A CA 1
ATOM 2655 C C . ARG A 1 332 ? -10.619 10.150 36.906 1.00 89.12 332 ARG A C 1
ATOM 2657 O O . ARG A 1 332 ? -10.962 11.179 37.477 1.00 89.12 332 ARG A O 1
ATOM 2664 N N . SER A 1 333 ? -10.727 8.942 37.463 1.00 91.56 333 SER A N 1
ATOM 2665 C CA . SER A 1 333 ? -11.324 8.714 38.787 1.00 91.56 333 SER A CA 1
ATOM 2666 C C . SER A 1 333 ? -10.615 9.510 39.894 1.00 91.56 333 SER A C 1
ATOM 2668 O O . SER A 1 333 ? -11.272 10.171 40.698 1.00 91.56 333 SER A O 1
ATOM 2670 N N . LYS A 1 334 ? -9.273 9.553 39.883 1.00 91.88 334 LYS A N 1
ATOM 2671 C CA . LYS A 1 334 ? -8.493 10.349 40.848 1.00 91.88 334 LYS A CA 1
ATOM 2672 C C . LYS A 1 334 ? -8.757 11.855 40.738 1.00 91.88 334 LYS A C 1
ATOM 2674 O O . LYS A 1 334 ? -8.835 12.526 41.763 1.00 91.88 334 LYS A O 1
ATOM 2679 N N . LYS A 1 335 ? -8.923 12.396 39.523 1.00 87.69 335 LYS A N 1
ATOM 2680 C CA . LYS A 1 335 ? -9.233 13.826 39.329 1.00 87.69 335 LYS A CA 1
ATOM 2681 C C . LYS A 1 335 ? -10.601 14.203 39.902 1.00 87.69 335 LYS A C 1
ATOM 2683 O O . LYS A 1 335 ? -10.724 15.263 40.511 1.00 87.69 335 LYS A O 1
ATOM 2688 N N . THR A 1 336 ? -11.603 13.338 39.752 1.00 84.62 336 THR A N 1
ATOM 2689 C CA . THR A 1 336 ? -12.945 13.584 40.302 1.00 84.62 336 THR A CA 1
ATOM 2690 C C . THR A 1 336 ? -12.935 13.588 41.832 1.00 84.62 336 THR A C 1
ATOM 2692 O O . THR A 1 336 ? -13.558 14.456 42.438 1.00 84.62 336 THR A O 1
ATOM 2695 N N . LEU A 1 337 ? -12.169 12.687 42.462 1.00 83.88 337 LEU A N 1
ATOM 2696 C CA . LEU A 1 337 ? -12.091 12.601 43.925 1.00 83.88 337 LEU A CA 1
ATOM 2697 C C . LEU A 1 337 ? -11.472 13.860 44.558 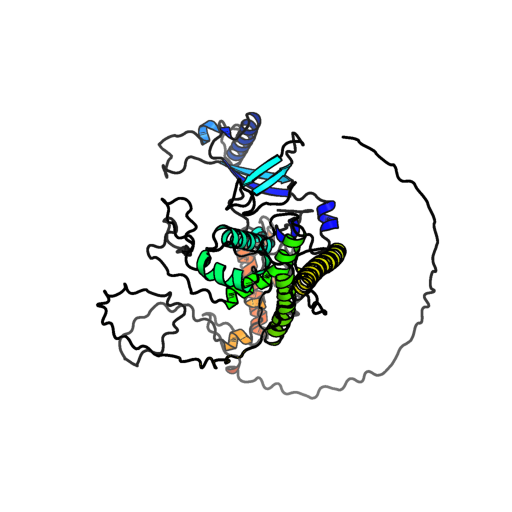1.00 83.88 337 LEU A C 1
ATOM 2699 O O . LEU A 1 337 ? -11.969 14.355 45.565 1.00 83.88 337 LEU A O 1
ATOM 2703 N N . HIS A 1 338 ? -10.423 14.418 43.944 1.00 75.50 338 HIS A N 1
ATOM 2704 C CA . HIS A 1 338 ? -9.793 15.642 44.447 1.00 75.50 338 HIS A CA 1
ATOM 2705 C C . HIS A 1 338 ? -10.688 16.878 44.310 1.00 75.50 338 HIS A C 1
ATOM 2707 O O . HIS A 1 338 ? -10.661 17.732 45.189 1.00 75.50 338 HIS A O 1
ATOM 2713 N N . LYS A 1 339 ? -11.521 16.961 43.262 1.00 76.88 339 LYS A N 1
ATOM 2714 C CA . LYS A 1 339 ? -12.454 18.087 43.086 1.00 76.88 339 LYS A CA 1
ATOM 2715 C C . LYS A 1 339 ? -13.606 18.058 44.101 1.00 76.88 339 LYS A C 1
ATOM 2717 O O . LYS A 1 339 ? -14.119 19.113 44.456 1.00 76.88 339 LYS A O 1
ATOM 2722 N N . ALA A 1 340 ? -13.983 16.875 44.592 1.00 72.00 340 ALA A N 1
ATOM 2723 C CA . ALA A 1 340 ? -15.000 16.727 45.635 1.00 72.00 340 ALA A CA 1
ATOM 2724 C C . ALA A 1 340 ? -14.484 17.103 47.039 1.00 72.00 340 ALA A C 1
ATOM 2726 O O . ALA A 1 340 ? -15.253 17.598 47.855 1.00 72.00 340 ALA A O 1
ATOM 2727 N N . ALA A 1 341 ? -13.188 16.918 47.315 1.00 69.38 341 ALA A N 1
ATOM 2728 C CA . ALA A 1 341 ? -12.598 17.181 48.632 1.00 69.38 341 ALA A CA 1
ATOM 2729 C C . ALA A 1 341 ? -12.306 18.669 48.921 1.00 69.38 341 ALA A C 1
ATOM 2731 O O . ALA A 1 341 ? -12.066 19.030 50.068 1.00 69.38 341 ALA A O 1
ATOM 2732 N N . THR A 1 342 ? -12.323 19.539 47.907 1.00 64.00 342 THR A N 1
ATOM 2733 C CA . THR A 1 342 ? -12.029 20.978 48.048 1.00 64.00 342 THR A CA 1
ATOM 2734 C C . THR A 1 342 ? -13.244 21.869 47.816 1.00 64.00 342 THR A C 1
ATOM 2736 O O . THR A 1 342 ? -13.072 23.025 47.440 1.00 64.00 342 THR A O 1
ATOM 2739 N N . LYS A 1 343 ? -14.473 21.371 48.002 1.00 54.84 343 LYS A N 1
ATOM 2740 C CA . LYS A 1 343 ? -15.647 22.251 48.036 1.00 54.84 343 LYS A CA 1
ATOM 2741 C C . LYS A 1 343 ? -15.785 22.795 49.469 1.00 54.84 343 LYS A C 1
ATOM 2743 O O . LYS A 1 343 ? -16.202 22.030 50.337 1.00 54.84 343 LYS A O 1
ATOM 2748 N N . PRO A 1 344 ? -15.382 24.049 49.760 1.00 57.69 344 PRO A N 1
ATOM 2749 C CA . PRO A 1 344 ? -15.663 24.652 51.051 1.00 57.69 344 PRO A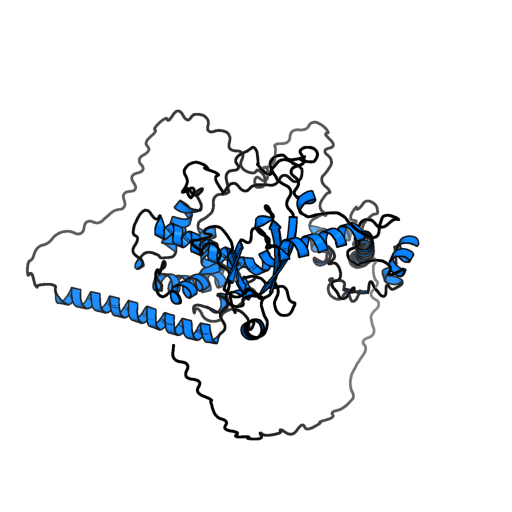 CA 1
ATOM 2750 C C . PRO A 1 344 ? -17.178 24.734 51.218 1.00 57.69 344 PRO A C 1
ATOM 2752 O O . PRO A 1 344 ? -17.906 25.130 50.308 1.00 57.69 344 PRO A O 1
ATOM 2755 N N . THR A 1 345 ? -17.630 24.313 52.386 1.00 52.72 345 THR A N 1
ATOM 2756 C CA . THR A 1 345 ? -18.970 24.509 52.920 1.00 52.72 345 THR A CA 1
ATOM 2757 C C . THR A 1 345 ? -19.231 26.016 53.019 1.00 52.72 345 THR A C 1
ATOM 2759 O O . THR A 1 345 ? -18.951 26.632 54.040 1.00 52.72 345 THR A O 1
ATOM 2762 N N . SER A 1 346 ? -19.701 26.640 51.936 1.00 53.44 346 SER A N 1
ATOM 2763 C CA . SER A 1 346 ? -20.367 27.940 52.007 1.00 53.44 346 SER A CA 1
ATOM 2764 C C . SER A 1 346 ? -21.865 27.685 52.097 1.00 53.44 346 SER A C 1
ATOM 2766 O O . SER A 1 346 ? -22.524 27.330 51.120 1.00 53.44 346 SER A O 1
ATOM 2768 N N . ASP A 1 347 ? -22.337 27.796 53.327 1.00 61.31 347 ASP A N 1
ATOM 2769 C CA . ASP A 1 347 ? -23.723 27.805 53.755 1.00 61.31 347 ASP A CA 1
ATOM 2770 C C . ASP A 1 347 ? -24.363 29.155 53.382 1.00 61.31 347 ASP A C 1
ATOM 2772 O O . ASP A 1 347 ? -24.016 30.185 53.961 1.00 61.31 347 ASP A O 1
ATOM 2776 N N . SER A 1 348 ? -25.192 29.177 52.335 1.00 50.88 348 SER A N 1
ATOM 2777 C CA . SER A 1 348 ? -26.208 30.202 51.994 1.00 50.88 348 SER A CA 1
ATOM 2778 C C . SER A 1 348 ? -26.995 29.632 50.799 1.00 50.88 348 SER A C 1
ATOM 2780 O O . SER A 1 348 ? -26.391 29.283 49.791 1.00 50.88 348 SER A O 1
ATOM 2782 N N . SER A 1 349 ? -28.257 29.223 50.942 1.00 55.72 349 SER A N 1
ATOM 2783 C CA . SER A 1 349 ? -29.470 30.058 50.981 1.00 55.72 349 SER A CA 1
ATOM 2784 C C . SER A 1 349 ? -29.752 30.791 49.663 1.00 55.72 349 SER A C 1
ATOM 2786 O O . SER A 1 349 ? -28.881 31.471 49.141 1.00 55.72 349 SER A O 1
ATOM 2788 N N . GLU A 1 350 ? -31.019 30.680 49.246 1.00 52.88 350 GLU A N 1
ATOM 2789 C CA . GLU A 1 350 ? -31.747 31.377 48.170 1.00 52.88 350 GLU A CA 1
ATOM 2790 C C . GLU A 1 350 ? -31.661 30.832 46.731 1.00 52.88 350 GLU A C 1
ATOM 2792 O O . GLU A 1 350 ? -30.684 30.994 46.012 1.00 52.88 350 GLU A O 1
ATOM 2797 N N . PHE A 1 351 ? -32.754 30.141 46.361 1.00 52.66 351 PHE A N 1
ATOM 2798 C CA . PHE A 1 351 ? -33.654 30.476 45.245 1.00 52.66 351 PHE A CA 1
ATOM 2799 C C . PHE A 1 351 ? -33.007 31.078 43.985 1.00 52.66 351 PHE A C 1
ATOM 2801 O O . PHE A 1 351 ? -32.531 32.201 44.028 1.00 52.66 351 PHE A O 1
ATOM 2808 N N . GLU A 1 352 ? -33.135 30.397 42.840 1.00 45.75 352 GLU A N 1
ATOM 2809 C CA . GLU A 1 352 ? -33.921 30.915 41.706 1.00 45.75 352 GLU A CA 1
ATOM 2810 C C . GLU A 1 352 ? -33.995 29.921 40.528 1.00 45.75 352 GLU A C 1
ATOM 2812 O O . GLU A 1 352 ? -33.020 29.277 40.150 1.00 45.75 352 GLU A O 1
ATOM 2817 N N . HIS A 1 353 ? -35.227 29.802 40.027 1.00 45.59 353 HIS A N 1
ATOM 2818 C CA . HIS A 1 353 ? -35.718 29.369 38.718 1.00 45.59 353 HIS A CA 1
ATOM 2819 C C . HIS A 1 353 ? -34.804 28.625 37.727 1.00 45.59 353 HIS A C 1
ATOM 2821 O O . HIS A 1 353 ? -33.875 29.182 37.147 1.00 45.59 353 HIS A O 1
ATOM 2827 N N . GLU A 1 354 ? -35.239 27.410 37.376 1.00 45.88 354 GLU A N 1
ATOM 2828 C CA . GLU A 1 354 ? -35.032 26.834 36.045 1.00 45.88 354 GLU A CA 1
ATOM 2829 C C . GLU A 1 354 ? -35.829 27.629 34.993 1.00 45.88 354 GLU A C 1
ATOM 2831 O O . GLU A 1 354 ? -37.036 27.811 35.177 1.00 45.88 354 GLU A O 1
ATOM 2836 N N . PRO A 1 355 ? -35.213 28.069 33.882 1.00 46.81 355 PRO A N 1
ATOM 2837 C CA . PRO A 1 355 ? -35.950 28.379 32.672 1.00 46.81 355 PRO A CA 1
ATOM 2838 C C . PRO A 1 355 ? -36.027 27.134 31.777 1.00 46.81 355 PRO A C 1
ATOM 2840 O O . PRO A 1 355 ? -35.004 26.581 31.363 1.00 46.81 355 PRO A O 1
ATOM 2843 N N . ASP A 1 356 ? -37.257 26.729 31.461 1.00 40.66 356 ASP A N 1
ATOM 2844 C CA . ASP A 1 356 ? -37.576 25.860 30.330 1.00 40.66 356 ASP A CA 1
ATOM 2845 C C . ASP A 1 356 ? -37.040 26.496 29.040 1.00 40.66 356 ASP A C 1
ATOM 2847 O O . ASP A 1 356 ? -37.453 27.583 28.633 1.00 40.66 356 ASP A O 1
ATOM 2851 N N . VAL A 1 357 ? -36.093 25.816 28.393 1.00 43.25 357 VAL A N 1
ATOM 2852 C CA . VAL A 1 357 ? -35.596 26.181 27.064 1.00 43.25 357 VAL A CA 1
ATOM 2853 C C . VAL A 1 357 ? -36.494 25.498 26.035 1.00 43.25 357 VAL A C 1
ATOM 2855 O O . VAL A 1 357 ? -36.210 24.398 25.561 1.00 43.25 357 VAL A O 1
ATOM 2858 N N . GLU A 1 358 ? -37.605 26.158 25.711 1.00 38.00 358 GLU A N 1
ATOM 2859 C CA . GLU A 1 358 ? -38.367 25.882 24.496 1.00 38.00 358 GLU A CA 1
ATOM 2860 C C . GLU A 1 358 ? -37.521 26.258 23.270 1.00 38.00 358 GLU A C 1
ATOM 2862 O O . GLU A 1 358 ? -37.067 27.389 23.098 1.00 38.00 358 GLU A O 1
ATOM 2867 N N . SER A 1 359 ? -37.301 25.265 22.412 1.00 41.03 359 SER A N 1
ATOM 2868 C CA . SER A 1 359 ? -36.652 25.388 21.111 1.00 41.03 359 SER A CA 1
ATOM 2869 C C . SER A 1 359 ? -37.569 26.143 20.144 1.00 41.03 359 SER A C 1
ATOM 2871 O O . SER A 1 359 ? -38.361 25.526 19.432 1.00 41.03 359 SER A O 1
ATOM 2873 N N . GLN A 1 360 ? -37.464 27.472 20.112 1.00 37.53 360 GLN A N 1
ATOM 2874 C CA . GLN A 1 360 ? -38.050 28.303 19.059 1.00 37.53 360 GLN A CA 1
ATOM 2875 C C . GLN A 1 360 ? -37.199 28.195 17.785 1.00 37.53 360 GLN A C 1
ATOM 2877 O O . GLN A 1 360 ? -36.083 28.706 17.711 1.00 37.53 360 GLN A O 1
ATOM 2882 N N . ASN A 1 361 ? -37.735 27.486 16.790 1.00 37.66 361 ASN A N 1
ATOM 2883 C CA . ASN A 1 361 ? -37.320 27.601 15.396 1.00 37.66 361 ASN A CA 1
ATOM 2884 C C . ASN A 1 361 ? -37.966 28.870 14.825 1.00 37.66 361 ASN A C 1
ATOM 2886 O O . ASN A 1 361 ? -39.126 28.828 14.422 1.00 37.66 361 ASN A O 1
ATOM 2890 N N . ASP A 1 362 ? -37.227 29.977 14.803 1.00 37.81 362 ASP A N 1
ATOM 2891 C CA . ASP A 1 362 ? -37.585 31.145 13.997 1.00 37.81 362 ASP A CA 1
ATOM 2892 C C . ASP A 1 362 ? -37.138 30.910 12.546 1.00 37.81 362 ASP A C 1
ATOM 2894 O O . ASP A 1 362 ? -35.954 30.976 12.206 1.00 37.81 362 ASP A O 1
ATOM 2898 N N . GLU A 1 363 ? -38.116 30.616 11.688 1.00 49.44 363 GLU A N 1
ATOM 2899 C CA . GLU A 1 363 ? -38.028 30.776 10.238 1.00 49.44 363 GLU A CA 1
ATOM 2900 C C . GLU A 1 363 ? -37.985 32.276 9.910 1.00 49.44 363 GLU A C 1
ATOM 2902 O O . GLU A 1 363 ? -39.013 32.945 9.809 1.00 49.44 363 GLU A O 1
ATOM 2907 N N . LEU A 1 364 ? -36.780 32.817 9.730 1.00 46.09 364 LEU A N 1
ATOM 2908 C CA . LEU A 1 364 ? -36.583 34.111 9.079 1.00 46.09 364 LEU A CA 1
ATOM 2909 C C . LEU A 1 364 ? -36.487 33.899 7.566 1.00 46.09 364 LEU A C 1
ATOM 2911 O O . LEU A 1 364 ? -35.448 33.508 7.034 1.00 46.09 364 LEU A O 1
ATOM 2915 N N . ALA A 1 365 ? -37.604 34.156 6.888 1.00 46.66 365 ALA A N 1
ATOM 2916 C CA . ALA A 1 365 ? -37.647 34.423 5.459 1.00 46.66 365 ALA A CA 1
ATOM 2917 C C . ALA A 1 365 ? -37.102 35.838 5.205 1.00 46.66 365 ALA A C 1
ATOM 2919 O O . ALA A 1 365 ? -37.813 36.821 5.405 1.00 46.66 365 ALA A O 1
ATOM 2920 N N . ASP A 1 366 ? -35.839 35.931 4.785 1.00 41.88 366 ASP A N 1
ATOM 2921 C CA . ASP A 1 366 ? -35.272 37.148 4.200 1.00 41.88 366 ASP A CA 1
ATOM 2922 C C . ASP A 1 366 ? -35.229 36.989 2.673 1.00 41.88 366 ASP A C 1
ATOM 2924 O O . ASP A 1 366 ? -34.342 36.348 2.104 1.00 41.88 366 ASP A O 1
ATOM 2928 N N . ASP A 1 367 ? -36.224 37.590 2.017 1.00 47.88 367 ASP A N 1
ATOM 2929 C CA . ASP A 1 367 ? -36.258 37.852 0.579 1.00 47.88 367 ASP A CA 1
ATOM 2930 C C . ASP A 1 367 ? -35.208 38.920 0.231 1.00 47.88 367 ASP A C 1
ATOM 2932 O O . ASP A 1 367 ? -35.484 40.122 0.184 1.00 47.88 367 ASP A O 1
ATOM 2936 N N . VAL A 1 368 ? -33.975 38.483 -0.031 1.00 51.31 368 VAL A N 1
ATOM 2937 C CA . VAL A 1 368 ? -32.949 39.317 -0.668 1.00 51.31 368 VAL A CA 1
ATOM 2938 C C . VAL A 1 368 ? -32.846 38.914 -2.133 1.00 51.31 368 VAL A C 1
ATOM 2940 O O . VAL A 1 368 ? -32.192 37.937 -2.493 1.00 51.31 368 VAL A O 1
ATOM 2943 N N . ALA A 1 369 ? -33.502 39.700 -2.987 1.00 49.62 369 ALA A N 1
ATOM 2944 C CA . ALA A 1 369 ? -33.336 39.667 -4.433 1.00 49.62 369 ALA A CA 1
ATOM 2945 C C . ALA A 1 369 ? -31.884 40.023 -4.793 1.00 49.62 369 ALA A C 1
ATOM 2947 O O . ALA A 1 369 ? -31.513 41.192 -4.899 1.00 49.62 369 ALA A O 1
ATOM 2948 N N . SER A 1 370 ? -31.052 38.993 -4.928 1.00 48.19 370 SER A N 1
ATOM 2949 C CA . SER A 1 370 ? -29.696 39.090 -5.452 1.00 48.19 370 SER A CA 1
ATOM 2950 C C . SER A 1 370 ? -29.732 38.854 -6.959 1.00 48.19 370 SER A C 1
ATOM 2952 O O . SER A 1 370 ? -30.094 37.762 -7.398 1.00 48.19 370 SER A O 1
ATOM 2954 N N . ASP A 1 371 ? -29.325 39.864 -7.731 1.00 50.78 371 ASP A N 1
ATOM 2955 C CA . ASP A 1 371 ? -28.956 39.752 -9.146 1.00 50.78 371 ASP A CA 1
ATOM 2956 C C . ASP A 1 371 ? -27.838 38.705 -9.286 1.00 50.78 371 ASP A C 1
ATOM 2958 O O . ASP A 1 371 ? -26.649 39.001 -9.154 1.00 50.78 371 ASP A O 1
ATOM 2962 N N . HIS A 1 372 ? -28.218 37.444 -9.484 1.00 41.75 372 HIS A N 1
ATOM 2963 C CA . HIS A 1 372 ? -27.285 36.373 -9.793 1.00 41.75 372 HIS A CA 1
ATOM 2964 C C . HIS A 1 372 ? -26.896 36.491 -11.268 1.00 41.75 372 HIS A C 1
ATOM 2966 O O . HIS A 1 372 ? -27.701 36.217 -12.160 1.00 41.75 372 HIS A O 1
ATOM 2972 N N . GLU A 1 373 ? -25.642 36.881 -11.523 1.00 53.94 373 GLU A N 1
ATOM 2973 C CA . GLU A 1 373 ? -24.976 36.554 -12.785 1.00 53.94 373 GLU A CA 1
ATOM 2974 C C . GLU A 1 373 ? -25.205 35.062 -13.081 1.00 53.94 373 GLU A C 1
ATOM 2976 O O . GLU A 1 373 ? -25.084 34.245 -12.160 1.00 53.94 373 GLU A O 1
ATOM 2981 N N . PRO A 1 374 ? -25.552 34.685 -14.327 1.00 51.00 374 PRO A N 1
ATOM 2982 C CA . PRO A 1 374 ? -25.792 33.294 -14.671 1.00 51.00 374 PRO A CA 1
ATOM 2983 C C . PRO A 1 374 ? -24.519 32.501 -14.386 1.00 51.00 374 PRO A C 1
ATOM 2985 O O . PRO A 1 374 ? -23.504 32.670 -15.069 1.00 51.00 374 PRO A O 1
ATOM 2988 N N . GLU A 1 375 ? -24.566 31.656 -13.352 1.00 55.97 375 GLU A N 1
ATOM 2989 C CA . GLU A 1 375 ? -23.475 30.736 -13.075 1.00 55.97 375 GLU A CA 1
ATOM 2990 C C . GLU A 1 375 ? -23.206 29.923 -14.350 1.00 55.97 375 GLU A C 1
ATOM 2992 O O . GLU A 1 375 ? -24.153 29.466 -15.001 1.00 55.97 375 GLU A O 1
ATOM 2997 N N . PRO A 1 376 ? -21.933 29.770 -14.757 1.00 55.81 376 PRO A N 1
ATOM 2998 C CA . PRO A 1 376 ? -21.594 29.034 -15.963 1.00 55.81 376 PRO A CA 1
ATOM 2999 C C . PRO A 1 376 ? -22.201 27.637 -15.869 1.00 55.81 376 PRO A C 1
ATOM 3001 O O . PRO A 1 376 ? -21.980 26.954 -14.872 1.00 55.81 376 PRO A O 1
ATOM 3004 N N . ILE A 1 377 ? -22.962 27.239 -16.894 1.00 52.19 377 ILE A N 1
ATOM 3005 C CA . ILE A 1 377 ? -23.611 25.927 -16.989 1.00 52.19 377 ILE A CA 1
ATOM 3006 C C . ILE A 1 377 ? -22.558 24.860 -16.689 1.00 52.19 377 ILE A C 1
ATOM 3008 O O . ILE A 1 377 ? -21.584 24.682 -17.423 1.00 52.19 377 ILE A O 1
ATOM 3012 N N . VAL A 1 378 ? -22.718 24.220 -15.536 1.00 50.38 378 VAL A N 1
ATOM 3013 C CA . VAL A 1 378 ? -21.813 23.187 -15.057 1.00 50.38 378 VAL A CA 1
ATOM 3014 C C . VAL A 1 378 ? -22.353 21.868 -15.575 1.00 50.38 378 VAL A C 1
ATOM 3016 O O . VAL A 1 378 ? -23.260 21.304 -14.970 1.00 50.38 378 VAL A O 1
ATOM 3019 N N . ASP A 1 379 ? -21.794 21.394 -16.686 1.00 50.34 379 ASP A N 1
ATOM 3020 C CA . ASP A 1 379 ? -22.029 20.030 -17.159 1.00 50.34 379 ASP A CA 1
ATOM 3021 C C . ASP A 1 379 ? -21.530 19.055 -16.086 1.00 50.34 379 ASP A C 1
ATOM 3023 O O . ASP A 1 379 ? -20.327 18.937 -15.822 1.00 50.34 379 ASP A O 1
ATOM 3027 N N . PHE A 1 380 ? -22.473 18.397 -15.415 1.00 57.03 380 PHE A N 1
ATOM 3028 C CA . PHE A 1 380 ? -22.190 17.189 -14.655 1.00 57.03 380 PHE A CA 1
ATOM 3029 C C . PHE A 1 380 ? -22.001 16.039 -15.647 1.00 57.03 380 PHE A C 1
ATOM 3031 O O . PHE A 1 380 ? -22.617 16.028 -16.708 1.00 57.03 380 PHE A O 1
ATOM 3038 N N . ASP A 1 381 ? -21.124 15.096 -15.308 1.00 50.16 381 ASP A N 1
ATOM 3039 C CA . ASP A 1 381 ? -20.860 13.897 -16.107 1.00 50.16 381 ASP A CA 1
ATOM 3040 C C . ASP A 1 381 ? -22.189 13.151 -16.326 1.00 50.16 381 ASP A C 1
ATOM 3042 O O . ASP A 1 381 ? -22.772 12.622 -15.374 1.00 50.16 381 ASP A O 1
ATOM 3046 N N . SER A 1 382 ? -22.709 13.205 -17.556 1.00 49.88 382 SER A N 1
ATOM 3047 C CA . SER A 1 382 ? -24.052 12.736 -17.929 1.00 49.88 382 SER A CA 1
ATOM 3048 C C . SER A 1 382 ? -24.184 11.207 -17.895 1.00 49.88 382 SER A C 1
ATOM 3050 O O . SER A 1 382 ? -25.271 10.681 -18.115 1.00 49.88 382 SER A O 1
ATOM 3052 N N . ASP A 1 383 ? -23.119 10.490 -17.532 1.00 51.62 383 ASP A N 1
ATOM 3053 C CA . ASP A 1 383 ? -23.084 9.029 -17.396 1.00 51.62 383 ASP A CA 1
ATOM 3054 C C . ASP A 1 383 ? -23.975 8.489 -16.252 1.00 51.62 383 ASP A C 1
ATOM 3056 O O . ASP A 1 383 ? -24.093 7.277 -16.075 1.00 51.62 383 ASP A O 1
ATOM 3060 N N . PHE A 1 384 ? -24.614 9.361 -15.457 1.00 53.50 384 PHE A N 1
ATOM 3061 C CA . PHE A 1 384 ? -25.577 8.975 -14.410 1.00 53.50 384 PHE A CA 1
ATOM 3062 C C . PHE A 1 384 ? -26.988 9.554 -14.579 1.00 53.50 384 PHE A C 1
ATOM 3064 O O . PHE A 1 384 ? -27.869 9.246 -13.770 1.00 53.50 384 PHE A O 1
ATOM 3071 N N . SER A 1 385 ? -27.243 10.349 -15.617 1.00 48.12 385 SER A N 1
ATOM 3072 C CA . SER A 1 385 ? -28.605 10.700 -16.016 1.00 48.12 385 SER A CA 1
ATOM 3073 C C . SER A 1 385 ? -29.075 9.678 -17.039 1.00 48.12 385 SER A C 1
ATOM 3075 O O . SER A 1 385 ? -28.811 9.800 -18.227 1.00 48.12 385 SER A O 1
ATOM 3077 N N . VAL A 1 386 ? -29.787 8.654 -16.567 1.00 50.62 386 VAL A N 1
ATOM 3078 C CA . VAL A 1 386 ? -30.706 7.919 -17.438 1.00 50.62 386 VAL A CA 1
ATOM 3079 C C . VAL A 1 386 ? -31.696 8.960 -17.947 1.00 50.62 386 VAL A C 1
ATOM 3081 O O . VAL A 1 386 ? -32.499 9.470 -17.159 1.00 50.62 386 VAL A O 1
ATOM 3084 N N . ASP A 1 387 ? -31.585 9.336 -19.220 1.00 43.84 387 ASP A N 1
ATOM 3085 C CA . ASP A 1 387 ? -32.500 10.285 -19.835 1.00 43.84 387 ASP A CA 1
ATOM 3086 C C . ASP A 1 387 ? -33.927 9.790 -19.618 1.00 43.84 387 ASP A C 1
ATOM 3088 O O . ASP A 1 387 ? -34.341 8.707 -20.043 1.00 43.84 387 ASP A O 1
ATOM 3092 N N . THR A 1 388 ? -34.688 10.587 -18.879 1.00 47.12 388 THR A N 1
ATOM 3093 C CA . THR A 1 388 ? -36.113 10.366 -18.702 1.00 47.12 388 THR A CA 1
ATOM 3094 C C . THR A 1 388 ? -36.755 10.665 -20.048 1.00 47.12 388 THR A C 1
ATOM 3096 O O . THR A 1 388 ? -36.955 11.819 -20.397 1.00 47.12 388 THR A O 1
ATOM 3099 N N . THR A 1 389 ? -36.983 9.599 -20.816 1.00 53.09 389 THR A N 1
ATOM 3100 C CA . THR A 1 389 ? -37.961 9.448 -21.907 1.00 53.09 389 THR A CA 1
ATOM 3101 C C . THR A 1 389 ? -38.253 10.735 -22.703 1.00 53.09 389 THR A C 1
ATOM 3103 O O . THR A 1 389 ? -39.064 11.554 -22.259 1.00 53.09 389 THR A O 1
ATOM 3106 N N . PRO A 1 390 ? -37.689 10.926 -23.912 1.00 45.38 390 PRO A N 1
ATOM 3107 C CA . PRO A 1 390 ? -38.103 12.047 -24.742 1.00 45.38 390 PRO A CA 1
ATOM 3108 C C . PRO A 1 390 ? -39.560 11.849 -25.204 1.00 45.38 390 PRO A C 1
ATOM 3110 O O . PRO A 1 390 ? -39.970 10.723 -25.513 1.00 45.38 390 PRO A O 1
ATOM 3113 N N . PRO A 1 391 ? -40.378 12.918 -25.253 1.00 53.75 391 PRO A N 1
ATOM 3114 C CA . PRO A 1 391 ? -41.732 12.833 -25.775 1.00 53.75 391 PRO A CA 1
ATOM 3115 C C . PRO A 1 391 ? -41.686 12.519 -27.272 1.00 53.75 391 PRO A C 1
ATOM 3117 O O . PRO A 1 391 ? -40.888 13.084 -28.018 1.00 53.75 391 PRO A O 1
ATOM 3120 N N . ALA A 1 392 ? -42.572 11.618 -27.695 1.00 51.16 392 ALA A N 1
ATOM 3121 C CA . ALA A 1 392 ? -42.718 11.163 -29.069 1.00 51.16 392 ALA A CA 1
ATOM 3122 C C . ALA A 1 392 ? -42.671 12.327 -30.074 1.00 51.16 392 ALA A C 1
ATOM 3124 O O . ALA A 1 392 ? -43.541 13.199 -30.085 1.00 51.16 392 ALA A O 1
ATOM 3125 N N . SER A 1 393 ? -41.667 12.323 -30.945 1.00 45.12 393 SER A N 1
ATOM 3126 C CA . SER A 1 393 ? -41.662 13.111 -32.173 1.00 45.12 393 SER A CA 1
ATOM 3127 C C . SER A 1 393 ? -41.065 12.272 -33.290 1.00 45.12 393 SER A C 1
ATOM 3129 O O . SER A 1 393 ? -39.934 11.805 -33.216 1.00 45.12 393 SER A O 1
ATOM 3131 N N . ALA A 1 394 ? -41.893 12.045 -34.304 1.00 57.62 394 ALA A N 1
ATOM 3132 C CA . ALA A 1 394 ? -41.543 11.377 -35.539 1.00 57.62 394 ALA A CA 1
ATOM 3133 C C . ALA A 1 394 ? -40.712 12.322 -36.412 1.00 57.62 394 ALA A C 1
ATOM 3135 O O . ALA A 1 394 ? -41.198 13.410 -36.715 1.00 57.62 394 ALA A O 1
ATOM 3136 N N . SER A 1 395 ? -39.509 11.907 -36.824 1.00 45.22 395 SER A N 1
ATOM 3137 C CA . SER A 1 395 ? -38.875 12.280 -38.100 1.00 45.22 395 SER A CA 1
ATOM 3138 C C . SER A 1 395 ? -37.388 11.909 -38.129 1.00 45.22 395 SER A C 1
ATOM 3140 O O . SER A 1 395 ? -36.639 12.340 -37.260 1.00 45.22 395 SER A O 1
ATOM 3142 N N . SER A 1 396 ? -36.992 11.309 -39.258 1.00 40.88 396 SER A N 1
ATOM 3143 C CA . SER A 1 396 ? -35.662 11.328 -39.886 1.00 40.88 396 SER A CA 1
ATOM 3144 C C . SER A 1 396 ? -34.688 10.216 -39.507 1.00 40.88 396 SER A C 1
ATOM 3146 O O . SER A 1 396 ? -33.962 10.313 -38.524 1.00 40.88 396 SER A O 1
ATOM 3148 N N . ASP A 1 397 ? -34.629 9.238 -40.412 1.00 51.53 397 ASP A N 1
ATOM 3149 C CA . ASP A 1 397 ? -33.575 8.245 -40.588 1.00 51.53 397 ASP A CA 1
ATOM 3150 C C . ASP A 1 397 ? -32.181 8.878 -40.507 1.00 51.53 397 ASP A C 1
ATOM 3152 O O . ASP A 1 397 ? -31.780 9.683 -41.354 1.00 51.53 397 ASP A O 1
ATOM 3156 N N . VAL A 1 398 ? -31.434 8.479 -39.487 1.00 46.09 398 VAL A N 1
ATOM 3157 C CA . VAL A 1 398 ? -29.979 8.545 -39.469 1.00 46.09 398 VAL A CA 1
ATOM 3158 C C . VAL A 1 398 ? -29.556 7.170 -38.983 1.00 46.09 398 VAL A C 1
ATOM 3160 O O . VAL A 1 398 ? -29.800 6.821 -37.831 1.00 46.09 398 VAL A O 1
ATOM 3163 N N . GLU A 1 399 ? -29.029 6.350 -39.891 1.00 46.09 399 GLU A N 1
ATOM 3164 C CA . GLU A 1 399 ? -28.373 5.095 -39.531 1.00 46.09 399 GLU A CA 1
ATOM 3165 C C . GLU A 1 399 ? -27.074 5.457 -38.805 1.00 46.09 399 GLU A C 1
ATOM 3167 O O . GLU A 1 399 ? -26.017 5.621 -39.412 1.00 46.09 399 GLU A O 1
ATOM 3172 N N . GLU A 1 400 ? -27.191 5.714 -37.504 1.00 46.53 400 GLU A N 1
ATOM 3173 C CA . GLU A 1 400 ? -26.054 5.710 -36.598 1.00 46.53 400 GLU A CA 1
ATOM 3174 C C . GLU A 1 400 ? -25.592 4.261 -36.453 1.00 46.53 400 GLU A C 1
ATOM 3176 O O . GLU A 1 400 ? -26.397 3.379 -36.147 1.00 46.53 400 GLU A O 1
ATOM 3181 N N . ASP A 1 401 ? -24.301 4.042 -36.723 1.00 48.47 401 ASP A N 1
ATOM 3182 C CA . ASP A 1 401 ? -23.565 2.808 -36.455 1.00 48.47 401 ASP A CA 1
ATOM 3183 C C . ASP A 1 401 ? -23.968 2.276 -35.076 1.00 48.47 401 ASP A C 1
ATOM 3185 O O . ASP A 1 401 ? -23.537 2.795 -34.043 1.00 48.47 401 ASP A O 1
ATOM 3189 N N . MET A 1 402 ? -24.854 1.275 -35.066 1.00 39.62 402 MET A N 1
ATOM 3190 C CA . MET A 1 402 ? -25.321 0.666 -33.834 1.00 39.62 402 MET A CA 1
ATOM 3191 C C . MET A 1 402 ? -24.117 0.054 -33.131 1.00 39.62 402 MET A C 1
ATOM 3193 O O . MET A 1 402 ? -23.469 -0.853 -33.660 1.00 39.62 402 MET A O 1
ATOM 3197 N N . ASP A 1 403 ? -23.847 0.550 -31.923 1.00 51.38 403 ASP A N 1
ATOM 3198 C CA . ASP A 1 403 ? -23.040 -0.151 -30.933 1.00 51.38 403 ASP A CA 1
ATOM 3199 C C . ASP A 1 403 ? -23.430 -1.638 -30.940 1.00 51.38 403 ASP A C 1
ATOM 3201 O O . ASP A 1 403 ? -24.628 -1.943 -31.028 1.00 51.38 403 ASP A O 1
ATOM 3205 N N . PRO A 1 404 ? -22.459 -2.568 -30.865 1.00 55.12 404 PRO A N 1
ATOM 3206 C CA . PRO A 1 404 ? -22.745 -3.995 -30.887 1.00 55.12 404 PRO A CA 1
ATOM 3207 C C . PRO A 1 404 ? -23.810 -4.289 -29.833 1.00 55.12 404 PRO A C 1
ATOM 3209 O O . PRO A 1 404 ? -23.581 -4.073 -28.639 1.00 55.12 404 PRO A O 1
ATOM 3212 N N . GLN A 1 405 ? -24.995 -4.712 -30.288 1.00 64.19 405 GLN A N 1
ATOM 3213 C CA . GLN A 1 405 ? -26.108 -5.049 -29.412 1.00 64.19 405 GLN A CA 1
ATOM 3214 C C . GLN A 1 405 ? -25.599 -6.081 -28.412 1.00 64.19 405 GLN A C 1
ATOM 3216 O O . GLN A 1 405 ? -25.279 -7.216 -28.767 1.00 64.19 405 GLN A O 1
ATOM 3221 N N . TRP A 1 406 ? -25.472 -5.657 -27.156 1.00 64.19 406 TRP A N 1
ATOM 3222 C CA . TRP A 1 406 ? -25.182 -6.572 -26.069 1.00 64.19 406 TRP A CA 1
ATOM 3223 C C . TRP A 1 406 ? -26.237 -7.683 -26.095 1.00 64.19 406 TRP A C 1
ATOM 3225 O O . TRP A 1 406 ? -27.415 -7.381 -26.313 1.00 64.19 406 TRP A O 1
ATOM 3235 N N . PRO A 1 407 ? -25.840 -8.953 -25.902 1.00 72.94 407 PRO A N 1
ATOM 3236 C CA . PRO A 1 407 ? -26.780 -10.063 -25.932 1.00 72.94 407 PRO A CA 1
ATOM 3237 C C . PRO A 1 407 ? -27.914 -9.820 -24.937 1.00 72.94 407 PRO A C 1
ATOM 3239 O O . PRO A 1 407 ? -27.707 -9.226 -23.873 1.00 72.94 407 PRO A O 1
ATOM 3242 N N . GLU A 1 408 ? -29.113 -10.286 -25.287 1.00 76.62 408 GLU A N 1
ATOM 3243 C CA . GLU A 1 408 ? -30.289 -10.134 -24.437 1.00 76.62 408 GLU A CA 1
ATOM 3244 C C . GLU A 1 408 ? -29.989 -10.637 -23.011 1.00 76.62 408 GLU A C 1
ATOM 3246 O O . GLU A 1 408 ? -29.355 -11.685 -22.836 1.00 76.62 408 GLU A O 1
ATOM 3251 N N . PRO A 1 409 ? -30.435 -9.917 -21.964 1.00 77.25 409 PRO A N 1
ATOM 3252 C CA . PRO A 1 409 ? -30.093 -10.239 -20.580 1.00 77.25 409 PRO A CA 1
ATOM 3253 C C . PRO A 1 409 ? -30.529 -11.649 -20.165 1.00 77.25 409 PRO A C 1
ATOM 3255 O O . PRO A 1 409 ? -29.926 -12.229 -19.267 1.00 77.25 409 PRO A O 1
ATOM 3258 N N . GLU A 1 410 ? -31.529 -12.227 -20.831 1.00 78.06 410 GLU A N 1
ATOM 3259 C CA . GLU A 1 410 ? -31.975 -13.605 -20.609 1.00 78.06 410 GLU A CA 1
ATOM 3260 C C . GLU A 1 410 ? -30.892 -14.623 -20.997 1.00 78.06 410 GLU A C 1
ATOM 3262 O O . GLU A 1 410 ? -30.613 -15.543 -20.225 1.00 78.06 410 GLU A O 1
ATOM 3267 N N . ILE A 1 411 ? -30.180 -14.404 -22.107 1.00 77.56 411 ILE A N 1
ATOM 3268 C CA . ILE A 1 411 ? -29.067 -15.256 -22.558 1.00 77.56 411 ILE A CA 1
ATOM 3269 C C . ILE A 1 411 ? -27.924 -15.208 -21.540 1.00 77.56 411 ILE A C 1
ATOM 3271 O O . ILE A 1 411 ? -27.382 -16.248 -21.158 1.00 77.56 411 ILE A O 1
ATOM 3275 N N . LEU A 1 412 ? -27.609 -14.014 -21.024 1.00 81.19 412 LEU A N 1
ATOM 3276 C CA . LEU A 1 412 ? -26.562 -13.825 -20.014 1.00 81.19 412 LEU A CA 1
ATOM 3277 C C . LEU A 1 412 ? -26.827 -14.612 -18.721 1.00 81.19 412 LEU A C 1
ATOM 3279 O O . LEU A 1 412 ? -25.875 -14.971 -18.032 1.00 81.19 412 LEU A O 1
ATOM 3283 N N . THR A 1 413 ? -28.089 -14.915 -18.389 1.00 83.12 413 THR A N 1
ATOM 3284 C CA . THR A 1 413 ? -28.411 -15.735 -17.205 1.00 83.12 413 THR A CA 1
ATOM 3285 C C . THR A 1 413 ? -28.172 -17.231 -17.401 1.00 83.12 413 THR A C 1
ATOM 3287 O O . THR A 1 413 ? -28.023 -17.954 -16.414 1.00 83.12 413 THR A O 1
ATOM 3290 N N . VAL A 1 414 ? -28.135 -17.702 -18.651 1.00 85.19 414 VAL A N 1
ATOM 3291 C CA . VAL A 1 414 ? -27.931 -19.119 -18.995 1.00 85.19 414 VAL A CA 1
ATOM 3292 C C . VAL A 1 414 ? -26.457 -19.420 -19.268 1.00 85.19 414 VAL A C 1
ATOM 3294 O O . VAL A 1 414 ? -26.009 -20.550 -19.057 1.00 85.19 414 VAL A O 1
ATOM 3297 N N . LEU A 1 415 ? -25.687 -18.418 -19.699 1.00 86.19 415 LEU A N 1
ATOM 3298 C CA . LEU A 1 415 ? -24.255 -18.559 -19.933 1.00 86.19 415 LEU A CA 1
ATOM 3299 C C . LEU A 1 415 ? -23.506 -18.848 -18.619 1.00 86.19 415 LEU A C 1
ATOM 3301 O O . LEU A 1 415 ? -23.637 -18.087 -17.656 1.00 86.19 415 LEU A O 1
ATOM 3305 N N . PRO A 1 416 ? -22.678 -19.910 -18.562 1.00 87.81 416 PRO A N 1
ATOM 3306 C CA . PRO A 1 416 ? -21.699 -20.070 -17.494 1.00 87.81 416 PRO A CA 1
ATOM 3307 C C . PRO A 1 416 ? -20.853 -18.800 -17.397 1.00 87.81 416 PRO A C 1
ATOM 3309 O O . PRO A 1 416 ? -20.265 -18.373 -18.394 1.00 87.81 416 PRO A O 1
ATOM 3312 N N . CYS A 1 417 ? -20.799 -18.181 -16.216 1.00 87.88 417 CYS A N 1
ATOM 3313 C CA . CYS A 1 417 ? -20.088 -16.914 -16.043 1.00 87.88 417 CYS A CA 1
ATOM 3314 C C . CYS A 1 417 ? -18.600 -17.040 -16.394 1.00 87.88 417 CYS A C 1
ATOM 3316 O O . CYS A 1 417 ? -17.995 -16.069 -16.832 1.00 87.88 417 CYS A O 1
ATOM 3318 N N . GLU A 1 418 ? -18.037 -18.246 -16.294 1.00 90.19 418 GLU A N 1
ATOM 3319 C CA . GLU A 1 418 ? -16.653 -18.544 -16.646 1.00 90.19 418 GLU A CA 1
ATOM 3320 C C . GLU A 1 418 ? -16.345 -18.408 -18.150 1.00 90.19 418 GLU A C 1
ATOM 3322 O O . GLU A 1 418 ? -15.178 -18.299 -18.519 1.00 90.19 418 GLU A O 1
ATOM 3327 N N . ILE A 1 419 ? -17.363 -18.424 -19.023 1.00 90.25 419 ILE A N 1
ATOM 3328 C CA . ILE A 1 419 ? -17.208 -18.198 -20.474 1.00 90.25 419 ILE A CA 1
ATOM 3329 C C . ILE A 1 419 ? -17.101 -16.698 -20.794 1.00 90.25 419 ILE A C 1
ATOM 3331 O O . ILE A 1 419 ? -16.537 -16.331 -21.820 1.00 90.25 419 ILE A O 1
ATOM 3335 N N . LEU A 1 420 ? -17.618 -15.831 -19.916 1.00 86.25 420 LEU A N 1
ATOM 3336 C CA . LEU A 1 420 ? -17.564 -14.375 -20.089 1.00 86.25 420 LEU A CA 1
ATOM 3337 C C . LEU A 1 420 ? -16.196 -13.791 -19.715 1.00 86.25 420 LEU A C 1
ATOM 3339 O O . LEU A 1 420 ? -15.872 -12.674 -20.118 1.00 86.25 420 LEU A O 1
ATOM 3343 N N . ASP A 1 421 ? -15.398 -14.536 -18.950 1.00 83.25 421 ASP A N 1
ATOM 3344 C CA . ASP A 1 421 ? -14.037 -14.143 -18.619 1.00 83.25 421 ASP A CA 1
ATOM 3345 C C . ASP A 1 421 ? -13.096 -14.441 -19.800 1.00 83.25 421 ASP A C 1
ATOM 3347 O O . ASP A 1 421 ? -13.129 -15.545 -20.357 1.00 83.25 421 ASP A O 1
ATOM 3351 N N . PRO A 1 422 ? -12.203 -13.503 -20.175 1.00 83.12 422 PRO A N 1
ATOM 3352 C CA . PRO A 1 422 ? -11.225 -13.756 -21.221 1.00 83.12 422 PRO A CA 1
ATOM 3353 C C . PRO A 1 422 ? -10.350 -14.960 -20.841 1.00 83.12 422 PRO A C 1
ATOM 3355 O O . PRO A 1 422 ? -9.939 -15.090 -19.674 1.00 83.12 422 PRO A O 1
ATOM 3358 N N . PRO A 1 423 ? -10.037 -15.847 -21.804 1.00 85.94 423 PRO A N 1
ATOM 3359 C CA . PRO A 1 423 ? -9.287 -17.055 -21.520 1.00 85.94 423 PRO A CA 1
ATOM 3360 C C . PRO A 1 423 ? -7.924 -16.720 -20.913 1.00 85.94 423 PRO A C 1
ATOM 3362 O O . PRO A 1 423 ? -7.113 -15.991 -21.482 1.00 85.94 423 PRO A O 1
ATOM 3365 N N . GLN A 1 424 ? -7.659 -17.272 -19.730 1.00 89.19 424 GLN A N 1
ATOM 3366 C CA . GLN A 1 424 ? -6.381 -17.076 -19.054 1.00 89.19 424 GLN A CA 1
ATOM 3367 C C . GLN A 1 424 ? -5.268 -17.787 -19.826 1.00 89.19 424 GLN A C 1
ATOM 3369 O O . GLN A 1 424 ? -5.340 -18.994 -20.058 1.00 89.19 424 GLN A O 1
ATOM 3374 N N . VAL A 1 425 ? -4.208 -17.062 -20.185 1.00 87.06 425 VAL A N 1
ATOM 3375 C CA . VAL A 1 425 ? -3.043 -17.659 -20.849 1.00 87.06 425 VAL A CA 1
ATOM 3376 C C . VAL A 1 425 ? -2.411 -18.696 -19.909 1.00 87.06 425 VAL A C 1
ATOM 3378 O O . VAL A 1 425 ? -2.189 -18.386 -18.732 1.00 87.06 425 VAL A O 1
ATOM 3381 N N . PRO A 1 426 ? -2.105 -19.922 -20.381 1.00 87.50 426 PRO A N 1
ATOM 3382 C CA . PRO A 1 426 ? -1.438 -20.915 -19.561 1.00 87.50 426 PRO A CA 1
ATOM 3383 C C . PRO A 1 426 ? -0.176 -20.317 -18.935 1.00 87.50 426 PRO A C 1
ATOM 3385 O O . PRO A 1 426 ? 0.623 -19.665 -19.600 1.00 87.50 426 PRO A O 1
ATOM 3388 N N . GLY A 1 427 ? 0.015 -20.522 -17.634 1.00 84.19 427 GLY A N 1
ATOM 3389 C CA . GLY A 1 427 ? 1.243 -20.097 -16.968 1.00 84.19 427 GLY A CA 1
ATOM 3390 C C . GLY A 1 427 ? 2.444 -20.955 -17.389 1.00 84.19 427 GLY A C 1
ATOM 3391 O O . GLY A 1 427 ? 2.495 -21.563 -18.457 1.00 84.19 427 GLY A O 1
ATOM 3392 N N . TYR A 1 428 ? 3.414 -21.115 -16.488 1.00 85.38 428 TYR A N 1
ATOM 3393 C CA . TYR A 1 428 ? 4.593 -21.963 -16.728 1.00 85.38 428 TYR A CA 1
ATOM 3394 C C . TYR A 1 428 ? 4.274 -23.445 -17.017 1.00 85.38 428 TYR A C 1
ATOM 3396 O O . TYR A 1 428 ? 5.145 -24.170 -17.498 1.00 85.38 428 TYR A O 1
ATOM 3404 N N . SER A 1 429 ? 3.053 -23.906 -16.728 1.00 89.94 429 SER A N 1
ATOM 3405 C CA . SER A 1 429 ? 2.599 -25.270 -17.015 1.00 89.94 429 SER A CA 1
ATOM 3406 C C . SER A 1 429 ? 2.367 -25.535 -18.502 1.00 89.94 429 SER A C 1
ATOM 3408 O O . SER A 1 429 ? 2.366 -26.698 -18.880 1.00 89.94 429 SER A O 1
ATOM 3410 N N . HIS A 1 430 ? 2.174 -24.499 -19.332 1.00 93.50 430 HIS A N 1
ATOM 3411 C CA . HIS A 1 430 ? 1.740 -24.632 -20.735 1.00 93.50 430 HIS A CA 1
ATOM 3412 C C . HIS A 1 430 ? 0.406 -25.387 -20.908 1.00 93.50 430 HIS A C 1
ATOM 3414 O O . HIS A 1 430 ? 0.044 -25.750 -22.026 1.00 93.50 430 HIS A O 1
ATOM 3420 N N . GLN A 1 431 ? -0.327 -25.604 -19.811 1.00 97.19 431 GLN A N 1
ATOM 3421 C CA . GLN A 1 431 ? -1.586 -26.333 -19.782 1.00 97.19 431 GLN A CA 1
ATOM 3422 C C . GLN A 1 431 ? -2.721 -25.391 -19.391 1.00 97.19 431 GLN A C 1
ATOM 3424 O O . GLN A 1 431 ? -2.664 -24.763 -18.331 1.00 97.19 431 GLN A O 1
ATOM 3429 N N . TRP A 1 432 ? -3.739 -25.320 -20.241 1.00 97.06 432 TRP A N 1
ATOM 3430 C CA . TRP A 1 432 ? -5.007 -24.657 -19.964 1.00 97.06 432 TRP A CA 1
ATOM 3431 C C . TRP A 1 432 ? -6.072 -25.701 -19.625 1.00 97.06 432 TRP A C 1
ATOM 3433 O O . TRP A 1 432 ? -6.099 -26.787 -20.208 1.00 97.06 432 TRP A O 1
ATOM 3443 N N . THR A 1 433 ? -6.943 -25.387 -18.674 1.00 97.00 433 THR A N 1
ATOM 3444 C CA . THR A 1 433 ? -8.058 -26.245 -18.259 1.00 97.00 433 THR A CA 1
ATOM 3445 C C . THR A 1 433 ? -9.345 -25.447 -18.344 1.00 97.00 433 THR A C 1
ATOM 3447 O O . THR A 1 433 ? -9.381 -24.331 -17.825 1.00 97.00 433 THR A O 1
ATOM 3450 N N . CYS A 1 434 ? -10.384 -26.018 -18.954 1.00 97.06 434 CYS A N 1
ATOM 3451 C CA . CYS A 1 434 ? -11.667 -25.337 -19.084 1.00 97.06 434 CYS A CA 1
ATOM 3452 C C . CYS A 1 434 ? -12.226 -24.973 -17.694 1.00 97.06 434 CYS A C 1
ATOM 3454 O O . CYS A 1 434 ? -12.309 -25.854 -16.832 1.00 97.06 434 CYS A O 1
ATOM 3456 N N . PRO A 1 435 ? -12.586 -23.700 -17.444 1.00 96.25 435 PRO A N 1
ATOM 3457 C CA . PRO A 1 435 ? -13.074 -23.268 -16.136 1.00 96.25 435 PRO A CA 1
ATOM 3458 C C . PRO A 1 435 ? -14.532 -23.681 -15.870 1.00 96.25 435 PRO A C 1
ATOM 3460 O O . PRO A 1 435 ? -14.958 -23.681 -14.716 1.00 96.25 435 PRO A O 1
ATOM 3463 N N . VAL A 1 436 ? -15.285 -24.080 -16.904 1.00 94.88 436 VAL A N 1
ATOM 3464 C CA . VAL A 1 436 ? -16.691 -24.491 -16.785 1.00 94.88 436 VAL A CA 1
ATOM 3465 C C . VAL A 1 436 ? -16.822 -25.704 -15.860 1.00 94.88 436 VAL A C 1
ATOM 3467 O O . VAL A 1 436 ? -16.157 -26.732 -16.031 1.00 94.88 436 VAL A O 1
ATOM 3470 N N . HIS A 1 437 ? -17.718 -25.610 -14.873 1.00 92.19 437 HIS A N 1
ATOM 3471 C CA . HIS A 1 437 ? -17.895 -26.643 -13.854 1.00 92.19 437 HIS A CA 1
ATOM 3472 C C . HIS A 1 437 ? -18.140 -28.037 -14.467 1.00 92.19 437 HIS A C 1
ATOM 3474 O O . HIS A 1 437 ? -19.077 -28.240 -15.235 1.00 92.19 437 HIS A O 1
ATOM 3480 N N . ARG A 1 438 ? -17.324 -29.023 -14.055 1.00 92.75 438 ARG A N 1
ATOM 3481 C CA . ARG A 1 438 ? -17.328 -30.431 -14.523 1.00 92.75 438 ARG A CA 1
ATOM 3482 C C . ARG A 1 438 ? -16.842 -30.651 -15.956 1.00 92.75 438 ARG A C 1
ATOM 3484 O O . ARG A 1 438 ? -16.912 -31.786 -16.428 1.00 92.75 438 ARG A O 1
ATOM 3491 N N . CYS A 1 439 ? -16.302 -29.635 -16.622 1.00 96.19 439 CYS A N 1
ATOM 3492 C CA . CYS A 1 439 ? -15.564 -29.856 -17.852 1.00 96.19 439 CYS A CA 1
ATOM 3493 C C . CYS A 1 439 ? -14.156 -30.377 -17.532 1.00 96.19 439 CYS A C 1
ATOM 3495 O O . CYS A 1 439 ? -13.416 -29.772 -16.762 1.00 96.19 439 CYS A O 1
ATOM 3497 N N . ALA A 1 440 ? -13.788 -31.523 -18.107 1.00 96.94 440 ALA A N 1
ATOM 3498 C CA . ALA A 1 440 ? -12.448 -32.102 -17.972 1.00 96.94 440 ALA A CA 1
ATOM 3499 C C . ALA A 1 440 ? -11.547 -31.788 -19.179 1.00 96.94 440 ALA A C 1
ATOM 3501 O O . ALA A 1 440 ? -10.477 -32.379 -19.320 1.00 96.94 440 ALA A O 1
ATOM 3502 N N . TYR A 1 441 ? -11.987 -30.897 -20.072 1.00 97.62 441 TYR A N 1
ATOM 3503 C CA . TYR A 1 441 ? -11.233 -30.537 -21.261 1.00 97.62 441 TYR A CA 1
ATOM 3504 C C . TYR A 1 441 ? -9.982 -29.745 -20.882 1.00 97.62 441 TYR A C 1
ATOM 3506 O O . TYR A 1 441 ? -10.027 -28.781 -20.110 1.00 97.62 441 TYR A O 1
ATOM 3514 N N . THR A 1 442 ? -8.847 -30.179 -21.424 1.00 97.56 442 THR A N 1
ATOM 3515 C CA . THR A 1 442 ? -7.551 -29.549 -21.187 1.00 97.56 442 THR A CA 1
ATOM 3516 C C . THR A 1 442 ? -6.797 -29.402 -22.498 1.00 97.56 442 THR A C 1
ATOM 3518 O O . THR A 1 442 ? -6.917 -30.237 -23.397 1.00 97.56 442 THR A O 1
ATOM 3521 N N . ILE A 1 443 ? -6.019 -28.330 -22.598 1.00 98.00 443 ILE A N 1
ATOM 3522 C CA . ILE A 1 443 ? -5.143 -28.043 -23.728 1.00 98.00 443 ILE A CA 1
ATOM 3523 C C . ILE A 1 443 ? -3.722 -28.031 -23.179 1.00 98.00 443 ILE A C 1
ATOM 3525 O O . ILE A 1 443 ? -3.363 -27.138 -22.415 1.00 98.00 443 ILE A O 1
ATOM 3529 N N . ASP A 1 444 ? -2.913 -29.020 -23.551 1.00 97.50 444 ASP A N 1
ATOM 3530 C CA . ASP A 1 444 ? -1.465 -28.974 -23.343 1.00 97.50 444 ASP A CA 1
ATOM 3531 C C . ASP A 1 444 ? -0.819 -28.425 -24.618 1.00 97.50 444 ASP A C 1
ATOM 3533 O O . ASP A 1 444 ? -0.738 -29.116 -25.634 1.00 97.50 444 ASP A O 1
ATOM 3537 N N . MET A 1 445 ? -0.336 -27.182 -24.569 1.00 96.69 445 MET A N 1
ATOM 3538 C CA . MET A 1 445 ? 0.267 -26.521 -25.730 1.00 96.69 445 MET A CA 1
ATOM 3539 C C . MET A 1 445 ? 1.537 -27.234 -26.219 1.00 96.69 445 MET A C 1
ATOM 3541 O O . MET A 1 445 ? 1.941 -27.065 -27.368 1.00 96.69 445 MET A O 1
ATOM 3545 N N . LEU A 1 446 ? 2.173 -28.064 -25.387 1.00 96.06 446 LEU A N 1
ATOM 3546 C CA . LEU A 1 446 ? 3.318 -28.881 -25.786 1.00 96.06 446 LEU A CA 1
ATOM 3547 C C . LEU A 1 446 ? 2.900 -30.219 -26.409 1.00 96.06 446 LEU A C 1
ATOM 3549 O O . LEU A 1 446 ? 3.705 -30.813 -27.136 1.00 96.06 446 LEU A O 1
ATOM 3553 N N . HIS A 1 447 ? 1.676 -30.687 -26.159 1.00 96.88 447 HIS A N 1
ATOM 3554 C CA . HIS A 1 447 ? 1.148 -31.980 -26.605 1.00 96.88 447 HIS A CA 1
ATOM 3555 C C . HIS A 1 447 ? -0.301 -31.856 -27.097 1.00 96.88 447 HIS A C 1
ATOM 3557 O O . HIS A 1 447 ? -1.194 -32.546 -26.608 1.00 96.88 447 HIS A O 1
ATOM 3563 N N . LEU A 1 448 ? -0.522 -30.983 -28.084 1.00 97.06 448 LEU A N 1
ATOM 3564 C CA . LEU A 1 448 ? -1.840 -30.784 -28.683 1.00 97.06 448 LEU A CA 1
ATOM 3565 C C . LEU A 1 448 ? -2.385 -32.093 -29.266 1.00 97.06 448 LEU A C 1
ATOM 3567 O O . LEU A 1 448 ? -1.710 -32.769 -30.047 1.00 97.06 448 LEU A O 1
ATOM 3571 N N . THR A 1 449 ? -3.613 -32.432 -28.884 1.00 97.62 449 THR A N 1
ATOM 3572 C CA . THR A 1 449 ? -4.352 -33.574 -29.433 1.00 97.62 449 THR A CA 1
ATOM 3573 C C . THR A 1 449 ? -5.055 -33.201 -30.741 1.00 97.62 449 THR A C 1
ATOM 3575 O O . THR A 1 449 ? -5.246 -32.022 -31.051 1.00 97.62 449 THR A O 1
ATOM 3578 N N . ASP A 1 450 ? -5.488 -34.202 -31.512 1.00 96.88 450 ASP A N 1
ATOM 3579 C CA . ASP A 1 450 ? -6.287 -33.965 -32.724 1.00 96.88 450 ASP A CA 1
ATOM 3580 C C . ASP A 1 450 ? -7.604 -33.242 -32.404 1.00 96.88 450 ASP A C 1
ATOM 3582 O O . ASP A 1 450 ? -8.053 -32.401 -33.182 1.00 96.88 450 ASP A O 1
ATOM 3586 N N . GLU A 1 451 ? -8.182 -33.515 -31.231 1.00 96.69 451 GLU A N 1
ATOM 3587 C CA . GLU A 1 451 ? -9.358 -32.815 -30.715 1.00 96.69 451 GLU A CA 1
ATOM 3588 C C . GLU A 1 451 ? -9.053 -31.338 -30.442 1.00 96.69 451 GLU A C 1
ATOM 3590 O O . GLU A 1 451 ? -9.801 -30.479 -30.901 1.00 96.69 451 GLU A O 1
ATOM 3595 N N . ASN A 1 452 ? -7.909 -31.021 -29.817 1.00 97.19 452 ASN A N 1
ATOM 3596 C CA . ASN A 1 452 ? -7.510 -29.627 -29.580 1.00 97.19 452 ASN A CA 1
ATOM 3597 C C . ASN A 1 452 ? -7.274 -28.840 -30.867 1.00 97.19 452 ASN A C 1
ATOM 3599 O O . ASN A 1 452 ? -7.326 -27.622 -30.848 1.00 97.19 452 ASN A O 1
ATOM 3603 N N . THR A 1 453 ? -6.980 -29.502 -31.982 1.00 96.62 453 THR A N 1
ATOM 3604 C CA . THR A 1 453 ? -6.751 -28.814 -33.258 1.00 96.62 453 THR A CA 1
ATOM 3605 C C . THR A 1 453 ? -7.949 -28.929 -34.203 1.00 96.62 453 THR A C 1
ATOM 3607 O O . THR A 1 453 ? -7.856 -28.603 -35.390 1.00 96.62 453 THR A O 1
ATOM 3610 N N . ARG A 1 454 ? -9.103 -29.394 -33.712 1.00 94.19 454 ARG A N 1
ATOM 3611 C CA . ARG A 1 454 ? -10.340 -29.464 -34.490 1.00 94.19 454 ARG A CA 1
ATOM 3612 C C . ARG A 1 454 ? -10.846 -28.042 -34.763 1.00 94.19 454 ARG A C 1
ATOM 3614 O O . ARG A 1 454 ? -11.290 -27.365 -33.853 1.00 94.19 454 ARG A O 1
ATOM 3621 N N . GLY A 1 455 ? -10.775 -27.614 -36.023 1.00 89.56 455 GLY A N 1
ATOM 3622 C CA . GLY A 1 455 ? -11.203 -26.279 -36.469 1.00 89.56 455 GLY A CA 1
ATOM 3623 C C . GLY A 1 455 ? -10.079 -25.452 -37.091 1.00 89.56 455 GLY A C 1
ATOM 3624 O O . GLY A 1 455 ? -10.328 -24.725 -38.043 1.00 89.56 455 GLY A O 1
ATOM 3625 N N . LEU A 1 456 ? -8.832 -25.669 -36.659 1.00 95.81 456 LEU A N 1
ATOM 3626 C CA . LEU A 1 456 ? -7.678 -24.925 -37.171 1.00 95.81 456 LEU A CA 1
ATOM 3627 C C . LEU A 1 456 ? -7.320 -25.314 -38.614 1.00 95.81 456 LEU A C 1
ATOM 3629 O O . LEU A 1 456 ? -7.384 -26.493 -38.998 1.00 95.81 456 LEU A O 1
ATOM 3633 N N . ASP A 1 457 ? -6.839 -24.344 -39.391 1.00 97.06 457 ASP A N 1
ATOM 3634 C CA . ASP A 1 457 ? -6.299 -24.588 -40.726 1.00 97.06 457 ASP A CA 1
ATOM 3635 C C . ASP A 1 457 ? -4.973 -25.382 -40.685 1.00 97.06 457 ASP A C 1
ATOM 3637 O O . ASP A 1 457 ? -4.296 -25.519 -39.660 1.00 97.06 457 ASP A O 1
ATOM 3641 N N . SER A 1 458 ? -4.586 -25.948 -41.831 1.00 97.31 458 SER A N 1
ATOM 3642 C CA . SER A 1 458 ? -3.419 -26.840 -41.918 1.00 97.31 458 SER A CA 1
ATOM 3643 C C . SER A 1 458 ? -2.081 -26.141 -41.656 1.00 97.31 458 SER A C 1
ATOM 3645 O O . SER A 1 458 ? -1.149 -26.782 -41.159 1.00 97.31 458 SER A O 1
ATOM 3647 N N . ASP A 1 459 ? -1.958 -24.855 -41.980 1.00 97.25 459 ASP A N 1
ATOM 3648 C CA . ASP A 1 459 ? -0.725 -24.102 -41.766 1.00 97.25 459 ASP A CA 1
ATOM 3649 C C . ASP A 1 459 ? -0.590 -23.682 -40.301 1.00 97.25 459 ASP A C 1
ATOM 3651 O O . ASP A 1 459 ? 0.503 -23.789 -39.736 1.00 97.25 459 ASP A O 1
ATOM 3655 N N . THR A 1 460 ? -1.696 -23.318 -39.652 1.00 96.56 460 THR A N 1
ATOM 3656 C CA . THR A 1 460 ? -1.746 -23.058 -38.207 1.00 96.56 460 THR A CA 1
ATOM 3657 C C . THR A 1 460 ? -1.434 -24.312 -37.394 1.00 96.56 460 THR A C 1
ATOM 3659 O O . THR A 1 460 ? -0.570 -24.280 -36.511 1.00 96.56 460 THR A O 1
ATOM 3662 N N . LYS A 1 461 ? -2.005 -25.465 -37.769 1.00 97.44 461 LYS A N 1
ATOM 3663 C CA . LYS A 1 461 ? -1.625 -26.770 -37.197 1.00 97.44 461 LYS A CA 1
ATOM 3664 C C . LYS A 1 461 ? -0.133 -27.040 -37.338 1.00 97.44 461 LYS A C 1
ATOM 3666 O O . LYS A 1 461 ? 0.526 -27.427 -36.373 1.00 97.44 461 LYS A O 1
ATOM 3671 N N . ARG A 1 462 ? 0.432 -26.813 -38.530 1.00 96.88 462 ARG A N 1
ATOM 3672 C CA . ARG A 1 462 ? 1.869 -27.007 -38.779 1.00 96.88 462 ARG A CA 1
ATOM 3673 C C . ARG A 1 462 ? 2.723 -26.061 -37.930 1.00 96.88 462 ARG A C 1
ATOM 3675 O O . ARG A 1 462 ? 3.771 -26.481 -37.440 1.00 96.88 462 ARG A O 1
ATOM 3682 N N . PHE A 1 463 ? 2.290 -24.814 -37.746 1.00 97.50 463 PHE A N 1
ATOM 3683 C CA . PHE A 1 463 ? 2.964 -23.824 -36.905 1.00 97.50 463 PHE A CA 1
ATOM 3684 C C . PHE A 1 463 ? 3.003 -24.257 -35.433 1.00 97.50 463 PHE A C 1
ATOM 3686 O O . PHE A 1 463 ? 4.095 -24.350 -34.863 1.00 97.50 463 PHE A O 1
ATOM 3693 N N . LEU A 1 464 ? 1.851 -24.605 -34.846 1.00 96.62 464 LEU A N 1
ATOM 3694 C CA . LEU A 1 464 ? 1.763 -25.048 -33.451 1.00 96.62 464 LEU A CA 1
ATOM 3695 C C . LEU A 1 464 ? 2.540 -26.352 -33.218 1.00 96.62 464 LEU A C 1
ATOM 3697 O O . LEU A 1 464 ? 3.374 -26.431 -32.314 1.00 96.62 464 LEU A O 1
ATOM 3701 N N . CYS A 1 465 ? 2.371 -27.349 -34.091 1.00 95.50 465 CYS A N 1
ATOM 3702 C CA . CYS A 1 465 ? 3.090 -28.623 -33.996 1.00 95.50 465 CYS A CA 1
ATOM 3703 C C . CYS A 1 465 ? 4.603 -28.486 -34.231 1.00 95.50 465 CYS A C 1
ATOM 3705 O O . CYS A 1 465 ? 5.374 -29.356 -33.824 1.00 95.50 465 CYS A O 1
ATOM 3707 N N . GLY A 1 466 ? 5.050 -27.393 -34.859 1.00 95.69 466 GLY A N 1
ATOM 3708 C CA . GLY A 1 466 ? 6.463 -27.101 -35.070 1.00 95.69 466 GLY A CA 1
ATOM 3709 C C . GLY A 1 466 ? 7.238 -26.809 -33.781 1.00 95.69 466 GLY A C 1
ATOM 3710 O O . GLY A 1 466 ? 8.463 -26.926 -33.795 1.00 95.69 466 GLY A O 1
ATOM 3711 N N . LYS A 1 467 ? 6.556 -26.437 -32.681 1.00 94.25 467 LYS A N 1
ATOM 3712 C CA . LYS A 1 467 ? 7.143 -26.115 -31.359 1.00 94.25 467 LYS A CA 1
ATOM 3713 C C . LYS A 1 467 ? 8.310 -25.110 -31.408 1.00 94.25 467 LYS A C 1
ATOM 3715 O O . LYS A 1 467 ? 9.207 -25.142 -30.570 1.00 94.25 467 LYS A O 1
ATOM 3720 N N . ARG A 1 468 ? 8.329 -24.230 -32.416 1.00 94.31 468 ARG A N 1
ATOM 3721 C CA . ARG A 1 468 ? 9.342 -23.168 -32.614 1.00 94.31 468 ARG A CA 1
ATOM 3722 C C . ARG A 1 468 ? 8.833 -21.792 -32.180 1.00 94.31 468 ARG A C 1
ATOM 3724 O O . ARG A 1 468 ? 9.264 -20.781 -32.723 1.00 94.31 468 ARG A O 1
ATOM 3731 N N . TRP A 1 469 ? 7.898 -21.781 -31.246 1.00 95.31 469 TRP A N 1
ATOM 3732 C CA . TRP A 1 469 ? 7.188 -20.601 -30.783 1.00 95.31 469 TRP A CA 1
ATOM 3733 C C . TRP A 1 469 ? 7.368 -20.422 -29.274 1.00 95.31 469 TRP A C 1
ATOM 3735 O O . TRP A 1 469 ? 7.824 -21.329 -28.569 1.00 95.31 469 TRP A O 1
ATOM 3745 N N . HIS A 1 470 ? 7.020 -19.242 -28.781 1.00 92.44 470 HIS A N 1
ATOM 3746 C CA . HIS A 1 470 ? 6.940 -18.914 -27.366 1.00 92.44 470 HIS A CA 1
ATOM 3747 C C . HIS A 1 470 ? 5.496 -18.599 -26.984 1.00 92.44 470 HIS A C 1
ATOM 3749 O O . HIS A 1 470 ? 4.732 -18.084 -27.788 1.00 92.44 470 HIS A O 1
ATOM 3755 N N . LEU A 1 471 ? 5.110 -18.901 -25.743 1.00 89.31 471 LEU A N 1
ATOM 3756 C CA . LEU A 1 471 ? 3.725 -18.718 -25.295 1.00 89.31 471 LEU A CA 1
ATOM 3757 C C . LEU A 1 471 ? 3.279 -17.243 -25.279 1.00 89.31 471 LEU A C 1
ATOM 3759 O O . LEU A 1 471 ? 2.092 -16.967 -25.257 1.00 89.31 471 LEU A O 1
ATOM 3763 N N . GLY A 1 472 ? 4.231 -16.305 -25.292 1.00 87.88 472 GLY A N 1
ATOM 3764 C CA . GLY A 1 472 ? 3.961 -14.872 -25.434 1.00 87.88 472 GLY A CA 1
ATOM 3765 C C . GLY A 1 472 ? 3.972 -14.366 -26.878 1.00 87.88 472 GLY A C 1
ATOM 3766 O O . GLY A 1 472 ? 3.896 -13.157 -27.074 1.00 87.88 472 GLY A O 1
ATOM 3767 N N . ASP A 1 473 ? 4.132 -15.243 -27.874 1.00 94.00 473 ASP A N 1
ATOM 3768 C CA . ASP A 1 473 ? 4.011 -14.854 -29.278 1.00 94.00 473 ASP A CA 1
ATOM 3769 C C . ASP A 1 473 ? 2.529 -14.603 -29.593 1.00 94.00 473 ASP A C 1
ATOM 3771 O O . ASP A 1 473 ? 1.699 -15.480 -29.367 1.00 94.00 473 ASP A O 1
ATOM 3775 N N . GLU A 1 474 ? 2.209 -13.438 -30.161 1.00 93.88 474 GLU A N 1
ATOM 3776 C CA . GLU A 1 474 ? 0.840 -13.014 -30.518 1.00 93.88 474 GLU A CA 1
ATOM 3777 C C . GLU A 1 474 ? 0.094 -14.098 -31.306 1.00 93.88 474 GLU A C 1
ATOM 3779 O O . GLU A 1 474 ? -0.952 -14.574 -30.883 1.00 93.88 474 GLU A O 1
ATOM 3784 N N . LYS A 1 475 ? 0.742 -14.650 -32.338 1.00 95.81 475 LYS A N 1
ATOM 3785 C CA . LYS A 1 475 ? 0.177 -15.736 -33.144 1.00 95.81 475 LYS A CA 1
ATOM 3786 C C . LYS A 1 475 ? -0.182 -16.990 -32.334 1.00 95.81 475 LYS A C 1
ATOM 3788 O O . LYS A 1 475 ? -1.108 -17.699 -32.703 1.00 95.81 475 LYS A O 1
ATOM 3793 N N . VAL A 1 476 ? 0.563 -17.326 -31.276 1.00 95.88 476 VAL A N 1
ATOM 3794 C CA . VAL A 1 476 ? 0.247 -18.493 -30.427 1.00 95.88 476 VAL A CA 1
ATOM 3795 C C . VAL A 1 476 ? -0.972 -18.212 -29.559 1.00 95.88 476 VAL A C 1
ATOM 3797 O O . VAL A 1 476 ? -1.770 -19.123 -29.349 1.00 95.88 476 VAL A O 1
ATOM 3800 N N . LEU A 1 477 ? -1.106 -16.976 -29.073 1.00 94.50 477 LEU A N 1
ATOM 3801 C CA . LEU A 1 477 ? -2.256 -16.540 -28.289 1.00 94.50 477 LEU A CA 1
ATOM 3802 C C . LEU A 1 477 ? -3.527 -16.555 -29.139 1.00 94.50 477 LEU A C 1
ATOM 3804 O O . LEU A 1 477 ? -4.496 -17.169 -28.705 1.00 94.50 477 LEU A O 1
ATOM 3808 N N . ASP A 1 478 ? -3.474 -16.035 -30.368 1.00 94.38 478 ASP A N 1
ATOM 3809 C CA . ASP A 1 478 ? -4.603 -16.074 -31.311 1.00 94.38 478 ASP A CA 1
ATOM 3810 C C . ASP A 1 478 ? -5.057 -17.517 -31.576 1.00 94.38 478 ASP A C 1
ATOM 3812 O O . ASP A 1 478 ? -6.239 -17.848 -31.514 1.00 94.38 478 ASP A O 1
ATOM 3816 N N . CYS A 1 479 ? -4.097 -18.418 -31.812 1.00 96.19 479 CYS A N 1
ATOM 3817 C CA . CYS A 1 479 ? -4.403 -19.827 -32.037 1.00 96.19 479 CYS A CA 1
ATOM 3818 C C . CYS A 1 479 ? -5.004 -20.494 -30.794 1.00 96.19 479 CYS A C 1
ATOM 3820 O O . CYS A 1 479 ? -5.878 -21.346 -30.912 1.00 96.19 479 CYS A O 1
ATOM 3822 N N . LEU A 1 480 ? -4.499 -20.167 -29.601 1.00 96.06 480 LEU A N 1
ATOM 3823 C CA . LEU A 1 480 ? -5.025 -20.707 -28.351 1.00 96.06 480 LEU A CA 1
ATOM 3824 C C . LEU A 1 480 ? -6.455 -20.214 -28.107 1.00 96.06 480 LEU A C 1
ATOM 3826 O O . LEU A 1 480 ? -7.308 -21.014 -27.730 1.00 96.06 480 LEU A O 1
ATOM 3830 N N . GLU A 1 481 ? -6.711 -18.929 -28.337 1.00 95.19 481 GLU A N 1
ATOM 3831 C CA . GLU A 1 481 ? -8.041 -18.334 -28.246 1.00 95.19 481 GLU A CA 1
ATOM 3832 C C . GLU A 1 481 ? -9.012 -19.015 -29.214 1.00 95.19 481 GLU A C 1
ATOM 3834 O O . GLU A 1 481 ? -10.099 -19.415 -28.804 1.00 95.19 481 GLU A O 1
ATOM 3839 N N . GLU A 1 482 ? -8.594 -19.272 -30.454 1.00 95.44 482 GLU A N 1
ATOM 3840 C CA . GLU A 1 482 ? -9.397 -20.004 -31.435 1.00 95.44 482 GLU A CA 1
ATOM 3841 C C . GLU A 1 482 ? -9.750 -21.426 -30.954 1.00 95.44 482 GLU A C 1
ATOM 3843 O O . GLU A 1 482 ? -10.915 -21.827 -31.008 1.00 95.44 482 GLU A O 1
ATOM 3848 N N . ILE A 1 483 ? -8.784 -22.177 -30.401 1.00 96.81 483 ILE A N 1
ATOM 3849 C CA . ILE A 1 483 ? -9.031 -23.518 -29.830 1.00 96.81 483 ILE A CA 1
ATOM 3850 C C . ILE A 1 483 ? -10.031 -23.452 -28.664 1.00 96.81 483 ILE A C 1
ATOM 3852 O O . ILE A 1 483 ? -10.907 -24.315 -28.547 1.00 96.81 483 ILE A O 1
ATOM 3856 N N . ILE A 1 484 ? -9.890 -22.459 -27.781 1.00 96.06 484 ILE A N 1
ATOM 3857 C CA . ILE A 1 484 ? -10.780 -22.282 -26.628 1.00 96.06 484 ILE A CA 1
ATOM 3858 C C . ILE A 1 484 ? -12.187 -21.902 -27.095 1.00 96.06 484 ILE A C 1
ATOM 3860 O O . ILE A 1 484 ? -13.155 -22.488 -26.614 1.00 96.06 484 ILE A O 1
ATOM 3864 N N . ASN A 1 485 ? -12.306 -21.007 -28.075 1.00 93.50 485 ASN A N 1
ATOM 3865 C CA . ASN A 1 485 ? -13.584 -20.592 -28.644 1.00 93.50 485 ASN A CA 1
ATOM 3866 C C . ASN A 1 485 ? -14.330 -21.772 -29.272 1.00 93.50 485 ASN A C 1
ATOM 3868 O O . ASN A 1 485 ? -15.515 -21.953 -28.996 1.00 93.50 485 ASN A O 1
ATOM 3872 N N . PHE A 1 486 ? -13.646 -22.641 -30.025 1.00 94.75 486 PHE A N 1
ATOM 3873 C CA . PHE A 1 486 ? -14.261 -23.873 -30.532 1.00 94.75 486 PHE A CA 1
ATOM 3874 C C . PHE A 1 486 ? -14.802 -24.764 -29.408 1.00 94.75 486 PHE A C 1
ATOM 3876 O O . PHE A 1 486 ? -15.907 -25.294 -29.516 1.00 94.75 486 PHE A O 1
ATOM 3883 N N . HIS A 1 487 ? -14.065 -24.893 -28.305 1.00 96.19 487 HIS A N 1
ATOM 3884 C CA . HIS A 1 487 ? -14.524 -25.662 -27.153 1.00 96.19 487 HIS A CA 1
ATOM 3885 C C . HIS A 1 487 ? -15.704 -24.996 -26.418 1.00 96.19 487 HIS A C 1
ATOM 3887 O O . HIS A 1 487 ? -16.629 -25.677 -25.973 1.00 96.19 487 HIS A O 1
ATOM 3893 N N . TYR A 1 488 ? -15.717 -23.668 -26.304 1.00 94.81 488 TYR A N 1
ATOM 3894 C CA . TYR A 1 488 ? -16.846 -22.934 -25.731 1.00 94.81 488 TYR A CA 1
ATOM 3895 C C . TYR A 1 488 ? -18.104 -23.049 -26.595 1.00 94.81 488 TYR A C 1
ATOM 3897 O O . TYR A 1 488 ? -19.190 -23.219 -26.045 1.00 94.81 488 TYR A O 1
ATOM 3905 N N . ILE A 1 489 ? -17.980 -23.090 -27.925 1.00 92.56 489 ILE A N 1
ATOM 3906 C CA . ILE A 1 489 ? -19.110 -23.380 -28.821 1.00 92.56 489 ILE A CA 1
ATOM 3907 C C . ILE A 1 489 ? -19.720 -24.759 -28.515 1.00 92.56 489 ILE A C 1
ATOM 3909 O O . ILE A 1 489 ? -20.945 -24.890 -28.506 1.00 92.56 489 ILE A O 1
ATOM 3913 N N . ASP A 1 490 ? -18.913 -25.775 -28.186 1.00 93.81 490 ASP A N 1
ATOM 3914 C CA . ASP A 1 490 ? -19.436 -27.083 -27.764 1.00 93.81 490 ASP A CA 1
ATOM 3915 C C . ASP A 1 490 ? -20.219 -26.983 -26.438 1.00 93.81 490 ASP A C 1
ATOM 3917 O O . ASP A 1 490 ? -21.240 -27.655 -26.267 1.00 93.81 490 ASP A O 1
ATOM 3921 N N . HIS A 1 491 ? -19.797 -26.129 -25.498 1.00 94.69 491 HIS A N 1
ATOM 3922 C CA . HIS A 1 491 ? -20.563 -25.858 -24.274 1.00 94.69 491 HIS A CA 1
ATOM 3923 C C . HIS A 1 491 ? -21.906 -25.186 -24.565 1.00 94.69 491 HIS A C 1
ATOM 3925 O O . HIS A 1 491 ? -22.925 -25.628 -24.035 1.00 94.69 491 HIS A O 1
ATOM 3931 N N . LEU A 1 492 ? -21.918 -24.167 -25.425 1.00 92.81 492 LEU A N 1
ATOM 3932 C CA . LEU A 1 492 ? -23.143 -23.470 -25.824 1.00 92.81 492 LEU A CA 1
ATOM 3933 C C . LEU A 1 492 ? -24.107 -24.407 -26.551 1.00 92.81 492 LEU A C 1
ATOM 3935 O O . LEU A 1 492 ? -25.290 -24.455 -26.225 1.00 92.81 492 LEU A O 1
ATOM 3939 N N . THR A 1 493 ? -23.577 -25.254 -27.433 1.00 91.44 493 THR A N 1
ATOM 3940 C CA . THR A 1 493 ? -24.364 -26.265 -28.146 1.00 91.44 493 THR A CA 1
ATOM 3941 C C . THR A 1 493 ? -25.012 -27.262 -27.178 1.00 91.44 493 THR A C 1
ATOM 3943 O O . THR A 1 493 ? -26.164 -27.641 -27.371 1.00 91.44 493 THR A O 1
ATOM 3946 N N . HIS A 1 494 ? -24.322 -27.673 -26.105 1.00 90.38 494 HIS A N 1
ATOM 3947 C CA . HIS A 1 494 ? -24.904 -28.540 -25.068 1.00 90.38 494 HIS A CA 1
ATOM 3948 C C . HIS A 1 494 ? -25.985 -27.858 -24.216 1.00 90.38 494 HIS A C 1
ATOM 3950 O O . HIS A 1 494 ? -26.776 -28.556 -23.581 1.00 90.38 494 HIS A O 1
ATOM 3956 N N . LEU A 1 495 ? -26.006 -26.524 -24.186 1.00 87.81 495 LEU A N 1
ATOM 3957 C CA . LEU A 1 495 ? -27.046 -25.718 -23.545 1.00 87.81 495 LEU A CA 1
ATOM 3958 C C . LEU A 1 495 ? -28.195 -25.374 -24.508 1.00 87.81 495 LEU A C 1
ATOM 3960 O O . LEU A 1 495 ? -29.045 -24.561 -24.160 1.00 87.81 495 LEU A O 1
ATOM 3964 N N . ASP A 1 496 ? -28.222 -25.987 -25.698 1.00 89.69 496 ASP A N 1
ATOM 3965 C CA . ASP A 1 496 ? -29.158 -25.682 -26.785 1.00 89.69 496 ASP A CA 1
ATOM 3966 C C . ASP A 1 496 ? -29.103 -24.204 -27.237 1.00 89.69 496 ASP A C 1
ATOM 3968 O O . ASP A 1 496 ? -30.084 -23.658 -27.739 1.00 89.69 496 ASP A O 1
ATOM 3972 N N . ILE A 1 497 ? -27.939 -23.556 -27.092 1.00 84.94 497 ILE A N 1
ATOM 3973 C CA . ILE A 1 497 ? -27.671 -22.198 -27.577 1.00 84.94 497 ILE A CA 1
ATOM 3974 C C . ILE A 1 497 ? -26.894 -22.302 -28.893 1.00 84.94 497 ILE A C 1
ATOM 3976 O O . ILE A 1 497 ? -25.758 -22.779 -28.921 1.00 84.94 497 ILE A O 1
ATOM 3980 N N . GLN A 1 498 ? -27.502 -21.856 -29.995 1.00 83.69 498 GLN A N 1
ATOM 3981 C CA . GLN A 1 498 ? -26.863 -21.823 -31.313 1.00 83.69 498 GLN A CA 1
ATOM 3982 C C . GLN A 1 498 ? -26.466 -20.390 -31.671 1.00 83.69 498 GLN A C 1
ATOM 3984 O O . GLN A 1 498 ? -27.293 -19.480 -31.612 1.00 83.69 498 GLN A O 1
ATOM 3989 N N . ILE A 1 499 ? -25.204 -20.211 -32.065 1.00 79.38 499 ILE A N 1
ATOM 3990 C CA . ILE A 1 499 ? -24.691 -18.959 -32.626 1.00 79.38 499 ILE A CA 1
ATOM 3991 C C . ILE A 1 499 ? -24.845 -19.055 -34.147 1.00 79.38 499 ILE A C 1
ATOM 3993 O O . ILE A 1 499 ? -24.253 -19.943 -34.770 1.00 79.38 499 ILE A O 1
ATOM 3997 N N . ALA A 1 500 ? -25.661 -18.190 -34.752 1.00 75.81 500 ALA A N 1
ATOM 3998 C CA . ALA A 1 500 ? -25.748 -18.099 -36.206 1.00 75.81 500 ALA A CA 1
ATOM 3999 C C . ALA A 1 500 ? -24.453 -17.507 -36.792 1.00 75.81 500 ALA A C 1
ATOM 4001 O O . ALA A 1 500 ? -23.706 -16.810 -36.109 1.00 75.81 500 ALA A O 1
ATOM 4002 N N . ALA A 1 501 ? -24.190 -17.765 -38.077 1.00 62.94 501 ALA A N 1
ATOM 4003 C CA . ALA A 1 501 ? -22.984 -17.287 -38.766 1.00 62.94 501 ALA A CA 1
ATOM 4004 C C . ALA A 1 501 ? -22.821 -15.751 -38.750 1.00 62.94 501 ALA A C 1
ATOM 4006 O O . ALA A 1 501 ? -21.702 -15.268 -38.898 1.00 62.94 501 ALA A O 1
ATOM 4007 N N . ASP A 1 502 ? -23.914 -15.022 -38.506 1.00 57.62 502 ASP A N 1
ATOM 4008 C CA . ASP A 1 502 ? -23.967 -13.560 -38.434 1.00 57.62 502 ASP A CA 1
ATOM 4009 C C . ASP A 1 502 ? -24.019 -13.033 -36.981 1.00 57.62 502 ASP A C 1
ATOM 4011 O O . ASP A 1 502 ? -24.368 -11.883 -36.754 1.00 57.62 502 ASP A O 1
ATOM 4015 N N . PHE A 1 503 ? -23.665 -13.863 -35.987 1.00 56.38 503 PHE A N 1
ATOM 4016 C CA . PHE A 1 503 ? -23.765 -13.578 -34.541 1.00 56.38 503 PHE A CA 1
ATOM 4017 C C . PHE A 1 503 ? -25.194 -13.406 -33.994 1.00 56.38 503 PHE A C 1
ATOM 4019 O O . PHE A 1 5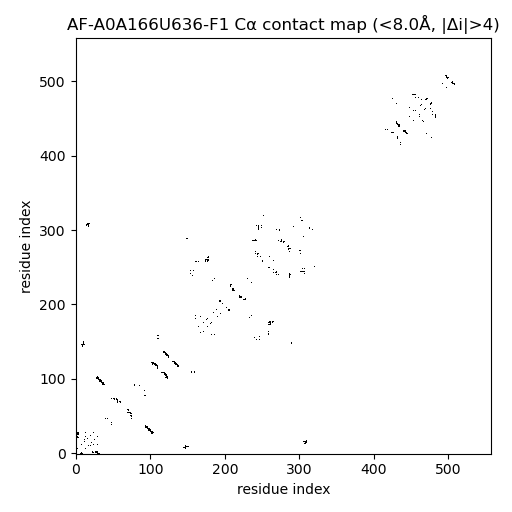03 ? -25.362 -13.063 -32.823 1.00 56.38 503 PHE A O 1
ATOM 4026 N N . ASP A 1 504 ? -26.220 -13.729 -34.784 1.00 53.91 504 ASP A N 1
ATOM 4027 C CA . ASP A 1 504 ? -27.599 -13.782 -34.298 1.00 53.91 504 ASP A CA 1
ATOM 4028 C C . ASP A 1 504 ? -27.803 -14.974 -33.349 1.00 53.91 504 ASP A C 1
ATOM 4030 O O . ASP A 1 504 ? -27.495 -16.130 -33.667 1.00 53.91 504 ASP A O 1
ATOM 4034 N N . TRP A 1 505 ? -28.348 -14.693 -32.166 1.00 58.44 505 TRP A N 1
ATOM 4035 C CA . TRP A 1 505 ? -28.684 -15.704 -31.169 1.00 58.44 505 TRP A CA 1
ATOM 4036 C C . TRP A 1 505 ? -30.033 -16.344 -31.504 1.00 58.44 505 TRP A C 1
ATOM 4038 O O . TRP A 1 505 ? -31.054 -15.663 -31.582 1.00 58.44 505 TRP A O 1
ATOM 4048 N N . ILE A 1 506 ? -30.065 -17.668 -31.671 1.00 63.44 506 ILE A N 1
ATOM 4049 C CA . ILE A 1 506 ? -31.319 -18.400 -31.894 1.00 63.44 506 ILE A CA 1
ATOM 4050 C C . ILE A 1 506 ? -31.826 -18.922 -30.544 1.00 63.44 506 ILE A C 1
ATOM 4052 O O . ILE A 1 506 ? -31.180 -19.750 -29.903 1.00 63.44 506 ILE A O 1
ATOM 4056 N N . HIS A 1 507 ? -32.982 -18.417 -30.103 1.00 55.00 507 HIS A N 1
ATOM 4057 C CA . HIS A 1 507 ? -33.562 -18.704 -28.788 1.00 55.00 507 HIS A CA 1
ATOM 4058 C C . HIS A 1 507 ? -33.915 -20.200 -28.616 1.00 55.00 507 HIS A C 1
ATOM 4060 O O . HIS A 1 507 ? -34.525 -20.772 -29.528 1.00 55.00 507 HIS A O 1
ATOM 4066 N N . PRO A 1 508 ? -33.677 -20.829 -27.444 1.00 52.28 508 PRO A N 1
ATOM 4067 C CA . PRO A 1 508 ? -34.050 -22.228 -27.186 1.00 52.28 508 PRO A CA 1
ATOM 4068 C C . PRO A 1 508 ? -35.548 -22.516 -27.393 1.00 52.28 508 PRO A C 1
ATOM 4070 O O . PRO A 1 508 ? -35.932 -23.609 -27.807 1.00 52.28 508 PRO A O 1
ATOM 4073 N N . GLU A 1 509 ? -36.409 -21.519 -27.161 1.00 55.00 509 GLU A N 1
ATOM 4074 C CA . GLU A 1 509 ? -37.869 -21.629 -27.329 1.00 55.00 509 GLU A CA 1
ATOM 4075 C C . GLU A 1 509 ? -38.332 -21.721 -28.794 1.00 55.00 509 GLU A C 1
ATOM 4077 O O . GLU A 1 509 ? -39.464 -22.121 -29.063 1.00 55.00 509 GLU A O 1
ATOM 4082 N N . SER A 1 510 ? -37.464 -21.398 -29.757 1.00 53.31 510 SER A N 1
ATOM 4083 C CA . SER A 1 510 ? -37.775 -21.498 -31.191 1.00 53.31 510 SER A CA 1
ATOM 4084 C C . SER A 1 510 ? -37.644 -22.927 -31.747 1.00 53.31 510 SER A C 1
ATOM 4086 O O . SER A 1 510 ? -38.029 -23.202 -32.888 1.00 53.31 510 SER A O 1
ATOM 4088 N N . HIS A 1 511 ? -37.176 -23.877 -30.931 1.00 45.06 511 HIS A N 1
ATOM 4089 C CA . HIS A 1 511 ? -37.103 -25.286 -31.295 1.00 45.06 511 HIS A CA 1
ATOM 4090 C C . HIS A 1 511 ? -38.380 -26.040 -30.900 1.00 45.06 511 HIS A C 1
ATOM 4092 O O . HIS A 1 511 ? -38.727 -26.171 -29.727 1.00 45.06 511 HIS A O 1
ATOM 4098 N N . VAL A 1 512 ? -39.065 -26.610 -31.902 1.00 41.69 512 VAL A N 1
ATOM 4099 C CA . VAL A 1 512 ? -40.157 -27.574 -31.690 1.00 41.69 512 VAL A CA 1
ATOM 4100 C C . VAL A 1 512 ? -39.650 -28.678 -30.751 1.00 41.69 512 VAL A C 1
ATOM 4102 O O . VAL A 1 512 ? -38.638 -29.310 -31.074 1.00 41.69 512 VAL A O 1
ATOM 4105 N N . PRO A 1 513 ? -40.321 -28.959 -29.618 1.00 37.00 513 PRO A N 1
ATOM 4106 C CA . PRO A 1 513 ? -39.858 -29.975 -28.689 1.00 37.00 513 PRO A CA 1
ATOM 4107 C C . PRO A 1 513 ? -39.737 -31.315 -29.411 1.00 37.00 513 PRO A C 1
ATOM 4109 O O . PRO A 1 513 ? -40.726 -31.856 -29.911 1.00 37.00 513 PRO A O 1
ATOM 4112 N N . ARG A 1 514 ? -38.533 -31.897 -29.437 1.00 37.19 514 ARG A N 1
ATOM 4113 C CA . ARG A 1 514 ? -38.393 -33.329 -29.711 1.00 37.19 514 ARG A CA 1
ATOM 4114 C C . ARG A 1 514 ? -39.115 -34.058 -28.583 1.00 37.19 514 ARG A C 1
ATOM 4116 O O . ARG A 1 514 ? -38.596 -34.170 -27.473 1.00 37.19 514 ARG A O 1
ATOM 4123 N N . THR A 1 515 ? -40.318 -34.550 -28.862 1.00 36.31 515 THR A N 1
ATOM 4124 C CA . THR A 1 515 ? -41.052 -35.471 -27.996 1.00 36.31 515 THR A CA 1
ATOM 4125 C C . THR A 1 515 ? -40.210 -36.726 -27.802 1.00 36.31 515 THR A C 1
ATOM 4127 O O . THR A 1 515 ? -40.212 -37.661 -28.597 1.00 36.31 515 THR A O 1
ATOM 4130 N N . ARG A 1 516 ? -39.422 -36.738 -26.728 1.00 39.06 516 ARG A N 1
ATOM 4131 C CA . ARG A 1 516 ? -38.698 -37.920 -26.283 1.00 39.06 516 ARG A CA 1
ATOM 4132 C C . ARG A 1 516 ? -39.719 -38.816 -25.590 1.00 39.06 516 ARG A C 1
ATOM 4134 O O . ARG A 1 516 ? -40.003 -38.636 -24.407 1.00 39.06 516 ARG A O 1
ATOM 4141 N N . GLU A 1 517 ? -40.309 -39.744 -26.340 1.00 38.31 517 GLU A N 1
ATOM 4142 C CA . GLU A 1 517 ? -41.112 -40.830 -25.778 1.00 38.31 517 GLU A CA 1
ATOM 4143 C C . GLU A 1 517 ? -40.270 -41.565 -24.722 1.00 38.31 517 GLU A C 1
ATOM 4145 O O . GLU A 1 517 ? -39.302 -42.265 -25.026 1.00 38.31 517 GLU A O 1
ATOM 4150 N N . ARG A 1 518 ? -40.602 -41.358 -23.443 1.00 38.47 518 ARG A N 1
ATOM 4151 C CA . ARG A 1 518 ? -40.048 -42.143 -22.338 1.00 38.47 518 ARG A CA 1
ATOM 4152 C C . ARG A 1 518 ? -40.699 -43.521 -22.363 1.00 38.47 518 ARG A C 1
ATOM 4154 O O . ARG A 1 518 ? -41.763 -43.718 -21.784 1.00 38.47 518 ARG A O 1
ATOM 4161 N N . GLY A 1 519 ? -40.031 -44.481 -22.994 1.00 43.09 519 GLY A N 1
ATOM 4162 C CA . GLY A 1 519 ? -40.235 -45.891 -22.676 1.00 43.09 519 GLY A CA 1
ATOM 4163 C C . GLY A 1 519 ? -39.836 -46.173 -21.214 1.00 43.09 519 GLY A C 1
ATOM 4164 O O . GLY A 1 519 ? -38.905 -45.540 -20.704 1.00 43.09 519 GLY A O 1
ATOM 4165 N N . PRO A 1 520 ? -40.529 -47.083 -20.509 1.00 36.25 520 PRO A N 1
ATOM 4166 C CA . PRO A 1 520 ? -40.252 -47.378 -19.108 1.00 36.25 520 PRO A CA 1
ATOM 4167 C C . PRO A 1 520 ? -38.880 -48.050 -18.966 1.00 36.25 520 PRO A C 1
ATOM 4169 O O . PRO A 1 520 ? -38.623 -49.095 -19.562 1.00 36.25 520 PRO A O 1
ATOM 4172 N N . GLN A 1 521 ? -37.993 -47.451 -18.167 1.00 37.69 521 GLN A N 1
ATOM 4173 C CA . GLN A 1 521 ? -36.723 -48.080 -17.806 1.00 37.69 521 GLN A CA 1
ATOM 4174 C C . GLN A 1 521 ? -36.947 -49.252 -16.835 1.00 37.69 521 GLN A C 1
ATOM 4176 O O . GLN A 1 521 ? -37.762 -49.136 -15.913 1.00 37.69 521 GLN A O 1
ATOM 4181 N N . PRO A 1 522 ? -36.214 -50.368 -16.995 1.00 36.06 522 PRO A N 1
ATOM 4182 C CA . PRO A 1 522 ? -36.281 -51.490 -16.077 1.00 36.06 522 PRO A CA 1
ATOM 4183 C C . PRO A 1 522 ? -35.560 -51.154 -14.767 1.00 36.06 522 PRO A C 1
ATOM 4185 O O . PRO A 1 522 ? -34.451 -50.622 -14.742 1.00 36.06 522 PRO A O 1
ATOM 4188 N N . ARG A 1 523 ? -36.230 -51.490 -13.666 1.00 33.12 523 ARG A N 1
ATOM 4189 C CA . ARG A 1 523 ? -35.751 -51.379 -12.289 1.00 33.12 523 ARG A CA 1
ATOM 4190 C C . ARG A 1 523 ? -34.622 -52.399 -12.087 1.00 33.12 523 ARG A C 1
ATOM 4192 O O . ARG A 1 523 ? -34.885 -53.597 -12.074 1.00 33.12 523 ARG A O 1
ATOM 4199 N N . LEU A 1 524 ? -33.381 -51.938 -11.957 1.00 39.84 524 LEU A N 1
ATOM 4200 C CA . LEU A 1 524 ? -32.262 -52.781 -11.532 1.00 39.84 524 LEU A CA 1
ATOM 4201 C C . LEU A 1 524 ? -32.271 -52.882 -10.003 1.00 39.84 524 LEU A C 1
ATOM 4203 O O . LEU A 1 524 ? -31.999 -51.911 -9.299 1.00 39.84 524 LEU A O 1
ATOM 4207 N N . GLU A 1 525 ? -32.628 -54.067 -9.512 1.00 40.62 525 GLU A N 1
ATOM 4208 C CA . GLU A 1 525 ? -32.365 -54.518 -8.148 1.00 40.62 525 GLU A CA 1
ATOM 4209 C C . GLU A 1 525 ? -30.849 -54.628 -7.943 1.00 40.62 525 GLU A C 1
ATOM 4211 O O . GLU A 1 525 ? -30.168 -55.361 -8.658 1.00 40.62 525 GLU A O 1
ATOM 4216 N N . MET A 1 526 ? -30.318 -53.923 -6.947 1.00 34.97 526 MET A N 1
ATOM 4217 C CA . MET A 1 526 ? -29.029 -54.262 -6.355 1.00 34.97 526 MET A CA 1
ATOM 4218 C C . MET A 1 526 ? -29.247 -54.506 -4.875 1.00 34.97 526 MET A C 1
ATOM 4220 O O . MET A 1 526 ? -29.361 -53.571 -4.087 1.00 34.97 526 MET A O 1
ATOM 4224 N N . ASP A 1 527 ? -29.298 -55.786 -4.528 1.00 37.75 527 ASP A N 1
ATOM 4225 C CA . ASP A 1 527 ? -29.242 -56.263 -3.161 1.00 37.75 527 ASP A CA 1
ATOM 4226 C C . ASP A 1 527 ? -28.105 -57.297 -3.063 1.00 37.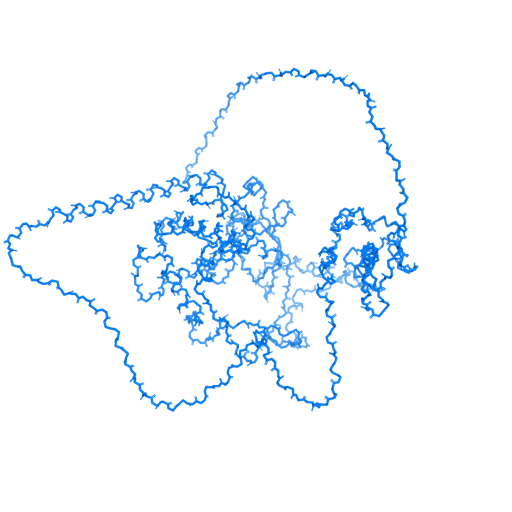75 527 ASP A C 1
ATOM 4228 O O . ASP A 1 527 ? -28.089 -58.291 -3.789 1.00 37.75 527 ASP A O 1
ATOM 4232 N N . LYS A 1 528 ? -27.211 -57.044 -2.097 1.00 36.56 528 LYS A N 1
ATOM 4233 C CA . LYS A 1 528 ? -26.336 -57.979 -1.356 1.00 36.56 528 LYS A CA 1
ATOM 4234 C C . LYS A 1 528 ? -24.975 -58.429 -1.915 1.00 36.56 528 LYS A C 1
ATOM 4236 O O . LYS A 1 528 ? -24.820 -58.765 -3.081 1.00 36.56 528 LYS A O 1
ATOM 4241 N N . LEU A 1 529 ? -24.087 -58.602 -0.910 1.00 33.31 529 LEU A N 1
ATOM 4242 C CA . LEU A 1 529 ? -22.799 -59.327 -0.823 1.00 33.31 529 LEU A CA 1
ATOM 4243 C C . LEU A 1 529 ? -21.574 -58.467 -1.230 1.00 33.31 529 LEU A C 1
ATOM 4245 O O . LEU A 1 529 ? -21.515 -57.990 -2.349 1.00 33.31 529 LEU A O 1
ATOM 4249 N N . VAL A 1 530 ? -20.565 -58.178 -0.385 1.00 33.09 530 VAL A N 1
ATOM 4250 C CA . VAL A 1 530 ? -19.773 -59.050 0.517 1.00 33.09 530 VAL A CA 1
ATOM 4251 C C . VAL A 1 530 ? -18.871 -58.212 1.472 1.00 33.09 530 VAL A C 1
ATOM 4253 O O . VAL A 1 530 ? -18.229 -57.285 0.999 1.00 33.09 530 VAL A O 1
ATOM 4256 N N . LYS A 1 531 ? -18.818 -58.626 2.760 1.00 33.88 531 LYS A N 1
ATOM 4257 C CA . LYS A 1 531 ? -17.734 -58.655 3.802 1.00 33.88 531 LYS A CA 1
ATOM 4258 C C . LYS A 1 531 ? -16.812 -57.433 4.004 1.00 33.88 531 LYS A C 1
ATOM 4260 O O . LYS A 1 531 ? -16.175 -56.973 3.071 1.00 33.88 531 LYS A O 1
ATOM 4265 N N . GLU A 1 532 ? -16.732 -56.831 5.196 1.00 41.62 532 GLU A N 1
ATOM 4266 C CA . GLU A 1 532 ? -16.054 -57.305 6.433 1.00 41.62 532 GLU A CA 1
ATOM 4267 C C . GLU A 1 532 ? -14.605 -57.780 6.224 1.00 41.62 532 GLU A C 1
ATOM 4269 O O . GLU A 1 532 ? -14.372 -58.959 5.982 1.00 41.62 532 GLU A O 1
ATOM 4274 N N . GLU A 1 533 ? -13.643 -56.868 6.411 1.00 37.75 533 GLU A N 1
ATOM 4275 C CA . GLU A 1 533 ? -12.329 -57.186 6.984 1.00 37.75 533 GLU A CA 1
ATOM 4276 C C . GLU A 1 533 ? -11.919 -56.087 7.979 1.00 37.75 533 GLU A C 1
ATOM 4278 O O . GLU A 1 533 ? -11.632 -54.944 7.617 1.00 37.75 533 GLU A O 1
ATOM 4283 N N . ASP A 1 534 ? -11.924 -56.476 9.253 1.00 35.44 534 ASP A N 1
ATOM 4284 C CA . ASP A 1 534 ? -11.276 -55.811 10.376 1.00 35.44 534 ASP A CA 1
ATOM 4285 C C . ASP A 1 534 ? -9.750 -55.906 10.236 1.00 35.44 534 ASP A C 1
ATOM 4287 O O . ASP A 1 534 ? -9.195 -57.005 10.183 1.00 35.44 534 ASP A O 1
ATOM 4291 N N . VAL A 1 535 ? -9.045 -54.771 10.293 1.00 37.94 535 VAL A N 1
ATOM 4292 C CA . VAL A 1 535 ? -7.624 -54.746 10.671 1.00 37.94 535 VAL A CA 1
ATOM 4293 C C . VAL A 1 535 ? -7.397 -53.696 11.754 1.00 37.94 535 VAL A C 1
ATOM 4295 O O . VAL A 1 535 ? -7.380 -52.489 11.523 1.00 37.94 535 VAL A O 1
ATOM 4298 N N . SER A 1 536 ? -7.212 -54.240 12.953 1.00 34.38 536 SER A N 1
ATOM 4299 C CA . SER A 1 536 ? -6.588 -53.664 14.140 1.00 34.38 536 SER A CA 1
ATOM 4300 C C . SER A 1 536 ? -5.346 -52.813 13.826 1.00 34.38 536 SER A C 1
ATOM 4302 O O . SER A 1 536 ? -4.403 -53.282 13.187 1.00 34.38 536 SER A O 1
ATOM 4304 N N . MET A 1 537 ? -5.317 -51.583 14.344 1.00 36.94 537 MET A N 1
ATOM 4305 C CA . MET A 1 537 ? -4.108 -50.769 14.493 1.00 36.94 537 MET A CA 1
ATOM 4306 C C . MET A 1 537 ? -3.959 -50.392 15.970 1.00 36.94 537 MET A C 1
ATOM 4308 O O . MET A 1 537 ? -4.709 -49.570 16.498 1.00 36.94 537 MET A O 1
ATOM 4312 N N . ASP A 1 538 ? -2.990 -51.028 16.627 1.00 42.38 538 ASP A N 1
ATOM 4313 C CA . ASP A 1 538 ? -2.598 -50.772 18.012 1.00 42.38 538 ASP A CA 1
ATOM 4314 C C . ASP A 1 538 ? -1.965 -49.375 18.205 1.00 42.38 538 ASP A C 1
ATOM 4316 O O . ASP A 1 538 ? -1.259 -48.868 17.325 1.00 42.38 538 ASP A O 1
ATOM 4320 N N . PRO A 1 539 ? -2.136 -48.750 19.388 1.00 48.38 539 PRO A N 1
ATOM 4321 C CA . PRO A 1 539 ? -1.589 -47.434 19.692 1.00 48.38 539 PRO A CA 1
ATOM 4322 C C . PRO A 1 539 ? -0.140 -47.502 20.205 1.00 48.38 539 PRO A C 1
ATOM 4324 O O . PRO A 1 539 ? 0.149 -48.044 21.274 1.00 48.38 539 PRO A O 1
ATOM 4327 N N . ILE A 1 540 ? 0.786 -46.846 19.499 1.00 37.38 540 ILE A N 1
ATOM 4328 C CA . ILE A 1 540 ? 2.154 -46.613 19.983 1.00 37.38 540 ILE A CA 1
ATOM 4329 C C . ILE A 1 540 ? 2.160 -45.419 20.947 1.00 37.38 540 ILE A C 1
ATOM 4331 O O . ILE A 1 540 ? 1.962 -44.266 20.566 1.00 37.38 540 ILE A O 1
ATOM 4335 N N . SER A 1 541 ? 2.418 -45.718 22.219 1.00 38.16 541 SER A N 1
ATOM 4336 C CA . SER A 1 541 ? 2.645 -44.759 23.304 1.00 38.16 541 SER A CA 1
ATOM 4337 C C . SER A 1 541 ? 4.117 -44.291 23.408 1.00 38.16 541 SER A C 1
ATOM 4339 O O . SER A 1 541 ? 5.005 -44.867 22.779 1.00 38.16 541 SER A O 1
ATOM 4341 N N . PRO A 1 542 ? 4.404 -43.217 24.176 1.00 46.81 542 PRO A N 1
ATOM 4342 C CA . PRO A 1 542 ? 5.406 -42.213 23.820 1.00 46.81 542 PRO A CA 1
ATOM 4343 C C . PRO A 1 542 ? 6.800 -42.430 24.432 1.00 46.81 542 PRO A C 1
ATOM 4345 O O . PRO A 1 542 ? 6.969 -42.679 25.627 1.00 46.81 542 PRO A O 1
ATOM 4348 N N . GLY A 1 543 ? 7.833 -42.199 23.618 1.00 37.12 543 GLY A N 1
ATOM 4349 C CA . GLY A 1 543 ? 9.233 -42.184 24.040 1.00 37.12 543 GLY A CA 1
ATOM 4350 C C . GLY A 1 543 ? 9.681 -40.824 24.583 1.00 37.12 543 GLY A C 1
ATOM 4351 O O . GLY A 1 543 ? 9.968 -39.898 23.829 1.00 37.12 543 GLY A O 1
ATOM 4352 N N . ARG A 1 544 ? 9.825 -40.729 25.909 1.00 38.47 544 ARG A N 1
ATOM 4353 C CA . ARG A 1 544 ? 10.601 -39.688 26.605 1.00 38.47 544 ARG A CA 1
ATOM 4354 C C . ARG A 1 544 ? 12.049 -39.663 26.094 1.00 38.47 544 ARG A C 1
ATOM 4356 O O . ARG A 1 544 ? 12.775 -40.636 26.278 1.00 38.47 544 ARG A O 1
ATOM 4363 N N . ARG A 1 545 ? 12.536 -38.506 25.632 1.00 41.56 545 ARG A N 1
ATOM 4364 C CA . ARG A 1 545 ? 13.968 -38.162 25.703 1.00 41.56 545 ARG A CA 1
ATOM 4365 C C . ARG A 1 545 ? 14.165 -36.765 26.279 1.00 41.56 545 ARG A C 1
ATOM 4367 O O . ARG A 1 545 ? 13.807 -35.757 25.684 1.00 41.56 545 ARG A O 1
ATOM 4374 N N . ARG A 1 546 ? 14.763 -36.745 27.471 1.00 38.59 546 ARG A N 1
ATOM 4375 C CA . ARG A 1 546 ? 15.461 -35.598 28.050 1.00 38.59 546 ARG A CA 1
ATOM 4376 C C . ARG A 1 546 ? 16.783 -35.424 27.300 1.00 38.59 546 ARG A C 1
ATOM 4378 O O . ARG A 1 546 ? 17.558 -36.372 27.235 1.00 38.59 546 ARG A O 1
ATOM 4385 N N . SER A 1 547 ? 17.090 -34.215 26.848 1.00 39.50 547 SER A N 1
ATOM 4386 C CA . SER A 1 547 ? 18.479 -33.780 26.686 1.00 39.50 547 SER A CA 1
ATOM 4387 C C . SER A 1 547 ? 18.587 -32.281 26.930 1.00 39.50 547 SER A C 1
ATOM 4389 O O . SER A 1 547 ? 18.071 -31.463 26.173 1.00 39.50 547 SER A O 1
ATOM 4391 N N . ALA A 1 548 ? 19.262 -31.954 28.025 1.00 38.84 548 ALA A N 1
ATOM 4392 C CA . ALA A 1 548 ? 19.788 -30.640 28.327 1.00 38.84 548 ALA A CA 1
ATOM 4393 C C . ALA A 1 548 ? 20.899 -30.262 27.333 1.00 38.84 548 ALA A C 1
ATOM 4395 O O . ALA A 1 548 ? 21.715 -31.113 26.989 1.00 38.84 548 ALA A O 1
ATOM 4396 N N . ARG A 1 549 ? 20.956 -28.987 26.931 1.00 36.75 549 ARG A N 1
ATOM 4397 C CA . ARG A 1 549 ? 22.164 -28.247 26.507 1.00 36.75 549 ARG A CA 1
ATOM 4398 C C . ARG A 1 549 ? 21.791 -26.762 26.442 1.00 36.75 549 ARG A C 1
ATOM 4400 O O . ARG A 1 549 ? 20.900 -26.369 25.706 1.00 36.75 549 ARG A O 1
ATOM 4407 N N . GLN A 1 550 ? 22.172 -26.016 27.476 1.00 33.19 550 GLN A N 1
ATOM 4408 C CA . GLN A 1 550 ? 23.316 -25.093 27.473 1.00 33.19 550 GLN A CA 1
ATOM 4409 C C . GLN A 1 550 ? 23.155 -23.923 26.492 1.00 33.19 550 GLN A C 1
ATOM 4411 O O . GLN A 1 550 ? 23.382 -24.038 25.293 1.00 33.19 550 GLN A O 1
ATOM 4416 N N . ARG A 1 551 ? 22.796 -22.773 27.073 1.00 32.88 551 ARG A N 1
ATOM 4417 C CA . ARG A 1 551 ? 22.964 -21.435 26.504 1.00 32.88 551 ARG A CA 1
ATOM 4418 C C . ARG A 1 551 ? 24.457 -21.083 26.469 1.00 32.88 551 ARG A C 1
ATOM 4420 O O . ARG A 1 551 ? 25.102 -21.253 27.503 1.00 32.88 551 ARG A O 1
ATOM 4427 N N . PRO A 1 552 ? 24.974 -20.466 25.399 1.00 39.31 552 PRO A N 1
ATOM 4428 C CA . PRO A 1 552 ? 26.086 -19.545 25.507 1.00 39.31 552 PRO A CA 1
ATOM 4429 C C . PRO A 1 552 ? 25.545 -18.118 25.609 1.00 39.31 552 PRO A C 1
ATOM 4431 O O . PRO A 1 552 ? 24.916 -17.579 24.700 1.00 39.31 552 PRO A O 1
ATOM 4434 N N . SER A 1 553 ? 25.792 -17.524 26.768 1.00 30.36 553 SER A N 1
ATOM 4435 C CA . SER A 1 553 ? 25.838 -16.088 26.990 1.00 30.36 553 SER A CA 1
ATOM 4436 C C . SER A 1 553 ? 26.922 -15.459 26.113 1.00 30.36 553 SER A C 1
ATOM 4438 O O . SER A 1 553 ? 28.094 -15.789 26.275 1.00 30.36 553 SER A O 1
ATOM 4440 N N . PHE A 1 554 ? 26.550 -14.510 25.258 1.00 35.53 554 PHE A N 1
ATOM 4441 C CA . PHE A 1 554 ? 27.485 -13.508 24.756 1.00 35.53 554 PHE A CA 1
ATOM 4442 C C . PHE A 1 554 ? 27.039 -12.138 25.255 1.00 35.53 554 PHE A C 1
ATOM 4444 O O . PHE A 1 554 ? 26.054 -11.567 24.793 1.00 35.53 554 PHE A O 1
ATOM 4451 N N . PHE A 1 555 ? 27.779 -11.650 26.247 1.00 33.28 555 PHE A N 1
ATOM 4452 C CA . PHE A 1 555 ? 27.912 -10.231 26.520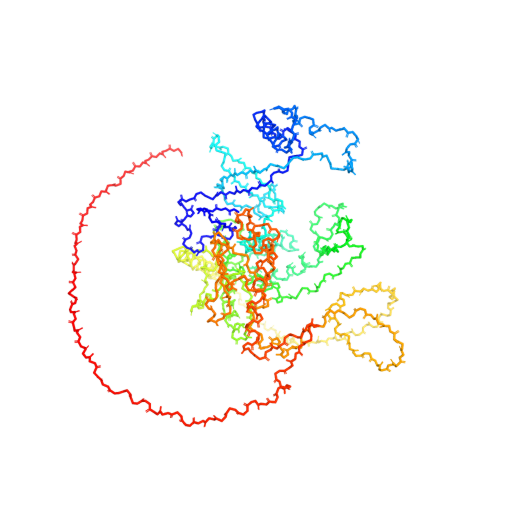 1.00 33.28 555 PHE A CA 1
ATOM 4453 C C . PHE A 1 555 ? 28.671 -9.603 25.350 1.00 33.28 555 PHE A C 1
ATOM 4455 O O . PHE A 1 555 ? 29.764 -10.055 25.017 1.00 33.28 555 PHE A O 1
ATOM 4462 N N . TYR A 1 556 ? 28.126 -8.538 24.774 1.00 32.25 556 TYR A N 1
ATOM 4463 C CA . TYR A 1 556 ? 28.950 -7.485 24.199 1.00 32.25 556 TYR A CA 1
ATOM 4464 C C . TYR A 1 556 ? 28.436 -6.155 24.727 1.00 32.25 556 TYR A C 1
ATOM 4466 O O . TYR A 1 556 ? 27.339 -5.704 24.413 1.00 32.25 556 TYR A O 1
ATOM 4474 N N . THR A 1 557 ? 29.255 -5.568 25.587 1.00 33.84 557 THR A N 1
ATOM 4475 C CA . THR A 1 557 ? 29.280 -4.147 25.895 1.00 33.84 557 THR A CA 1
ATOM 4476 C C . THR A 1 557 ? 29.614 -3.356 24.633 1.00 33.84 557 THR A C 1
ATOM 4478 O O . THR A 1 557 ? 30.707 -3.517 24.083 1.00 33.84 557 THR A O 1
ATOM 4481 N N . ARG A 1 558 ? 28.705 -2.474 24.219 1.00 31.83 558 ARG A N 1
ATOM 4482 C CA . ARG A 1 558 ? 29.012 -1.092 23.837 1.00 31.83 558 ARG A CA 1
ATOM 4483 C C . ARG A 1 558 ? 27.753 -0.246 23.902 1.00 31.83 558 ARG A C 1
ATOM 4485 O O . ARG A 1 558 ? 26.730 -0.700 23.348 1.00 31.83 558 ARG A O 1
#

Sequence (558 aa):
MACAGRIIGFDEAEFSATDPASRIQRDSINFEGVLEIETLDWLSVCGKELVEKDLRRRDIKKRIGNVPSSSNLTLAEVYRKDPVFVADKSQGRRIKLRIRGQKNMAAMFMTADVLPHGLLIVTKDMVTKSAHRKFEVTSLEEDMYNLSRNFFERYRLLAAMNFIVQHGSNKTELASRGIDYFVHNYLTECAAGYKLSLDSSDKVNTQRRRIFHPHGADKGESSKPIKGRHIHRAEVLGMFAAHAEWLLMHQIDLKQKKIIDLESWATFCKTIVIQRKRARQHGVQWGQAYNDINNDGTDDEVDFARAGLPPDQVKKLRTTLKKRLGAVRAARSKKTLHKAATKPTSDSSEFEHEPDVESQNDELADDVASDHEPEPIVDFDSDFSVDTTPPASASSDVEEDMDPQWPEPEILTVLPCEILDPPQVPGYSHQWTCPVHRCAYTIDMLHLTDENTRGLDSDTKRFLCGKRWHLGDEKVLDCLEEIINFHYIDHLTHLDIQIAADFDWIHPESHVPRTRERGPQPRLEMDKLVKEEDVSMDPISPGRRRSARQRPSFFYTR

Solvent-accessible surface area (backbone atoms only — not comparable to full-atom values): 35919 Å² total; per-residue (Å²): 69,30,42,86,88,39,80,44,18,52,38,62,74,70,28,45,42,71,81,39,56,68,48,60,73,71,32,69,42,33,37,68,51,73,46,76,42,76,54,76,82,81,42,52,74,69,49,48,53,53,52,28,53,51,50,24,52,52,52,51,67,68,51,81,72,99,62,72,101,69,59,86,63,46,59,67,65,66,57,50,87,54,78,90,76,52,90,49,88,84,61,75,67,64,50,79,42,81,48,75,48,41,56,70,54,75,71,36,48,40,72,38,89,93,37,58,88,38,37,37,43,36,26,52,30,84,86,74,67,79,48,72,47,78,40,80,55,90,76,72,57,68,70,40,43,65,45,17,45,57,46,54,52,49,34,51,52,50,39,51,52,50,47,46,71,73,67,43,98,54,91,70,52,53,84,68,33,31,70,67,49,54,46,50,45,38,48,67,56,54,67,69,66,46,88,74,56,87,57,92,81,64,86,70,65,80,70,51,79,68,60,69,60,96,82,57,93,66,85,55,66,63,93,64,89,65,81,68,78,87,81,54,70,69,56,54,47,26,58,49,45,32,41,37,46,38,53,52,49,54,53,64,71,45,89,63,87,71,76,59,21,69,64,52,48,56,51,48,39,30,50,44,54,54,49,36,55,54,30,49,77,70,76,40,94,50,36,66,44,79,87,65,76,80,79,76,70,89,58,85,58,75,61,39,49,81,47,20,33,42,72,71,56,33,54,53,48,53,52,49,49,54,52,51,51,51,50,53,52,53,53,53,54,55,55,56,56,56,61,64,76,67,63,77,90,75,90,72,87,82,88,82,80,86,76,86,82,77,85,78,83,78,85,79,85,76,90,71,91,68,91,69,74,82,71,75,86,74,81,66,80,63,92,76,59,78,78,79,72,81,78,93,74,94,80,80,95,70,93,66,85,73,71,82,78,73,75,59,71,71,57,63,73,72,48,62,70,62,74,76,48,78,84,73,76,48,59,99,79,42,47,38,66,52,77,50,88,92,50,82,55,67,46,37,71,89,65,70,47,75,75,62,50,60,86,62,54,75,66,57,49,50,53,60,75,59,69,83,74,52,87,86,37,65,73,50,44,56,53,50,50,51,41,49,49,54,54,49,50,53,53,35,49,75,69,54,41,49,76,42,98,83,70,49,77,49,60,63,84,77,54,80,79,80,82,74,80,77,71,87,78,82,85,81,85,85,80,86,87,82,83,92,80,90,77,90,80,84,85,86,78,86,85,87,78,91,78,90,80,84,84,83,87,78,86,78,92,129

Secondary structure (DSSP, 8-state):
-EETTEE--HHHHH---SS-HHHHHHS--EEEEEEEES-GGGS-HHHHHHHHHHHHHHHHHH-TTT--S-----HHHHT---GGG-SSTTS---EEEEEEEEB-S--EES-BTTBTTSEEEEEE-TTTSS-EEEEEE----HHHHHTTHHHHHHHHHHHHHHHHHHH-SS---GGG--HHHHHHHIIIIIITT----SSTT----TTS-----TT--STT--SS-PPPPP--HHHHHHHHHHTHHHHHHHHHH-SS---S-HHHHHHHHHHHHHHHHHHHHTT---SPPTT------SSSS--GGGGT--HHHHHHHHHHHHHHHHHHHHHHHHHHHHHHHT-----------PPP-------------------------GGG---------------------PPPHHHHHHS-HHHHSPPPPP-TT-EEE--STT---EEETTS--TTTTTT--HHHHHHHHTT---TT-HHHHHHHHHHHHHHHHHHHHHTT-EE-TTS-EE-GGGSPP-----PPPP------------------------------------

Organism: NCBI:txid1759441

Mean predicted aligned error: 17.1 Å